Protein AF-0000000071590604 (afdb_homodimer)

InterPro domains:
  IPR002912 ACT domain [PF01842] (296-335)
  IPR002912 ACT domain [PS51671] (295-365)
  IPR003099 Prephenate dehydrogenase [PS51176] (1-290)
  IPR008927 6-phosphogluconate dehydrogenase-like, C-terminal domain superfamily [SSF48179] (175-282)
  IPR036291 NAD(P)-binding domain superfamily [SSF51735] (4-169)
  IPR045865 ACT-like domain [SSF55021] (291-349)
  IPR046825 Prephenate dehydrogenase, dimerization domain [PF20463] (176-273)
  IPR046826 Prephenate dehydrogenase, nucleotide-binding domain [PF02153] (16-168)
  IPR050812 Prephenate/Arogenate Dehydrogenase [PTHR21363] (1-327)

Sequence (730 aa):
MTTVLIKGLGLIGSSLALSIKQAHPTVHIIGIDRDDVSLSYARQQGMIDASGTDLAAVASDADVIILAGPVDVIVADLHRLAMMPLKAGVLVTDVGSTKQVVMHAALAIQQHGVTFIGGHPMAGSHKSGVTAGRANLFENAFYLLVPGRTNQAAVQRLQALLQATHVKWLTVTAIQHDRIVGQLSHLPHIVAAALVDQTQVALADSALGLRLAAGGFKSITRIASSDPTMWAAILMTNAELITNQLQGYIDQLLRIKTAIRVHDQATLYEFFATAKVTRDHLGPEQLGGLPNFYDLFLNVPDRVGALADVTQRLAQAQLSLVNIHILEIREEIDGVLQLTFSDLKTRTQASSLLADAGYQIVRRNMTTVLIKGLGLIGSSLALSIKQAHPTVHIIGIDRDDVSLSYARQQGMIDASGTDLAAVASDADVIILAGPVDVIVADLHRLAMMPLKAGVLVTDVGSTKQVVMHAALAIQQHGVTFIGGHPMAGSHKSGVTAGRANLFENAFYLLVPGRTNQAAVQRLQALLQATHVKWLTVTAIQHDRIVGQLSHLPHIVAAALVDQTQVALADSALGLRLAAGGFKSITRIASSDPTMWAAILMTNAELITNQLQGYIDQLLRIKTAIRVHDQATLYEFFATAKVTRDHLGPEQLGGLPNFYDLFLNVPDRVGALADVTQRLAQAQLSLVNIHILEIREEIDGVLQLTFSDLKTRTQASSLLADAGYQIVRRN

Foldseek 3Di:
DAEEEEEDQKQVRLLQLQQLCVLPVPYAYEYEYPDPVQVVVCCVVVSHVYYDDDCQVPQQPHQEYEYEDEPVVLLVVLLVVLVHHHHPNREYEYAYQAQPSNVVSNVSNVVVVYFYKYKHQPFDDLDMGNVNYHNQRRAATEMEIARDPHDPVSVVVVCSSRVSNNYHYDYDHSVVSCLVCLQPPLLLLVVLLCVVVVQCVVCVVPPCRCVPPDDVNCVSNVSPSHDPVRSVSVCVSPVVSNVVSNVVVVVVVVVVVVCVVVVVVVVVVVVVVVVCVVVVCVDPPCVVVPPFKDKWKWFFFQDDCRVVVLVVQCVVVPQDFPDWDQPDNDHGTTGIIITMHRHPVSRVVSNVSVVVVPIGTDDPD/DAEEEEEDQKQVRLLQLQQLCVLPVPYAYEYEYPDPVQVVVCCVVVSHVYYDDDCQVPQQPHQEYEYEDEPVVLLVVLQVVLVHHHHPNREYEYAYQAQPSNVVSNVSNVVVVYFYKYKHQPFDDLDMGNVNHHNQRRAATEMEIARDPHDPVSVVVVCSSNVSNNYHYDYDHSVVSCLVCLQPPLLLLVVLLVVVVVQCVVCVVPPCRCVPPDDVNCVSNVSPSHDPVRSVSVCVSCVVSNVVSNVVVVVVVVVVVVCVVVVVVVVVVVVVVVVCVVVVCVDPVCVVVPPFKDKWKWFFFQDDCRVVVLVVQCVVVPQDFPDWDQPDNDHGTTGIIITMHRHPVSNVVSNVSVVVVPIGTDDPD

Solvent-accessible surface area (backbone atoms only — not comparable to full-atom values): 36823 Å² total; per-residue (Å²): 128,59,26,36,32,36,37,22,43,30,32,66,29,29,13,48,34,35,14,28,42,72,69,36,70,75,51,42,30,35,35,29,54,94,46,64,66,46,50,52,50,33,44,76,72,60,42,26,75,43,76,43,90,48,64,89,79,46,47,46,71,21,45,31,38,37,37,34,44,57,54,72,54,39,35,53,47,32,54,51,54,49,74,46,78,63,32,90,82,25,38,36,35,36,47,29,89,54,37,52,63,42,55,59,35,42,47,56,28,38,74,73,70,40,46,53,34,44,27,28,61,66,55,84,64,95,60,64,35,40,86,52,34,40,38,37,62,34,52,73,20,46,29,40,32,27,41,81,91,50,56,68,66,60,53,49,50,53,48,59,57,48,48,54,27,49,50,42,79,40,79,44,51,37,68,55,45,38,56,49,47,35,60,45,46,52,47,48,41,52,54,17,16,44,50,48,44,43,44,51,64,74,30,64,85,40,89,60,43,74,71,68,54,44,69,65,38,49,38,32,30,53,61,15,51,45,62,24,69,60,51,28,51,54,45,57,70,43,26,70,63,46,42,53,53,50,48,55,43,50,52,50,49,52,53,50,40,51,34,37,69,69,58,36,51,67,63,41,26,50,50,31,40,53,10,16,55,56,43,59,54,64,34,68,71,40,44,43,66,39,91,57,34,20,67,37,37,26,42,31,57,47,48,86,45,40,66,28,50,53,46,40,53,32,42,76,68,68,48,72,69,72,39,76,36,65,69,39,74,55,55,74,54,52,16,34,33,35,36,29,15,60,34,58,67,52,25,53,50,47,48,52,55,41,42,74,70,66,35,47,68,49,74,82,124,128,58,26,36,32,36,37,21,42,31,32,67,29,30,12,49,34,34,13,28,41,70,70,36,73,76,52,42,29,35,34,28,54,93,45,64,66,46,50,52,49,33,44,74,71,60,40,25,75,43,76,43,90,48,64,88,80,47,47,44,70,22,46,31,39,37,36,35,43,56,54,71,53,39,35,53,48,32,52,51,54,46,74,46,76,63,31,90,83,24,38,37,35,36,47,32,90,54,39,51,63,41,55,60,35,41,46,56,29,38,76,74,71,40,47,54,35,44,27,28,60,65,55,83,64,97,60,65,35,41,87,53,33,38,40,50,64,34,53,72,21,46,30,39,31,28,40,80,90,50,58,68,66,59,52,50,50,51,47,61,58,48,48,54,26,50,50,42,79,41,82,43,51,36,67,54,45,38,54,50,45,35,60,45,45,51,48,48,40,52,54,17,16,45,50,49,44,45,45,51,63,75,30,64,84,39,89,60,43,74,72,68,52,45,70,65,39,50,38,32,29,54,62,14,54,45,63,22,69,60,52,26,51,55,44,57,71,43,24,68,62,46,43,52,53,49,47,54,45,50,51,50,50,52,54,50,40,50,33,37,69,70,57,36,52,68,62,42,26,50,50,31,42,54,10,17,56,56,41,60,56,65,35,68,72,40,41,48,65,39,90,58,36,21,73,38,37,26,43,31,56,46,47,84,44,39,67,26,48,53,47,42,51,32,43,76,68,69,49,72,68,71,39,78,36,66,69,38,76,53,48,71,53,49,16,36,34,36,37,28,15,60,34,58,69,54,26,52,50,48,50,52,55,42,40,74,70,66,36,47,69,49,75,82,124

Structure (mmCIF, N/CA/C/O backbone):
data_AF-0000000071590604-model_v1
#
loop_
_entity.id
_entity.type
_entity.pdbx_description
1 polymer 'Prephenate dehydrogenase'
#
loop_
_atom_site.group_PDB
_atom_site.id
_atom_site.type_symbol
_atom_site.label_atom_id
_atom_site.label_alt_id
_atom_site.label_comp_id
_atom_site.label_asym_id
_atom_site.label_entity_id
_atom_site.label_seq_id
_atom_site.pdbx_PDB_ins_code
_atom_site.Cartn_x
_atom_site.Cartn_y
_atom_site.Cartn_z
_atom_site.occupancy
_atom_site.B_iso_or_equiv
_atom_site.auth_seq_id
_atom_site.auth_comp_id
_atom_site.auth_asym_id
_atom_site.auth_atom_id
_atom_site.pdbx_PDB_model_num
ATOM 1 N N . MET A 1 1 ? 1.397 -47.031 -4.641 1 87.5 1 MET A N 1
ATOM 2 C CA . MET A 1 1 ? 1.795 -45.812 -3.941 1 87.5 1 MET A CA 1
ATOM 3 C C . MET A 1 1 ? 1.884 -44.625 -4.91 1 87.5 1 MET A C 1
ATOM 5 O O . MET A 1 1 ? 2.418 -44.781 -6.012 1 87.5 1 MET A O 1
ATOM 9 N N . THR A 1 2 ? 1.136 -43.531 -4.664 1 96.06 2 THR A N 1
ATOM 10 C CA . THR A 1 2 ? 1.141 -42.344 -5.535 1 96.06 2 THR A CA 1
ATOM 11 C C . THR A 1 2 ? 2.457 -41.594 -5.41 1 96.06 2 THR A C 1
ATOM 13 O O . THR A 1 2 ? 2.93 -41.344 -4.301 1 96.06 2 THR A O 1
ATOM 16 N N . THR A 1 3 ? 3.113 -41.375 -6.551 1 98.06 3 THR A N 1
ATOM 17 C CA . THR A 1 3 ? 4.363 -40.625 -6.578 1 98.06 3 THR A CA 1
ATOM 18 C C . THR A 1 3 ? 4.148 -39.25 -7.188 1 98.06 3 THR A C 1
ATOM 20 O O . THR A 1 3 ? 3.611 -39.125 -8.289 1 98.06 3 THR A O 1
ATOM 23 N N . VAL A 1 4 ? 4.586 -38.219 -6.418 1 98.62 4 VAL A N 1
ATOM 24 C CA . VAL A 1 4 ? 4.5 -36.844 -6.883 1 98.62 4 VAL A CA 1
ATOM 25 C C . VAL A 1 4 ? 5.902 -36.25 -7.07 1 98.62 4 VAL A C 1
ATOM 27 O O . VAL A 1 4 ? 6.75 -36.375 -6.18 1 98.62 4 VAL A O 1
ATOM 30 N N . LEU A 1 5 ? 6.141 -35.75 -8.266 1 98.62 5 LEU A N 1
ATOM 31 C CA . LEU A 1 5 ? 7.387 -35.062 -8.555 1 98.62 5 LEU A CA 1
ATOM 32 C C . LEU A 1 5 ? 7.188 -33.531 -8.5 1 98.62 5 LEU A C 1
ATOM 34 O O . LEU A 1 5 ? 6.281 -33 -9.141 1 98.62 5 LEU A O 1
ATOM 38 N N . ILE A 1 6 ? 7.977 -32.844 -7.676 1 98.62 6 ILE A N 1
ATOM 39 C CA . ILE A 1 6 ? 7.965 -31.391 -7.629 1 98.62 6 ILE A CA 1
ATOM 40 C C . ILE A 1 6 ? 9.32 -30.844 -8.07 1 98.62 6 ILE A C 1
ATOM 42 O O . ILE A 1 6 ? 10.336 -31.078 -7.414 1 98.62 6 ILE A O 1
ATOM 46 N N . LYS A 1 7 ? 9.289 -30.188 -9.203 1 98.38 7 LYS A N 1
ATOM 47 C CA . LYS A 1 7 ? 10.516 -29.516 -9.648 1 98.38 7 LYS A CA 1
ATOM 48 C C . LYS A 1 7 ? 10.5 -28.031 -9.273 1 98.38 7 LYS A C 1
ATOM 50 O O . LYS A 1 7 ? 9.719 -27.266 -9.836 1 98.38 7 LYS A O 1
ATOM 55 N N . GLY A 1 8 ? 11.453 -27.625 -8.469 1 96.94 8 GLY A N 1
ATOM 56 C CA . GLY A 1 8 ? 11.469 -26.312 -7.848 1 96.94 8 GLY A CA 1
ATOM 57 C C . GLY A 1 8 ? 10.977 -26.312 -6.414 1 96.94 8 GLY A C 1
ATOM 58 O O . GLY A 1 8 ? 9.789 -26.5 -6.16 1 96.94 8 GLY A O 1
ATOM 59 N N . LEU A 1 9 ? 11.93 -26.141 -5.5 1 97 9 LEU A N 1
ATOM 60 C CA . LEU A 1 9 ? 11.586 -26.203 -4.082 1 97 9 LEU A CA 1
ATOM 61 C C . LEU A 1 9 ? 11.758 -24.844 -3.42 1 97 9 LEU A C 1
ATOM 63 O O . LEU A 1 9 ? 12.258 -24.75 -2.295 1 97 9 LEU A O 1
ATOM 67 N N . GLY A 1 10 ? 11.398 -23.828 -4.199 1 93.62 10 GLY A N 1
ATOM 68 C CA . GLY A 1 10 ? 11.266 -22.516 -3.58 1 93.62 10 GLY A CA 1
ATOM 69 C C . GLY A 1 10 ? 10.086 -22.406 -2.637 1 93.62 10 GLY A C 1
ATOM 70 O O . GLY A 1 10 ? 9.617 -23.422 -2.113 1 93.62 10 GLY A O 1
ATOM 71 N N . LEU A 1 11 ? 9.625 -21.219 -2.43 1 89.75 11 LEU A N 1
ATOM 72 C CA . LEU A 1 11 ? 8.531 -20.984 -1.492 1 89.75 11 LEU A CA 1
ATOM 73 C C . LEU A 1 11 ? 7.297 -21.781 -1.875 1 89.75 11 LEU A C 1
ATOM 75 O O . LEU A 1 11 ? 6.742 -22.516 -1.048 1 89.75 11 LEU A O 1
ATOM 79 N N . ILE A 1 12 ? 6.891 -21.656 -3.141 1 94.62 12 ILE A N 1
ATOM 80 C CA . ILE A 1 12 ? 5.645 -22.266 -3.586 1 94.62 12 ILE A CA 1
ATOM 81 C C . ILE A 1 12 ? 5.801 -23.797 -3.625 1 94.62 12 ILE A C 1
ATOM 83 O O . ILE A 1 12 ? 4.988 -24.516 -3.051 1 94.62 12 ILE A O 1
ATOM 87 N N . GLY A 1 13 ? 6.863 -24.266 -4.215 1 97.44 13 GLY A N 1
ATOM 88 C CA . GLY A 1 13 ? 7.07 -25.703 -4.34 1 97.44 13 GLY A CA 1
ATOM 89 C C . GLY A 1 13 ? 7.176 -26.406 -3.002 1 97.44 13 GLY A C 1
ATOM 90 O O . GLY A 1 13 ? 6.562 -27.469 -2.797 1 97.44 13 GLY A O 1
ATOM 91 N N . SER A 1 14 ? 7.941 -25.844 -2.107 1 96.38 14 SER A N 1
ATOM 92 C CA . SER A 1 14 ? 8.109 -26.453 -0.79 1 96.38 14 SER A CA 1
ATOM 93 C C . SER A 1 14 ? 6.812 -26.406 0.008 1 96.38 14 SER A C 1
ATOM 95 O O . SER A 1 14 ? 6.492 -27.344 0.738 1 96.38 14 SER A O 1
ATOM 97 N N . SER A 1 15 ? 6.055 -25.328 -0.184 1 95.81 15 SER A N 1
ATOM 98 C CA . SER A 1 15 ? 4.781 -25.219 0.516 1 95.81 15 SER A CA 1
ATOM 99 C C . SER A 1 15 ? 3.768 -26.234 0.004 1 95.81 15 SER A C 1
ATOM 101 O O . SER A 1 15 ? 2.994 -26.797 0.784 1 95.81 15 SER A O 1
ATOM 103 N N . LEU A 1 16 ? 3.799 -26.484 -1.246 1 98.06 16 LEU A N 1
ATOM 104 C CA . LEU A 1 16 ? 2.928 -27.516 -1.806 1 98.06 16 LEU A CA 1
ATOM 105 C C . LEU A 1 16 ? 3.316 -28.891 -1.29 1 98.06 16 LEU A C 1
ATOM 107 O O . LEU A 1 16 ? 2.447 -29.703 -0.96 1 98.06 16 LEU A O 1
ATOM 111 N N . ALA A 1 17 ? 4.59 -29.156 -1.246 1 98.25 17 ALA A N 1
ATOM 112 C CA . ALA A 1 17 ? 5.07 -30.438 -0.718 1 98.25 17 ALA A CA 1
ATOM 113 C C . ALA A 1 17 ? 4.547 -30.672 0.696 1 98.25 17 ALA A C 1
ATOM 115 O O . ALA A 1 17 ? 4.016 -31.734 0.996 1 98.25 17 ALA A O 1
ATOM 116 N N . LEU A 1 18 ? 4.684 -29.656 1.496 1 96.75 18 LEU A N 1
ATOM 117 C CA . LEU A 1 18 ? 4.246 -29.75 2.883 1 96.75 18 LEU A CA 1
ATOM 118 C C . LEU A 1 18 ? 2.738 -29.969 2.963 1 96.75 18 LEU A C 1
ATOM 120 O O . LEU A 1 18 ? 2.266 -30.781 3.758 1 96.75 18 LEU A O 1
ATOM 124 N N . SER A 1 19 ? 2.037 -29.281 2.184 1 96.62 19 SER A N 1
ATOM 125 C CA . SER A 1 19 ? 0.584 -29.406 2.178 1 96.62 19 SER A CA 1
ATOM 126 C C . SER A 1 19 ? 0.154 -30.797 1.735 1 96.62 19 SER A C 1
ATOM 128 O O . SER A 1 19 ? -0.768 -31.391 2.311 1 96.62 19 SER A O 1
ATOM 130 N N . ILE A 1 20 ? 0.732 -31.328 0.741 1 98.25 20 ILE A N 1
ATOM 131 C CA . ILE A 1 20 ? 0.413 -32.656 0.244 1 98.25 20 ILE A CA 1
ATOM 132 C C . ILE A 1 20 ? 0.682 -33.688 1.334 1 98.25 20 ILE A C 1
ATOM 134 O O . ILE A 1 20 ? -0.146 -34.562 1.583 1 98.25 20 ILE A O 1
ATOM 138 N N . LYS A 1 21 ? 1.825 -33.562 1.988 1 97.19 21 LYS A N 1
ATOM 139 C CA . LYS A 1 21 ? 2.189 -34.469 3.049 1 97.19 21 LYS A CA 1
ATOM 140 C C . LYS A 1 21 ? 1.181 -34.438 4.191 1 97.19 21 LYS A C 1
ATOM 142 O O . LYS A 1 21 ? 0.915 -35.469 4.832 1 97.19 21 LYS A O 1
ATOM 147 N N . GLN A 1 22 ? 0.68 -33.312 4.418 1 94.94 22 GLN A N 1
ATOM 148 C CA . GLN A 1 22 ? -0.302 -33.156 5.484 1 94.94 22 GLN A CA 1
ATOM 149 C C . GLN A 1 22 ? -1.572 -33.969 5.188 1 94.94 22 GLN A C 1
ATOM 151 O O . GLN A 1 22 ? -2.111 -34.625 6.07 1 94.94 22 GLN A O 1
ATOM 156 N N . ALA A 1 23 ? -2.047 -33.906 4.039 1 95.25 23 ALA A N 1
ATOM 157 C CA . ALA A 1 23 ? -3.285 -34.562 3.66 1 95.25 23 ALA A CA 1
ATOM 158 C C . ALA A 1 23 ? -3.018 -36.031 3.273 1 95.25 23 ALA A C 1
ATOM 160 O O . ALA A 1 23 ? -3.875 -36.875 3.461 1 95.25 23 ALA A O 1
ATOM 161 N N . HIS A 1 24 ? -1.843 -36.25 2.721 1 96.94 24 HIS A N 1
ATOM 162 C CA . HIS A 1 24 ? -1.5 -37.562 2.182 1 96.94 24 HIS A CA 1
ATOM 163 C C . HIS A 1 24 ? -0.11 -38 2.631 1 96.94 24 HIS A C 1
ATOM 165 O O . HIS A 1 24 ? 0.817 -38.062 1.821 1 96.94 24 HIS A O 1
ATOM 171 N N . PRO A 1 25 ? -0.02 -38.5 3.811 1 94.88 25 PRO A N 1
ATOM 172 C CA . PRO A 1 25 ? 1.297 -38.844 4.363 1 94.88 25 PRO A CA 1
ATOM 173 C C . PRO A 1 25 ? 1.969 -40 3.631 1 94.88 25 PRO A C 1
ATOM 175 O O . PRO A 1 25 ? 3.188 -40.156 3.719 1 94.88 25 PRO A O 1
ATOM 178 N N . THR A 1 26 ? 1.19 -40.75 2.928 1 96.19 26 THR A N 1
ATOM 179 C CA . THR A 1 26 ? 1.746 -41.938 2.295 1 96.19 26 THR A CA 1
ATOM 180 C C . THR A 1 26 ? 2.211 -41.625 0.875 1 96.19 26 THR A C 1
ATOM 182 O O . THR A 1 26 ? 2.871 -42.438 0.239 1 96.19 26 THR A O 1
ATOM 185 N N . VAL A 1 27 ? 1.88 -40.438 0.375 1 97.88 27 VAL A N 1
ATOM 186 C CA . VAL A 1 27 ? 2.336 -40.031 -0.95 1 97.88 27 VAL A CA 1
ATOM 187 C C . VAL A 1 27 ? 3.855 -39.906 -0.95 1 97.88 27 VAL A C 1
ATOM 189 O O . VAL A 1 27 ? 4.434 -39.344 -0.005 1 97.88 27 VAL A O 1
ATOM 192 N N . HIS A 1 28 ? 4.473 -40.5 -1.957 1 98.12 28 HIS A N 1
ATOM 193 C CA . HIS A 1 28 ? 5.914 -40.375 -2.135 1 98.12 28 HIS A CA 1
ATOM 194 C C . HIS A 1 28 ? 6.266 -39.156 -2.959 1 98.12 28 HIS A C 1
ATOM 196 O O . HIS A 1 28 ? 5.891 -39.062 -4.129 1 98.12 28 HIS A O 1
ATOM 202 N N . ILE A 1 29 ? 7.031 -38.219 -2.354 1 98.56 29 ILE A N 1
ATOM 203 C CA . ILE A 1 29 ? 7.355 -36.969 -3.051 1 98.56 29 ILE A CA 1
ATOM 204 C C . ILE A 1 29 ? 8.836 -36.969 -3.438 1 98.56 29 ILE A C 1
ATOM 206 O O . ILE A 1 29 ? 9.703 -37.125 -2.582 1 98.56 29 ILE A O 1
ATOM 210 N N . ILE A 1 30 ? 9.109 -36.812 -4.75 1 98.25 30 ILE A N 1
ATOM 211 C CA . ILE A 1 30 ? 10.461 -36.625 -5.273 1 98.25 30 ILE A CA 1
ATOM 212 C C . ILE A 1 30 ? 10.672 -35.156 -5.605 1 98.25 30 ILE A C 1
ATOM 214 O O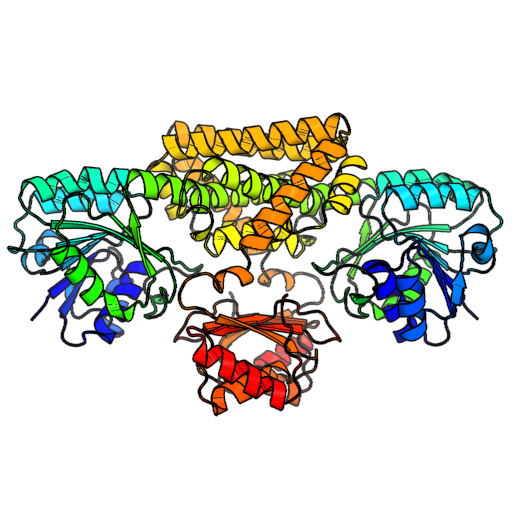 . ILE A 1 30 ? 9.883 -34.562 -6.355 1 98.25 30 ILE A O 1
ATOM 218 N N . GLY A 1 31 ? 11.734 -34.562 -5.004 1 98.12 31 GLY A N 1
ATOM 219 C CA . GLY A 1 31 ? 12.047 -33.156 -5.273 1 98.12 31 GLY A CA 1
ATOM 220 C C . GLY A 1 31 ? 13.219 -33 -6.219 1 98.12 31 GLY A C 1
ATOM 221 O O . GLY A 1 31 ? 14.195 -33.75 -6.152 1 98.12 31 GLY A O 1
ATOM 222 N N . ILE A 1 32 ? 13.102 -32.031 -7.141 1 97.44 32 ILE A N 1
ATOM 223 C CA . ILE A 1 32 ? 14.219 -31.562 -7.961 1 97.44 32 ILE A CA 1
ATOM 224 C C . ILE A 1 32 ? 14.438 -30.062 -7.75 1 97.44 32 ILE A C 1
ATOM 226 O O . ILE A 1 32 ? 13.477 -29.297 -7.73 1 97.44 32 ILE A O 1
ATOM 230 N N . ASP A 1 33 ? 15.633 -29.688 -7.523 1 96.44 33 ASP A N 1
ATOM 231 C CA . ASP A 1 33 ? 16 -28.281 -7.383 1 96.44 33 ASP A CA 1
ATOM 232 C C . ASP A 1 33 ? 17.453 -28.062 -7.828 1 96.44 33 ASP A C 1
ATOM 234 O O . ASP A 1 33 ? 18.281 -28.953 -7.734 1 96.44 33 ASP A O 1
ATOM 238 N N . ARG A 1 34 ? 17.688 -26.844 -8.32 1 91.31 34 ARG A N 1
ATOM 239 C CA . ARG A 1 34 ? 19.047 -26.531 -8.766 1 91.31 34 ARG A CA 1
ATOM 240 C C . ARG A 1 34 ? 19.984 -26.359 -7.574 1 91.31 34 ARG A C 1
ATOM 242 O O . ARG A 1 34 ? 21.188 -26.547 -7.707 1 91.31 34 ARG A O 1
ATOM 249 N N . ASP A 1 35 ? 19.406 -26.016 -6.43 1 92 35 ASP A N 1
ATOM 250 C CA . ASP A 1 35 ? 20.188 -25.75 -5.223 1 92 35 ASP A CA 1
ATOM 251 C C . ASP A 1 35 ? 20.234 -26.984 -4.324 1 92 35 ASP A C 1
ATOM 253 O O . ASP A 1 35 ? 19.219 -27.375 -3.73 1 92 35 ASP A O 1
ATOM 257 N N . ASP A 1 36 ? 21.438 -27.484 -4.105 1 90.19 36 ASP A N 1
ATOM 258 C CA . ASP A 1 36 ? 21.625 -28.688 -3.297 1 90.19 36 ASP A CA 1
ATOM 259 C C . ASP A 1 36 ? 21.25 -28.422 -1.839 1 90.19 36 ASP A C 1
ATOM 261 O O . ASP A 1 36 ? 20.766 -29.328 -1.149 1 90.19 36 ASP A O 1
ATOM 265 N N . VAL A 1 37 ? 21.484 -27.266 -1.434 1 90.56 37 VAL A N 1
ATOM 266 C CA . VAL A 1 37 ? 21.156 -26.922 -0.055 1 90.56 37 VAL A CA 1
ATOM 267 C C . VAL A 1 37 ? 19.641 -26.984 0.156 1 90.56 37 VAL A C 1
ATOM 269 O O . VAL A 1 37 ? 19.188 -27.484 1.188 1 90.56 37 VAL A O 1
ATOM 272 N N . SER A 1 38 ? 18.922 -26.547 -0.81 1 93.5 38 SER A N 1
ATOM 273 C CA . SER A 1 38 ? 17.469 -26.625 -0.751 1 93.5 38 SER A CA 1
ATOM 274 C C . SER A 1 38 ? 16.984 -28.062 -0.699 1 93.5 38 SER A C 1
ATOM 276 O O . SER A 1 38 ? 16.078 -28.391 0.055 1 93.5 38 SER A O 1
ATOM 278 N N . LEU A 1 39 ? 17.625 -28.938 -1.48 1 94.88 39 LEU A N 1
ATOM 279 C CA . LEU A 1 39 ? 17.25 -30.344 -1.521 1 94.88 39 LEU A CA 1
ATOM 280 C C . LEU A 1 39 ? 17.531 -31.016 -0.179 1 94.88 39 LEU A C 1
ATOM 282 O O . LEU A 1 39 ? 16.688 -31.766 0.328 1 94.88 39 LEU A O 1
ATOM 286 N N . SER A 1 40 ? 18.688 -30.734 0.359 1 92.81 40 SER A N 1
ATOM 287 C CA . SER A 1 40 ? 19.062 -31.312 1.648 1 92.81 40 SER A CA 1
ATOM 288 C C . SER A 1 40 ? 18.109 -30.859 2.752 1 92.81 40 SER A C 1
ATOM 290 O O . SER A 1 40 ? 17.672 -31.672 3.566 1 92.81 40 SER A O 1
ATOM 292 N N . TYR A 1 41 ? 17.828 -29.609 2.738 1 94.25 41 TYR A N 1
ATOM 293 C CA . TYR A 1 41 ? 16.906 -29.047 3.727 1 94.25 41 TYR A CA 1
ATOM 294 C C . TYR A 1 41 ? 15.523 -29.688 3.607 1 94.25 41 TYR A C 1
ATOM 296 O O . TYR A 1 41 ? 14.93 -30.094 4.609 1 94.25 41 TYR A O 1
ATOM 304 N N . ALA A 1 42 ? 15.031 -29.781 2.424 1 96.56 42 ALA A N 1
ATOM 305 C CA . ALA A 1 42 ? 13.703 -30.344 2.176 1 96.56 42 ALA A CA 1
ATOM 306 C C . ALA A 1 42 ? 13.625 -31.797 2.641 1 96.56 42 ALA A C 1
ATOM 308 O O . ALA A 1 42 ? 12.609 -32.219 3.203 1 96.56 42 ALA A O 1
ATOM 309 N N . ARG A 1 43 ? 14.625 -32.531 2.412 1 95.69 43 ARG A N 1
ATOM 310 C CA . ARG A 1 43 ? 14.68 -33.938 2.846 1 95.69 43 ARG A CA 1
ATOM 311 C C . ARG A 1 43 ? 14.711 -34.031 4.367 1 95.69 43 ARG A C 1
ATOM 313 O O . ARG A 1 43 ? 13.992 -34.812 4.961 1 95.69 43 ARG A O 1
ATOM 320 N N . GLN A 1 44 ? 15.555 -33.219 4.93 1 93.75 44 GLN A N 1
ATOM 321 C CA . GLN A 1 44 ? 15.719 -33.219 6.383 1 93.75 44 GLN A CA 1
ATOM 322 C C . GLN A 1 44 ? 14.422 -32.844 7.082 1 93.75 44 GLN A C 1
ATOM 324 O O . GLN A 1 44 ? 14.102 -33.375 8.148 1 93.75 44 GLN A O 1
ATOM 329 N N . GLN A 1 45 ? 13.727 -31.953 6.473 1 94 45 GLN A N 1
ATOM 330 C CA . GLN A 1 45 ? 12.5 -31.438 7.078 1 94 45 GLN A CA 1
ATOM 331 C C . GLN A 1 45 ? 11.305 -32.312 6.734 1 94 45 GLN A C 1
ATOM 333 O O . GLN A 1 45 ? 10.18 -32.031 7.137 1 94 45 GLN A O 1
ATOM 338 N N . GLY A 1 46 ? 11.531 -33.344 5.902 1 95 46 GLY A N 1
ATOM 339 C CA . GLY A 1 46 ? 10.469 -34.281 5.559 1 95 46 GLY A CA 1
ATOM 340 C C . GLY A 1 46 ? 9.516 -33.75 4.504 1 95 46 GLY A C 1
ATOM 341 O O . GLY A 1 46 ? 8.406 -34.25 4.34 1 95 46 GLY A O 1
ATOM 342 N N . MET A 1 47 ? 9.891 -32.75 3.801 1 96.75 47 MET A N 1
ATOM 343 C CA . MET A 1 47 ? 9.07 -32.156 2.734 1 96.75 47 MET A CA 1
ATOM 344 C C . MET A 1 47 ? 9.031 -33.094 1.527 1 96.75 47 MET A C 1
ATOM 346 O O . MET A 1 47 ? 8.016 -33.188 0.825 1 96.75 47 MET A O 1
ATOM 350 N N . ILE A 1 48 ? 10.18 -33.719 1.347 1 98.06 48 ILE A N 1
ATOM 351 C CA . ILE A 1 48 ? 10.289 -34.688 0.25 1 98.06 48 ILE A CA 1
ATOM 352 C C . ILE A 1 48 ? 10.859 -36 0.772 1 98.06 48 ILE A C 1
ATOM 354 O O . ILE A 1 48 ? 11.492 -36.031 1.829 1 98.06 48 ILE A O 1
ATOM 358 N N . ASP A 1 49 ? 10.578 -37.031 0.037 1 97.69 49 ASP A N 1
ATOM 359 C CA . ASP A 1 49 ? 11.047 -38.344 0.414 1 97.69 49 ASP A CA 1
ATOM 360 C C . ASP A 1 49 ? 12.344 -38.719 -0.307 1 97.69 49 ASP A C 1
ATOM 362 O O . ASP A 1 49 ? 13.164 -39.469 0.21 1 97.69 49 ASP A O 1
ATOM 366 N N . ALA A 1 50 ? 12.5 -38.188 -1.521 1 96.38 50 ALA A N 1
ATOM 367 C CA . ALA A 1 50 ? 13.688 -38.438 -2.342 1 96.38 50 ALA A CA 1
ATOM 368 C C . ALA A 1 50 ? 14 -37.219 -3.213 1 96.38 50 ALA A C 1
ATOM 370 O O . ALA A 1 50 ? 13.141 -36.344 -3.404 1 96.38 50 ALA A O 1
ATOM 371 N N . SER A 1 51 ? 15.281 -37.125 -3.57 1 95.31 51 SER A N 1
ATOM 372 C CA . SER A 1 51 ? 15.695 -36.062 -4.492 1 95.31 51 SER A CA 1
ATOM 373 C C . SER A 1 51 ? 16.109 -36.625 -5.836 1 95.31 51 SER A C 1
ATOM 375 O O . SER A 1 51 ? 16.672 -37.75 -5.902 1 95.31 51 SER A O 1
ATOM 377 N N . GLY A 1 52 ? 15.75 -35.969 -6.859 1 90.69 52 GLY A N 1
ATOM 378 C CA . GLY A 1 52 ? 16.234 -36.312 -8.188 1 90.69 52 GLY A CA 1
ATOM 379 C C . GLY A 1 52 ? 17.234 -35.312 -8.742 1 90.69 52 GLY A C 1
ATOM 380 O O . GLY A 1 52 ? 17.25 -34.156 -8.328 1 90.69 52 GLY A O 1
ATOM 381 N N . THR A 1 53 ? 18.016 -35.75 -9.656 1 84.62 53 THR A N 1
ATOM 382 C CA . THR A 1 53 ? 19.016 -34.906 -10.273 1 84.62 53 THR A CA 1
ATOM 383 C C . THR A 1 53 ? 18.406 -34.062 -11.406 1 84.62 53 THR A C 1
ATOM 385 O O . THR A 1 53 ? 18.75 -32.906 -11.586 1 84.62 53 THR A O 1
ATOM 388 N N . ASP A 1 54 ? 17.641 -34.781 -12.188 1 90.31 54 ASP A N 1
ATOM 389 C CA . ASP A 1 54 ? 16.953 -34.094 -13.281 1 90.31 54 ASP A CA 1
ATOM 390 C C . ASP A 1 54 ? 15.656 -34.812 -13.641 1 90.31 54 ASP A C 1
ATOM 392 O O . ASP A 1 54 ? 15.344 -35.875 -13.078 1 90.31 54 ASP A O 1
ATOM 396 N N . LEU A 1 55 ? 14.867 -34.219 -14.562 1 93.88 55 LEU A N 1
ATOM 397 C CA . LEU A 1 55 ? 13.57 -34.75 -14.961 1 93.88 55 LEU A CA 1
ATOM 398 C C . LEU A 1 55 ? 13.711 -36.125 -15.609 1 93.88 55 LEU A C 1
ATOM 400 O O . LEU A 1 55 ? 12.906 -37.031 -15.359 1 93.88 55 LEU A O 1
ATOM 404 N N . ALA A 1 56 ? 14.688 -36.281 -16.391 1 90.69 56 ALA A N 1
ATOM 405 C CA . ALA A 1 56 ? 14.883 -37.5 -17.156 1 90.69 56 ALA A CA 1
ATOM 406 C C . ALA A 1 56 ? 15.031 -38.688 -16.219 1 90.69 56 ALA A C 1
ATOM 408 O O . ALA A 1 56 ? 14.594 -39.812 -16.547 1 90.69 56 ALA A O 1
ATOM 409 N N . ALA A 1 57 ? 15.531 -38.469 -15.102 1 90.06 57 ALA A N 1
ATOM 410 C CA . ALA A 1 57 ? 15.852 -39.562 -14.172 1 90.06 57 ALA A CA 1
ATOM 411 C C . ALA A 1 57 ? 14.609 -40 -13.406 1 90.06 57 ALA A C 1
ATOM 413 O O . ALA A 1 57 ? 14.523 -41.156 -12.977 1 90.06 57 ALA A O 1
ATOM 414 N N . VAL A 1 58 ? 13.586 -39.156 -13.297 1 94.12 58 VAL A N 1
ATOM 415 C CA . VAL A 1 58 ? 12.602 -39.5 -12.281 1 94.12 58 VAL A CA 1
ATOM 416 C C . VAL A 1 58 ? 11.195 -39.281 -12.828 1 94.12 58 VAL A C 1
ATOM 418 O O . VAL A 1 58 ? 10.211 -39.75 -12.242 1 94.12 58 VAL A O 1
ATOM 421 N N . ALA A 1 59 ? 11.016 -38.656 -13.93 1 96.12 59 ALA A N 1
ATOM 422 C CA . ALA A 1 59 ? 9.703 -38.25 -14.414 1 96.12 59 ALA A CA 1
ATOM 423 C C . ALA A 1 59 ? 8.844 -39.469 -14.758 1 96.12 59 ALA A C 1
ATOM 425 O O . ALA A 1 59 ? 7.621 -39.438 -14.594 1 96.12 59 ALA A O 1
ATOM 426 N N . SER A 1 60 ? 9.492 -40.5 -15.188 1 95.25 60 SER A N 1
ATOM 427 C CA . SER A 1 60 ? 8.773 -41.688 -15.648 1 95.25 60 SER A CA 1
ATOM 428 C C . SER A 1 60 ? 8.109 -42.438 -14.484 1 95.25 60 SER A C 1
ATOM 430 O O . SER A 1 60 ? 7.227 -43.25 -14.695 1 95.25 60 SER A O 1
ATOM 432 N N . ASP A 1 61 ? 8.477 -42.125 -13.305 1 93.81 61 ASP A N 1
ATOM 433 C CA . ASP A 1 61 ? 7.938 -42.812 -12.125 1 93.81 61 ASP A CA 1
ATOM 434 C C . ASP A 1 61 ? 6.785 -42.031 -11.516 1 93.81 61 ASP A C 1
ATOM 436 O O . ASP A 1 61 ? 6.078 -42.531 -10.641 1 93.81 61 ASP A O 1
ATOM 440 N N . ALA A 1 62 ? 6.578 -40.906 -12.008 1 97.75 62 ALA A N 1
ATOM 441 C CA . ALA A 1 62 ? 5.68 -39.969 -11.32 1 97.75 62 ALA A CA 1
ATOM 442 C C . ALA A 1 62 ? 4.242 -40.156 -11.797 1 97.75 62 ALA A C 1
ATOM 444 O O . ALA A 1 62 ? 3.994 -40.375 -12.984 1 97.75 62 ALA A O 1
ATOM 445 N N . ASP A 1 63 ? 3.285 -40.094 -10.844 1 98.19 63 ASP A N 1
ATOM 446 C CA . ASP A 1 63 ? 1.857 -40.062 -11.148 1 98.19 63 ASP A CA 1
ATOM 447 C C . ASP A 1 63 ? 1.386 -38.625 -11.383 1 98.19 63 ASP A C 1
ATOM 449 O O . ASP A 1 63 ? 0.422 -38.375 -12.117 1 98.19 63 ASP A O 1
ATOM 453 N N . VAL A 1 64 ? 2.004 -37.719 -10.703 1 98.56 64 VAL A N 1
ATOM 454 C CA . VAL A 1 64 ? 1.75 -36.281 -10.844 1 98.56 64 VAL A CA 1
ATOM 455 C C . VAL A 1 64 ? 3.074 -35.531 -10.875 1 98.56 64 VAL A C 1
ATOM 457 O O . VAL A 1 64 ? 3.99 -35.812 -10.109 1 98.56 64 VAL A O 1
ATOM 460 N N . ILE A 1 65 ? 3.203 -34.562 -11.812 1 98.75 65 ILE A N 1
ATOM 461 C CA . ILE A 1 65 ? 4.375 -33.719 -11.922 1 98.75 65 ILE A CA 1
ATOM 462 C C . ILE A 1 65 ? 3.967 -32.25 -11.727 1 98.75 65 ILE A C 1
ATOM 464 O O . ILE A 1 65 ? 3.1 -31.75 -12.445 1 98.75 65 ILE A O 1
ATOM 468 N N . ILE A 1 66 ? 4.574 -31.594 -10.742 1 98.81 66 ILE A N 1
ATOM 469 C CA . ILE A 1 66 ? 4.332 -30.172 -10.469 1 98.81 66 ILE A CA 1
ATOM 470 C C . ILE A 1 66 ? 5.578 -29.359 -10.812 1 98.81 66 ILE A C 1
ATOM 472 O O . ILE A 1 66 ? 6.629 -29.531 -10.188 1 98.81 66 ILE A O 1
ATOM 476 N N . LEU A 1 67 ? 5.43 -28.547 -11.789 1 98.56 67 LEU A N 1
ATOM 477 C CA . LEU A 1 67 ? 6.512 -27.641 -12.172 1 98.56 67 LEU A CA 1
ATOM 478 C C . LEU A 1 67 ? 6.41 -26.312 -11.422 1 98.56 67 LEU A C 1
ATOM 480 O O . LEU A 1 67 ? 5.508 -25.516 -11.688 1 98.56 67 LEU A O 1
ATOM 484 N N . ALA A 1 68 ? 7.391 -26.062 -10.523 1 97.44 68 ALA A N 1
ATOM 485 C CA . ALA A 1 68 ? 7.27 -24.953 -9.586 1 97.44 68 ALA A CA 1
ATOM 486 C C . ALA A 1 68 ? 8.477 -24.016 -9.688 1 97.44 68 ALA A C 1
ATOM 488 O O . ALA A 1 68 ? 8.914 -23.453 -8.68 1 97.44 68 ALA A O 1
ATOM 489 N N . GLY A 1 69 ? 9.062 -23.922 -10.852 1 93.5 69 GLY A N 1
ATOM 490 C CA . GLY A 1 69 ? 10.117 -22.953 -11.133 1 93.5 69 GLY A CA 1
ATOM 491 C C . GLY A 1 69 ? 9.617 -21.703 -11.812 1 93.5 69 GLY A C 1
ATOM 492 O O . GLY A 1 69 ? 8.406 -21.5 -11.938 1 93.5 69 GLY A O 1
ATOM 493 N N . PRO A 1 70 ? 10.555 -20.859 -12.195 1 91.31 70 PRO A N 1
ATOM 494 C CA . PRO A 1 70 ? 10.172 -19.688 -13 1 91.31 70 PRO A CA 1
ATOM 495 C C . PRO A 1 70 ? 9.516 -20.094 -14.32 1 91.31 70 PRO A C 1
ATOM 497 O O . PRO A 1 70 ? 9.734 -21.188 -14.82 1 91.31 70 PRO A O 1
ATOM 500 N N . VAL A 1 71 ? 8.758 -19.203 -14.875 1 95 71 VAL A N 1
ATOM 501 C CA . VAL A 1 71 ? 7.922 -19.516 -16.031 1 95 71 VAL A CA 1
ATOM 502 C C . VAL A 1 71 ? 8.789 -19.969 -17.188 1 95 71 VAL A C 1
ATOM 504 O O . VAL A 1 71 ? 8.438 -20.922 -17.891 1 95 71 VAL A O 1
ATOM 507 N N . ASP A 1 72 ? 9.922 -19.328 -17.391 1 92.25 72 ASP A N 1
ATOM 508 C CA . ASP A 1 72 ? 10.797 -19.734 -18.5 1 92.25 72 ASP A CA 1
ATOM 509 C C . ASP A 1 72 ? 11.32 -21.141 -18.281 1 92.25 72 ASP A C 1
ATOM 511 O O . ASP A 1 72 ? 11.477 -21.906 -19.25 1 92.25 72 ASP A O 1
ATOM 515 N N . VAL A 1 73 ? 11.562 -21.5 -17.109 1 94.25 73 VAL A N 1
ATOM 516 C CA . VAL A 1 73 ? 12.016 -22.844 -16.766 1 94.25 73 VAL A CA 1
ATOM 517 C C . VAL A 1 73 ? 10.875 -23.844 -16.953 1 94.25 73 VAL A C 1
ATOM 519 O O . VAL A 1 73 ? 11.086 -24.953 -17.453 1 94.25 73 VAL A O 1
ATOM 522 N N . ILE A 1 74 ? 9.68 -23.453 -16.562 1 97.25 74 ILE A N 1
ATOM 523 C CA . ILE A 1 74 ? 8.5 -24.297 -16.75 1 97.25 74 ILE A CA 1
ATOM 524 C C . ILE A 1 74 ? 8.312 -24.609 -18.234 1 97.25 74 ILE A C 1
ATOM 526 O O . ILE A 1 74 ? 8.094 -25.75 -18.609 1 97.25 74 ILE A O 1
ATOM 530 N N . VAL A 1 75 ? 8.445 -23.609 -19.031 1 96.81 75 VAL A N 1
ATOM 531 C CA . VAL A 1 75 ? 8.289 -23.781 -20.484 1 96.81 75 VAL A CA 1
ATOM 532 C C . VAL A 1 75 ? 9.328 -24.75 -21 1 96.81 75 VAL A C 1
ATOM 534 O O . VAL A 1 75 ? 9 -25.672 -21.75 1 96.81 75 VAL A O 1
ATOM 537 N N . ALA A 1 76 ? 10.539 -24.562 -20.594 1 96.56 76 ALA A N 1
ATOM 538 C CA . ALA A 1 76 ? 11.609 -25.469 -21 1 96.56 76 ALA A CA 1
ATOM 539 C C . ALA A 1 76 ? 11.344 -26.891 -20.531 1 96.56 76 ALA A C 1
ATOM 541 O O . ALA A 1 76 ? 11.586 -27.859 -21.266 1 96.56 76 ALA A O 1
ATOM 542 N N . ASP A 1 77 ? 10.891 -27.016 -19.344 1 97.88 77 ASP A N 1
ATOM 543 C CA . ASP A 1 77 ? 10.609 -28.312 -18.75 1 97.88 77 ASP A CA 1
ATOM 544 C C . ASP A 1 77 ? 9.492 -29.031 -19.5 1 97.88 77 ASP A C 1
ATOM 546 O O . ASP A 1 77 ? 9.539 -30.25 -19.688 1 97.88 77 ASP A O 1
ATOM 550 N N . LEU A 1 78 ? 8.508 -28.359 -19.906 1 98.06 78 LEU A N 1
ATOM 551 C CA . LEU A 1 78 ? 7.41 -28.938 -20.672 1 98.06 78 LEU A CA 1
ATOM 552 C C . LEU A 1 78 ? 7.902 -29.484 -22 1 98.06 78 LEU A C 1
ATOM 554 O O . LEU A 1 78 ? 7.492 -30.578 -22.406 1 98.06 78 LEU A O 1
ATOM 558 N N . HIS A 1 79 ? 8.773 -28.766 -22.609 1 97.31 79 HIS A N 1
ATOM 559 C CA . HIS A 1 79 ? 9.367 -29.25 -23.859 1 97.31 79 HIS A CA 1
ATOM 560 C C . HIS A 1 79 ? 10.203 -30.516 -23.609 1 97.31 79 HIS A C 1
ATOM 562 O O . HIS A 1 79 ? 10.18 -31.438 -24.422 1 97.31 79 HIS A O 1
ATOM 568 N N . ARG A 1 80 ? 10.891 -30.484 -22.531 1 97.19 80 ARG A N 1
ATOM 569 C CA . ARG A 1 80 ? 11.695 -31.656 -22.172 1 97.19 80 ARG A CA 1
ATOM 570 C C . ARG A 1 80 ? 10.812 -32.875 -21.891 1 97.19 80 ARG A C 1
ATOM 572 O O . ARG A 1 80 ? 11.102 -33.969 -22.344 1 97.19 80 ARG A O 1
ATOM 579 N N . LEU A 1 81 ? 9.766 -32.656 -21.156 1 97.75 81 LEU A N 1
ATOM 580 C CA . LEU A 1 81 ? 8.844 -33.75 -20.797 1 97.75 81 LEU A CA 1
ATOM 581 C C . LEU A 1 81 ? 8.227 -34.375 -22.047 1 97.75 81 LEU A C 1
ATOM 583 O O . LEU A 1 81 ? 7.938 -35.562 -22.078 1 97.75 81 LEU A O 1
ATOM 587 N N . ALA A 1 82 ? 8.062 -33.562 -23.062 1 96.62 82 ALA A N 1
ATOM 588 C CA . ALA A 1 82 ? 7.449 -34.031 -24.297 1 96.62 82 ALA A CA 1
ATOM 589 C C . ALA A 1 82 ? 8.359 -35 -25.016 1 96.62 82 ALA A C 1
ATOM 591 O O . ALA A 1 82 ? 7.902 -35.812 -25.859 1 96.62 82 ALA A O 1
ATOM 592 N N . MET A 1 83 ? 9.625 -34.969 -24.641 1 95.06 83 MET A N 1
ATOM 593 C CA . MET A 1 83 ? 10.609 -35.781 -25.344 1 95.06 83 MET A CA 1
ATOM 594 C C . MET A 1 83 ? 11.008 -37 -24.516 1 95.06 83 MET A C 1
ATOM 596 O O . MET A 1 83 ? 11.953 -37.719 -24.859 1 95.06 83 MET A O 1
ATOM 600 N N . MET A 1 84 ? 10.32 -37.188 -23.484 1 94.19 84 MET A N 1
ATOM 601 C CA . MET A 1 84 ? 10.719 -38.281 -22.609 1 94.19 84 MET A CA 1
ATOM 602 C C . MET A 1 84 ? 9.531 -39.188 -22.297 1 94.19 84 MET A C 1
ATOM 604 O O . MET A 1 84 ? 8.375 -38.781 -22.422 1 94.19 84 MET A O 1
ATOM 608 N N . PRO A 1 85 ? 9.875 -40.5 -21.906 1 94.19 85 PRO A N 1
ATOM 609 C CA . PRO A 1 85 ? 8.773 -41.375 -21.5 1 94.19 85 PRO A CA 1
ATOM 610 C C . PRO A 1 85 ? 8.148 -40.969 -20.172 1 94.19 85 PRO A C 1
ATOM 612 O O . PRO A 1 85 ? 8.859 -40.625 -19.219 1 94.19 85 PRO A O 1
ATOM 615 N N . LEU A 1 86 ? 6.848 -40.938 -20.141 1 96.62 86 LEU A N 1
ATOM 616 C CA . LEU A 1 86 ? 6.09 -40.625 -18.938 1 96.62 86 LEU A CA 1
ATOM 617 C C . LEU A 1 86 ? 5.137 -41.781 -18.594 1 96.62 86 LEU A C 1
ATOM 619 O O . LEU A 1 86 ? 4.801 -42.594 -19.453 1 96.62 86 LEU A O 1
ATOM 623 N N . LYS A 1 87 ? 4.832 -41.844 -17.344 1 95.69 87 LYS A N 1
ATOM 624 C CA . LYS A 1 87 ? 3.873 -42.844 -16.891 1 95.69 87 LYS A CA 1
ATOM 625 C C . LYS A 1 87 ? 2.504 -42.625 -17.516 1 95.69 87 LYS A C 1
ATOM 627 O O . LYS A 1 87 ? 2.049 -41.469 -17.656 1 95.69 87 LYS A O 1
ATOM 632 N N . ALA A 1 88 ? 1.884 -43.75 -17.891 1 94.06 88 ALA A N 1
ATOM 633 C CA . ALA A 1 88 ? 0.522 -43.656 -18.422 1 94.06 88 ALA A CA 1
ATOM 634 C C . ALA A 1 88 ? -0.409 -43.031 -17.391 1 94.06 88 ALA A C 1
ATOM 636 O O . ALA A 1 88 ? -0.43 -43.438 -16.219 1 94.06 88 ALA A O 1
ATOM 637 N N . GLY A 1 89 ? -1.119 -41.938 -17.844 1 94.69 89 GLY A N 1
ATOM 638 C CA . GLY A 1 89 ? -2.088 -41.312 -16.953 1 94.69 89 GLY A CA 1
ATOM 639 C C . GLY A 1 89 ? -1.481 -40.219 -16.094 1 94.69 89 GLY A C 1
ATOM 640 O O . GLY A 1 89 ? -2.162 -39.656 -15.227 1 94.69 89 GLY A O 1
ATOM 641 N N . VAL A 1 90 ? -0.235 -39.906 -16.344 1 97.31 90 VAL A N 1
ATOM 642 C CA . VAL A 1 90 ? 0.438 -38.875 -15.539 1 97.31 90 VAL A CA 1
ATOM 643 C C . VAL A 1 90 ? -0.297 -37.531 -15.68 1 97.31 90 VAL A C 1
ATOM 645 O O . VAL A 1 90 ? -0.777 -37.188 -16.766 1 97.31 90 VAL A O 1
ATOM 648 N N . LEU A 1 91 ? -0.469 -36.875 -14.562 1 98.06 91 LEU A N 1
ATOM 649 C CA . LEU A 1 91 ? -0.976 -35.5 -14.531 1 98.06 91 LEU A CA 1
ATOM 650 C C . LEU A 1 91 ? 0.159 -34.5 -14.328 1 98.06 91 LEU A C 1
ATOM 652 O O . LEU A 1 91 ? 0.921 -34.625 -13.359 1 98.06 91 LEU A O 1
ATOM 656 N N . VAL A 1 92 ? 0.301 -33.562 -15.305 1 98.38 92 VAL A N 1
ATOM 657 C CA . VAL A 1 92 ? 1.304 -32.531 -15.188 1 98.38 92 VAL A CA 1
ATOM 658 C C . VAL A 1 92 ? 0.621 -31.172 -14.914 1 98.38 92 VAL A C 1
ATOM 660 O O . VAL A 1 92 ? -0.412 -30.859 -15.508 1 98.38 92 VAL A O 1
ATOM 663 N N . THR A 1 93 ? 1.132 -30.406 -13.945 1 98.62 93 THR A N 1
ATOM 664 C CA . THR A 1 93 ? 0.641 -29.078 -13.633 1 98.62 93 THR A CA 1
ATOM 665 C C . THR A 1 93 ? 1.8 -28.125 -13.312 1 98.62 93 THR A C 1
ATOM 667 O O . THR A 1 93 ? 2.957 -28.547 -13.281 1 98.62 93 THR A O 1
ATOM 670 N N . ASP A 1 94 ? 1.521 -26.859 -13.258 1 98.56 94 ASP A N 1
ATOM 671 C CA . ASP A 1 94 ? 2.512 -25.859 -12.883 1 98.56 94 ASP A CA 1
ATOM 672 C C . ASP A 1 94 ? 1.928 -24.859 -11.883 1 98.56 94 ASP A C 1
ATOM 674 O O . ASP A 1 94 ? 0.771 -24.984 -11.477 1 98.56 94 ASP A O 1
ATOM 678 N N . VAL A 1 95 ? 2.846 -23.969 -11.445 1 97.56 95 VAL A N 1
ATOM 679 C CA . VAL A 1 95 ? 2.391 -22.906 -10.547 1 97.56 95 VAL A CA 1
ATOM 680 C C . VAL A 1 95 ? 2.852 -21.547 -11.07 1 97.56 95 VAL A C 1
ATOM 682 O O . VAL A 1 95 ? 3.018 -20.609 -10.297 1 97.56 95 VAL A O 1
ATOM 685 N N . GLY A 1 96 ? 3.064 -21.406 -12.359 1 94.81 96 GLY A N 1
ATOM 686 C CA . GLY A 1 96 ? 3.658 -20.219 -12.953 1 94.81 96 GLY A CA 1
ATOM 687 C C . GLY A 1 96 ? 2.74 -19.016 -12.93 1 94.81 96 GLY A C 1
ATOM 688 O O . GLY A 1 96 ? 1.517 -19.156 -12.898 1 94.81 96 GLY A O 1
ATOM 689 N N . SER A 1 97 ? 3.32 -17.875 -13.109 1 93.69 97 SER A N 1
ATOM 690 C CA . SER A 1 97 ? 2.625 -16.609 -12.938 1 93.69 97 SER A CA 1
ATOM 691 C C . SER A 1 97 ? 1.996 -16.141 -14.25 1 93.69 97 SER A C 1
ATOM 693 O O . SER A 1 97 ? 1.204 -15.195 -14.266 1 93.69 97 SER A O 1
ATOM 695 N N . THR A 1 98 ? 2.338 -16.688 -15.336 1 95.62 98 THR A N 1
ATOM 696 C CA . THR A 1 98 ? 1.729 -16.438 -16.641 1 95.62 98 THR A CA 1
ATOM 697 C C . THR A 1 98 ? 1.244 -17.75 -17.266 1 95.62 98 THR A C 1
ATOM 699 O O . THR A 1 98 ? 1.944 -18.75 -17.219 1 95.62 98 THR A O 1
ATOM 702 N N . LYS A 1 99 ? 0.035 -17.688 -17.828 1 97 99 LYS A N 1
ATOM 703 C CA . LYS A 1 99 ? -0.569 -18.969 -18.203 1 97 99 LYS A CA 1
ATOM 704 C C . LYS A 1 99 ? -0.621 -19.141 -19.719 1 97 99 LYS A C 1
ATOM 706 O O . LYS A 1 99 ? -0.557 -20.266 -20.219 1 97 99 LYS A O 1
ATOM 711 N N . GLN A 1 100 ? -0.745 -18.078 -20.531 1 95.81 100 GLN A N 1
ATOM 712 C CA . GLN A 1 100 ? -0.812 -18.25 -21.969 1 95.81 100 GLN A CA 1
ATOM 713 C C . GLN A 1 100 ? 0.447 -18.922 -22.5 1 95.81 100 GLN A C 1
ATOM 715 O O . GLN A 1 100 ? 0.364 -19.891 -23.281 1 95.81 100 GLN A O 1
ATOM 720 N N . VAL A 1 101 ? 1.589 -18.469 -22.078 1 96.25 101 VAL A N 1
ATOM 721 C CA . VAL A 1 101 ? 2.854 -19.031 -22.562 1 96.25 101 VAL A CA 1
ATOM 722 C C . VAL A 1 101 ? 3.004 -20.469 -22.062 1 96.25 101 VAL A C 1
ATOM 724 O O . VAL A 1 101 ? 3.486 -21.328 -22.797 1 96.25 101 VAL A O 1
ATOM 727 N N . VAL A 1 102 ? 2.6 -20.766 -20.891 1 97.56 102 VAL A N 1
ATOM 728 C CA . VAL A 1 102 ? 2.713 -22.094 -20.297 1 97.56 102 VAL A CA 1
ATOM 729 C C . VAL A 1 102 ? 1.772 -23.047 -21.016 1 97.56 102 VAL A C 1
ATOM 731 O O . VAL A 1 102 ? 2.17 -24.156 -21.375 1 97.56 102 VAL A O 1
ATOM 734 N N . MET A 1 103 ? 0.544 -22.625 -21.219 1 97.38 103 MET A N 1
ATOM 735 C CA . MET A 1 103 ? -0.433 -23.469 -21.891 1 97.38 103 MET A CA 1
ATOM 736 C C . MET A 1 103 ? -0.005 -23.766 -23.328 1 97.38 103 MET A C 1
ATOM 738 O O . MET A 1 103 ? -0.25 -24.859 -23.844 1 97.38 103 MET A O 1
ATOM 742 N N . HIS A 1 104 ? 0.588 -22.781 -23.938 1 96.81 104 HIS A N 1
ATOM 743 C CA . HIS A 1 104 ? 1.104 -23.016 -25.281 1 96.81 104 HIS A CA 1
ATOM 744 C C . HIS A 1 104 ? 2.203 -24.062 -25.281 1 96.81 104 HIS A C 1
ATOM 746 O O . HIS A 1 104 ? 2.219 -24.953 -26.141 1 96.81 104 HIS A O 1
ATOM 752 N N . ALA A 1 105 ? 3.1 -23.969 -24.359 1 97.31 105 ALA A N 1
ATOM 753 C CA . ALA A 1 105 ? 4.184 -24.953 -24.25 1 97.31 105 ALA A CA 1
ATOM 754 C C . ALA A 1 105 ? 3.643 -26.328 -23.922 1 97.31 105 ALA A C 1
ATOM 756 O O . ALA A 1 105 ? 4.203 -27.344 -24.359 1 97.31 105 ALA A O 1
ATOM 757 N N . ALA A 1 106 ? 2.553 -26.391 -23.188 1 97.75 106 ALA A N 1
ATOM 758 C CA . ALA A 1 106 ? 1.984 -27.656 -22.719 1 97.75 106 ALA A CA 1
ATOM 759 C C . ALA A 1 106 ? 1.378 -28.438 -23.891 1 97.75 106 ALA A C 1
ATOM 761 O O . ALA A 1 106 ? 1.143 -29.641 -23.766 1 97.75 106 ALA A O 1
ATOM 762 N N . LEU A 1 107 ? 1.114 -27.781 -25 1 96.5 107 LEU A N 1
ATOM 763 C CA . LEU A 1 107 ? 0.566 -28.469 -26.156 1 96.5 107 LEU A CA 1
ATOM 764 C C . LEU A 1 107 ? 1.468 -29.625 -26.594 1 96.5 107 LEU A C 1
ATOM 766 O O . LEU A 1 107 ? 0.984 -30.656 -27.062 1 96.5 107 LEU A O 1
ATOM 770 N N . ALA A 1 108 ? 2.742 -29.422 -26.375 1 95.5 108 ALA A N 1
ATOM 771 C CA . ALA A 1 108 ? 3.719 -30.438 -26.781 1 95.5 108 ALA A CA 1
ATOM 772 C C . ALA A 1 108 ? 3.484 -31.75 -26.062 1 95.5 108 ALA A C 1
ATOM 774 O O . ALA A 1 108 ? 3.555 -32.812 -26.672 1 95.5 108 ALA A O 1
ATOM 775 N N . ILE A 1 109 ? 3.178 -31.719 -24.797 1 95.31 109 ILE A N 1
ATOM 776 C CA . ILE A 1 109 ? 2.977 -32.969 -24.062 1 95.31 109 ILE A CA 1
ATOM 777 C C . ILE A 1 109 ? 1.54 -33.438 -24.25 1 95.31 109 ILE A C 1
ATOM 779 O O . ILE A 1 109 ? 1.278 -34.656 -24.219 1 95.31 109 ILE A O 1
ATOM 783 N N . GLN A 1 110 ? 0.67 -32.562 -24.453 1 94.88 110 GLN A N 1
ATOM 784 C CA . GLN A 1 110 ? -0.727 -32.938 -24.656 1 94.88 110 GLN A CA 1
ATOM 785 C C . GLN A 1 110 ? -0.905 -33.688 -25.969 1 94.88 110 GLN A C 1
ATOM 787 O O . GLN A 1 110 ? -1.763 -34.594 -26.062 1 94.88 110 GLN A O 1
ATOM 792 N N . GLN A 1 111 ? -0.125 -33.344 -26.922 1 92.31 111 GLN A N 1
ATOM 793 C CA . GLN A 1 111 ? -0.16 -34.031 -28.203 1 92.31 111 GLN A CA 1
ATOM 794 C C . GLN A 1 111 ? 0.189 -35.5 -28.047 1 92.31 111 GLN A C 1
ATOM 796 O O . GLN A 1 111 ? -0.214 -36.344 -28.859 1 92.31 111 GLN A O 1
ATOM 801 N N . HIS A 1 112 ? 0.895 -35.812 -26.984 1 92.94 112 HIS A N 1
ATOM 802 C CA . HIS A 1 112 ? 1.275 -37.219 -26.703 1 92.94 112 HIS A CA 1
ATOM 803 C C . HIS A 1 112 ? 0.306 -37.844 -25.734 1 92.94 112 HIS A C 1
ATOM 805 O O . HIS A 1 112 ? 0.608 -38.906 -25.156 1 92.94 112 HIS A O 1
ATOM 811 N N . GLY A 1 113 ? -0.785 -37.188 -25.484 1 92.94 113 GLY A N 1
ATOM 812 C CA . GLY A 1 113 ? -1.841 -37.75 -24.672 1 92.94 113 GLY A CA 1
ATOM 813 C C . GLY A 1 113 ? -1.655 -37.469 -23.188 1 92.94 113 GLY A C 1
ATOM 814 O O . GLY A 1 113 ? -2.371 -38.031 -22.344 1 92.94 113 GLY A O 1
ATOM 815 N N . VAL A 1 114 ? -0.73 -36.688 -22.828 1 96.25 114 VAL A N 1
ATOM 816 C CA . VAL A 1 114 ? -0.464 -36.375 -21.438 1 96.25 114 VAL A CA 1
ATOM 817 C C . VAL A 1 114 ? -1.415 -35.281 -20.953 1 96.25 114 VAL A C 1
ATOM 819 O O . VAL A 1 114 ? -1.639 -34.281 -21.672 1 96.25 114 VAL A O 1
ATOM 822 N N . THR A 1 115 ? -2.018 -35.469 -19.781 1 96.94 115 THR A N 1
ATOM 823 C CA . THR A 1 115 ? -2.908 -34.469 -19.188 1 96.94 115 THR A CA 1
ATOM 824 C C . THR A 1 115 ? -2.107 -33.344 -18.562 1 96.94 115 THR A C 1
ATOM 826 O O . THR A 1 115 ? -1.166 -33.562 -17.797 1 96.94 115 THR A O 1
ATOM 829 N N . PHE A 1 116 ? -2.488 -32.094 -18.969 1 98.19 116 PHE A N 1
ATOM 830 C CA . PHE A 1 116 ? -1.876 -30.906 -18.359 1 98.19 116 PHE A CA 1
ATOM 831 C C . PHE A 1 116 ? -2.941 -29.953 -17.844 1 98.19 116 PHE A C 1
ATOM 833 O O . PHE A 1 116 ? -3.936 -29.688 -18.516 1 98.19 116 PHE A O 1
ATOM 840 N N . ILE A 1 117 ? -2.781 -29.469 -16.609 1 98.31 117 ILE A N 1
ATOM 841 C CA . ILE A 1 117 ? -3.621 -28.438 -16.016 1 98.31 117 ILE A CA 1
ATOM 842 C C . ILE A 1 117 ? -2.748 -27.281 -15.531 1 98.31 117 ILE A C 1
ATOM 844 O O . ILE A 1 117 ? -1.896 -27.469 -14.656 1 98.31 117 ILE A O 1
ATOM 848 N N . GLY A 1 118 ? -2.936 -26.094 -16.141 1 98.31 118 GLY A N 1
ATOM 849 C CA . GLY A 1 118 ? -2.252 -24.922 -15.602 1 98.31 118 GLY A CA 1
ATOM 850 C C . GLY A 1 118 ? -2.729 -24.547 -14.211 1 98.31 118 GLY A C 1
ATOM 851 O O . GLY A 1 118 ? -3.92 -24.641 -13.906 1 98.31 118 GLY A O 1
ATOM 852 N N . GLY A 1 119 ? -1.789 -24.125 -13.375 1 98.12 119 GLY A N 1
ATOM 853 C CA . GLY A 1 119 ? -2.119 -23.703 -12.023 1 98.12 119 GLY A CA 1
ATOM 854 C C . GLY A 1 119 ? -1.356 -22.453 -11.594 1 98.12 119 GLY A C 1
ATOM 855 O O . GLY A 1 119 ? -0.223 -22.234 -12.023 1 98.12 119 GLY A O 1
ATOM 856 N N . HIS A 1 120 ? -2.006 -21.672 -10.805 1 96.69 120 HIS A N 1
ATOM 857 C CA . HIS A 1 120 ? -1.374 -20.484 -10.242 1 96.69 120 HIS A CA 1
ATOM 858 C C . HIS A 1 120 ? -1.953 -20.156 -8.875 1 96.69 120 HIS A C 1
ATOM 860 O O . HIS A 1 120 ? -2.975 -19.469 -8.781 1 96.69 120 HIS A O 1
ATOM 866 N N . PRO A 1 121 ? -1.253 -20.609 -7.832 1 94.12 121 PRO A N 1
ATOM 867 C CA . PRO A 1 121 ? -1.669 -20.125 -6.516 1 94.12 121 PRO A CA 1
ATOM 868 C C . PRO A 1 121 ? -1.356 -18.641 -6.316 1 94.12 121 PRO A C 1
ATOM 870 O O . PRO A 1 121 ? -0.202 -18.219 -6.449 1 94.12 121 PRO A O 1
ATOM 873 N N . MET A 1 122 ? -2.406 -17.906 -6.035 1 86.31 122 MET A N 1
ATOM 874 C CA . MET A 1 122 ? -2.26 -16.469 -5.836 1 86.31 122 MET A CA 1
ATOM 875 C C . MET A 1 122 ? -1.84 -16.156 -4.402 1 86.31 122 MET A C 1
ATOM 877 O O . MET A 1 122 ? -2.543 -15.438 -3.688 1 86.31 122 MET A O 1
ATOM 881 N N . ALA A 1 123 ? -0.767 -16.719 -4.047 1 78 123 ALA A N 1
ATOM 882 C CA . ALA A 1 123 ? -0.202 -16.547 -2.711 1 78 123 ALA A CA 1
ATOM 883 C C . ALA A 1 123 ? 1.306 -16.328 -2.775 1 78 123 ALA A C 1
ATOM 885 O O . ALA A 1 123 ? 1.965 -16.766 -3.723 1 78 123 ALA A O 1
ATOM 886 N N . GLY A 1 124 ? 1.797 -15.578 -1.904 1 72.06 124 GLY A N 1
ATOM 887 C CA . GLY A 1 124 ? 3.221 -15.305 -1.812 1 72.06 124 GLY A CA 1
ATOM 888 C C . GLY A 1 124 ? 3.625 -14.68 -0.49 1 72.06 124 GLY A C 1
ATOM 889 O O . GLY A 1 124 ? 2.795 -14.523 0.409 1 72.06 124 GLY A O 1
ATOM 890 N N . SER A 1 125 ? 4.938 -14.609 -0.418 1 65.75 125 SER A N 1
ATOM 891 C CA . SER A 1 125 ? 5.52 -14.023 0.782 1 65.75 125 SER A CA 1
ATOM 892 C C . SER A 1 125 ? 6.773 -13.219 0.449 1 65.75 125 SER A C 1
ATOM 894 O O . SER A 1 125 ? 7.363 -13.391 -0.619 1 65.75 125 SER A O 1
ATOM 896 N N . HIS A 1 126 ? 7.07 -12.32 1.26 1 59.41 126 HIS A N 1
ATOM 897 C CA . HIS A 1 126 ? 8.336 -11.602 1.135 1 59.41 126 HIS A CA 1
ATOM 898 C C . HIS A 1 126 ? 9.523 -12.523 1.389 1 59.41 126 HIS A C 1
ATOM 900 O O . HIS A 1 126 ? 10.648 -12.219 0.986 1 59.41 126 HIS A O 1
ATOM 906 N N . LYS A 1 127 ? 9.273 -13.625 2.025 1 63.09 127 LYS A N 1
ATOM 907 C CA . LYS A 1 127 ? 10.305 -14.641 2.232 1 63.09 127 LYS A CA 1
ATOM 908 C C . LYS A 1 127 ? 10.398 -15.578 1.033 1 63.09 127 LYS A C 1
ATOM 910 O O . LYS A 1 127 ? 9.414 -15.789 0.326 1 63.09 127 LYS A O 1
ATOM 915 N N . SER A 1 128 ? 11.625 -15.969 0.8 1 74.88 128 SER A N 1
ATOM 916 C CA . SER A 1 128 ? 11.844 -16.812 -0.372 1 74.88 128 SER A CA 1
ATOM 917 C C . SER A 1 128 ? 12.609 -18.078 -0.007 1 74.88 128 SER A C 1
ATOM 919 O O . SER A 1 128 ? 13.211 -18.156 1.066 1 74.88 128 SER A O 1
ATOM 921 N N . GLY A 1 129 ? 12.469 -19.062 -0.904 1 85.12 129 GLY A N 1
ATOM 922 C CA . GLY A 1 129 ? 13.281 -20.266 -0.774 1 85.12 129 GLY A CA 1
ATOM 923 C C . GLY A 1 129 ? 12.578 -21.375 -0.008 1 85.12 129 GLY A C 1
ATOM 924 O O . GLY A 1 129 ? 11.453 -21.203 0.455 1 85.12 129 GLY A O 1
ATOM 925 N N . VAL A 1 130 ? 13.344 -22.453 0.108 1 90.5 130 VAL A N 1
ATOM 926 C CA . VAL A 1 130 ? 12.812 -23.688 0.677 1 90.5 130 VAL A CA 1
ATOM 927 C C . VAL A 1 130 ? 12.562 -23.5 2.172 1 90.5 130 VAL A C 1
ATOM 929 O O . VAL A 1 130 ? 11.617 -24.062 2.729 1 90.5 130 VAL A O 1
ATOM 932 N N . THR A 1 131 ? 13.352 -22.609 2.783 1 86.5 131 THR A N 1
ATOM 933 C CA . THR A 1 131 ? 13.273 -22.453 4.23 1 86.5 131 THR A CA 1
ATOM 934 C C . THR A 1 131 ? 12.039 -21.641 4.621 1 86.5 131 THR A C 1
ATOM 936 O O . THR A 1 131 ? 11.625 -21.656 5.777 1 86.5 131 THR A O 1
ATOM 939 N N . ALA A 1 132 ? 11.484 -21.031 3.65 1 83.62 132 ALA A N 1
ATOM 940 C CA . ALA A 1 132 ? 10.297 -20.234 3.906 1 83.62 132 ALA A CA 1
ATOM 941 C C . ALA A 1 132 ? 9.023 -21.031 3.656 1 83.62 132 ALA A C 1
ATOM 943 O O . ALA A 1 132 ? 7.914 -20.547 3.9 1 83.62 132 ALA A O 1
ATOM 944 N N . GLY A 1 133 ? 9.219 -22.234 3.209 1 88.56 133 GLY A N 1
ATOM 945 C CA . GLY A 1 133 ? 8.062 -23.062 2.916 1 88.56 133 GLY A CA 1
ATOM 946 C C . GLY A 1 133 ? 7.219 -23.359 4.141 1 88.56 133 GLY A C 1
ATOM 947 O O . GLY A 1 133 ? 7.754 -23.609 5.223 1 88.56 133 GLY A O 1
ATOM 948 N N . ARG A 1 134 ? 5.832 -23.281 3.92 1 86.69 134 ARG A N 1
ATOM 949 C CA . ARG A 1 134 ? 4.902 -23.609 4.996 1 86.69 134 ARG A CA 1
ATOM 950 C C . ARG A 1 134 ? 3.596 -24.172 4.438 1 86.69 134 ARG A C 1
ATOM 952 O O . ARG A 1 134 ? 3.123 -23.719 3.389 1 86.69 134 ARG A O 1
ATOM 959 N N . ALA A 1 135 ? 3.031 -25.078 5.117 1 84.25 135 ALA A N 1
ATOM 960 C CA . ALA A 1 135 ? 1.873 -25.828 4.637 1 84.25 135 ALA A CA 1
ATOM 961 C C . ALA A 1 135 ? 0.653 -24.938 4.496 1 84.25 135 ALA A C 1
ATOM 963 O O . ALA A 1 135 ? -0.204 -25.156 3.641 1 84.25 135 ALA A O 1
ATOM 964 N N . ASN A 1 136 ? 0.578 -23.859 5.289 1 82.44 136 ASN A N 1
ATOM 965 C CA . ASN A 1 136 ? -0.616 -23.016 5.305 1 82.44 136 ASN A CA 1
ATOM 966 C C . ASN A 1 136 ? -0.423 -21.75 4.473 1 82.44 136 ASN A C 1
ATOM 968 O O . ASN A 1 136 ? -1.178 -20.781 4.617 1 82.44 136 ASN A O 1
ATOM 972 N N . LEU A 1 137 ? 0.546 -21.734 3.578 1 83.06 137 LEU A N 1
ATOM 973 C CA . LEU A 1 137 ? 0.863 -20.562 2.762 1 83.06 137 LEU A CA 1
ATOM 974 C C . LEU A 1 137 ? -0.34 -20.141 1.926 1 83.06 137 LEU A C 1
ATOM 976 O O . LEU A 1 137 ? -0.569 -18.953 1.719 1 83.06 137 LEU A O 1
ATOM 980 N N . PHE A 1 138 ? -1.121 -21.109 1.561 1 86.31 138 PHE A N 1
ATOM 981 C CA . PHE A 1 138 ? -2.104 -20.875 0.511 1 86.31 138 PHE A CA 1
ATOM 982 C C . PHE A 1 138 ? -3.502 -20.734 1.101 1 86.31 138 PHE A C 1
ATOM 984 O O . PHE A 1 138 ? -4.477 -20.547 0.366 1 86.31 138 PHE A O 1
ATOM 991 N N . GLU A 1 139 ? -3.572 -20.828 2.334 1 79.88 139 GLU A N 1
ATOM 992 C CA . GLU A 1 139 ? -4.887 -20.875 2.967 1 79.88 139 GLU A CA 1
ATOM 993 C C . GLU A 1 139 ? -5.719 -19.656 2.588 1 79.88 139 GLU A C 1
ATOM 995 O O . GLU A 1 139 ? -5.262 -18.516 2.723 1 79.88 139 GLU A O 1
ATOM 1000 N N . ASN A 1 140 ? -6.859 -19.891 1.972 1 73.38 140 ASN A N 1
ATOM 1001 C CA . ASN A 1 140 ? -7.883 -18.906 1.619 1 73.38 140 ASN A CA 1
ATOM 1002 C C . ASN A 1 140 ? -7.461 -18.062 0.426 1 73.38 140 ASN A C 1
ATOM 1004 O O . ASN A 1 140 ? -8.148 -17.094 0.064 1 73.38 140 ASN A O 1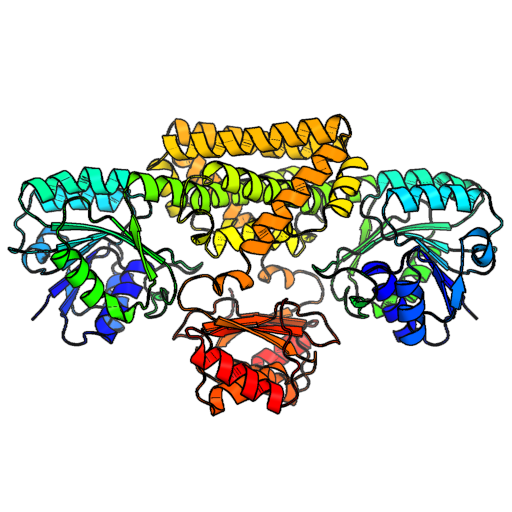
ATOM 1008 N N . ALA A 1 141 ? -6.371 -18.438 -0.09 1 80.56 141 ALA A N 1
ATOM 1009 C CA . ALA A 1 141 ? -5.965 -17.781 -1.328 1 80.56 141 ALA A CA 1
ATOM 1010 C C . ALA A 1 141 ? -6.648 -18.406 -2.537 1 80.56 141 ALA A C 1
ATOM 1012 O O . ALA A 1 141 ? -7.141 -19.531 -2.461 1 80.56 141 ALA A O 1
ATOM 1013 N N . PHE A 1 142 ? -6.75 -17.641 -3.518 1 83.94 142 PHE A N 1
ATOM 1014 C CA . PHE A 1 142 ? -7.258 -18.203 -4.762 1 83.94 142 PHE A CA 1
ATOM 1015 C C . PHE A 1 142 ? -6.199 -19.078 -5.43 1 83.94 142 PHE A C 1
ATOM 1017 O O . PHE A 1 142 ? -5.016 -18.734 -5.43 1 83.94 142 PHE A O 1
ATOM 1024 N N . TYR A 1 143 ? -6.625 -20.188 -5.898 1 93 143 TYR A N 1
ATOM 1025 C CA . TYR A 1 143 ? -5.844 -21.031 -6.797 1 93 143 TYR A CA 1
ATOM 1026 C C . TYR A 1 143 ? -6.496 -21.125 -8.172 1 93 143 TYR A C 1
ATOM 1028 O O . TYR A 1 143 ? -7.543 -21.75 -8.328 1 93 143 TYR A O 1
ATOM 1036 N N . LEU A 1 144 ? -5.887 -20.422 -9.117 1 93.38 144 LEU A N 1
ATOM 1037 C CA . LEU A 1 144 ? -6.445 -20.391 -10.461 1 93.38 144 LEU A CA 1
ATOM 1038 C C . LEU A 1 144 ? -6.023 -21.625 -11.25 1 93.38 144 LEU A C 1
ATOM 1040 O O . LEU A 1 144 ? -4.832 -21.938 -11.344 1 93.38 144 LEU A O 1
ATOM 1044 N N . LEU A 1 145 ? -7.016 -22.312 -11.727 1 95.81 145 LEU A N 1
ATOM 1045 C CA . LEU A 1 145 ? -6.777 -23.5 -12.562 1 95.81 145 LEU A CA 1
ATOM 1046 C C . LEU A 1 145 ? -7.125 -23.203 -14.016 1 95.81 145 LEU A C 1
ATOM 1048 O O . LEU A 1 145 ? -8.148 -22.578 -14.305 1 95.81 145 LEU A O 1
ATOM 1052 N N . VAL A 1 146 ? -6.227 -23.609 -14.922 1 96.38 146 VAL A N 1
ATOM 1053 C CA . VAL A 1 146 ? -6.441 -23.531 -16.359 1 96.38 146 VAL A CA 1
ATOM 1054 C C . VAL A 1 146 ? -6.434 -24.938 -16.969 1 96.38 146 VAL A C 1
ATOM 1056 O O . VAL A 1 146 ? -5.426 -25.359 -17.531 1 96.38 146 VAL A O 1
ATOM 1059 N N . PRO A 1 147 ? -7.555 -25.547 -17 1 94.12 147 PRO A N 1
ATOM 1060 C CA . PRO A 1 147 ? -7.602 -26.938 -17.453 1 94.12 147 PRO A CA 1
ATOM 1061 C C . PRO A 1 147 ? -7.496 -27.078 -18.969 1 94.12 147 PRO A C 1
ATOM 1063 O O . PRO A 1 147 ? -7.055 -28.109 -19.469 1 94.12 147 PRO A O 1
ATOM 1066 N N . GLY A 1 148 ? -7.805 -26 -19.625 1 87.56 148 GLY A N 1
ATOM 1067 C CA . GLY A 1 148 ? -7.848 -26.141 -21.078 1 87.56 148 GLY A CA 1
ATOM 1068 C C . GLY A 1 148 ? -8.82 -27.203 -21.547 1 87.56 148 GLY A C 1
ATOM 1069 O O . GLY A 1 148 ? -10.008 -27.156 -21.219 1 87.56 148 GLY A O 1
ATOM 1070 N N . ARG A 1 149 ? -8.281 -28.297 -22.266 1 81.56 149 ARG A N 1
ATOM 1071 C CA . ARG A 1 149 ? -9.125 -29.344 -22.844 1 81.56 149 ARG A CA 1
ATOM 1072 C C . ARG A 1 149 ? -9.211 -30.547 -21.922 1 81.56 149 ARG A C 1
ATOM 1074 O O . ARG A 1 149 ? -9.805 -31.562 -22.281 1 81.56 149 ARG A O 1
ATOM 1081 N N . THR A 1 150 ? -8.641 -30.375 -20.75 1 84.94 150 THR A N 1
ATOM 1082 C CA . THR A 1 150 ? -8.57 -31.484 -19.812 1 84.94 150 THR A CA 1
ATOM 1083 C C . THR A 1 150 ? -9.945 -31.797 -19.234 1 84.94 150 THR A C 1
ATOM 1085 O O . THR A 1 150 ? -10.797 -30.906 -19.156 1 84.94 150 THR A O 1
ATOM 1088 N N . ASN A 1 151 ? -10.148 -33.031 -18.828 1 83.31 151 ASN A N 1
ATOM 1089 C CA . ASN A 1 151 ? -11.438 -33.469 -18.297 1 83.31 151 ASN A CA 1
ATOM 1090 C C . ASN A 1 151 ? -11.57 -33.125 -16.812 1 83.31 151 ASN A C 1
ATOM 1092 O O . ASN A 1 151 ? -10.57 -32.844 -16.141 1 83.31 151 ASN A O 1
ATOM 1096 N N . GLN A 1 152 ? -12.789 -33.125 -16.391 1 90 152 GLN A N 1
ATOM 1097 C CA . GLN A 1 152 ? -13.133 -32.719 -15.031 1 90 152 GLN A CA 1
ATOM 1098 C C . GLN A 1 152 ? -12.539 -33.688 -14.016 1 90 152 GLN A C 1
ATOM 1100 O O . GLN A 1 152 ? -12.164 -33.281 -12.914 1 90 152 GLN A O 1
ATOM 1105 N N . ALA A 1 153 ? -12.406 -34.875 -14.422 1 92.38 153 ALA A N 1
ATOM 1106 C CA . ALA A 1 153 ? -11.852 -35.875 -13.516 1 92.38 153 ALA A CA 1
ATOM 1107 C C . ALA A 1 153 ? -10.414 -35.562 -13.141 1 92.38 153 ALA A C 1
ATOM 1109 O O . ALA A 1 153 ? -10.008 -35.75 -11.992 1 92.38 153 ALA A O 1
ATOM 1110 N N . ALA A 1 154 ? -9.656 -35.156 -14.102 1 94.75 154 ALA A N 1
ATOM 1111 C CA . ALA A 1 154 ? -8.266 -34.75 -13.844 1 94.75 154 ALA A CA 1
ATOM 1112 C C . ALA A 1 154 ? -8.203 -33.562 -12.914 1 94.75 154 ALA A C 1
ATOM 1114 O O . ALA A 1 154 ? -7.34 -33.5 -12.039 1 94.75 154 ALA A O 1
ATOM 1115 N N . VAL A 1 155 ? -9.102 -32.625 -13.133 1 95.94 155 VAL A N 1
ATOM 1116 C CA . VAL A 1 155 ? -9.172 -31.438 -12.281 1 95.94 155 VAL A CA 1
ATOM 1117 C C . VAL A 1 155 ? -9.477 -31.859 -10.844 1 95.94 155 VAL A C 1
ATOM 1119 O O . VAL A 1 155 ? -8.828 -31.391 -9.898 1 95.94 155 VAL A O 1
ATOM 1122 N N . GLN A 1 156 ? -10.367 -32.688 -10.648 1 94.69 156 GLN A N 1
ATOM 1123 C CA . GLN A 1 156 ? -10.734 -33.188 -9.328 1 94.69 156 GLN A CA 1
ATOM 1124 C C . GLN A 1 156 ? -9.578 -33.938 -8.672 1 94.69 156 GLN A C 1
ATOM 1126 O O . GLN A 1 156 ? -9.367 -33.812 -7.461 1 94.69 156 GLN A O 1
ATOM 1131 N N . ARG A 1 157 ? -8.906 -34.719 -9.492 1 96.75 157 ARG A N 1
ATOM 1132 C CA . ARG A 1 157 ? -7.738 -35.438 -9 1 96.75 157 ARG A CA 1
ATOM 1133 C C . ARG A 1 157 ? -6.691 -34.469 -8.445 1 96.75 157 ARG A C 1
ATOM 1135 O O . ARG A 1 157 ? -6.156 -34.688 -7.355 1 96.75 157 ARG A O 1
ATOM 1142 N N . LEU A 1 158 ? -6.445 -33.438 -9.18 1 98 158 LEU A N 1
ATOM 1143 C CA . LEU A 1 158 ? -5.484 -32.438 -8.734 1 98 158 LEU A CA 1
ATOM 1144 C C . LEU A 1 158 ? -5.965 -31.734 -7.465 1 98 158 LEU A C 1
ATOM 1146 O O . LEU A 1 158 ? -5.199 -31.562 -6.516 1 98 158 LEU A O 1
ATOM 1150 N N . GLN A 1 159 ? -7.203 -31.344 -7.438 1 96.81 159 GLN A N 1
ATOM 1151 C CA . GLN A 1 159 ? -7.777 -30.672 -6.281 1 96.81 159 GLN A CA 1
ATOM 1152 C C . GLN A 1 159 ? -7.738 -31.562 -5.047 1 96.81 159 GLN A C 1
ATOM 1154 O O . GLN A 1 159 ? -7.477 -31.094 -3.938 1 96.81 159 GLN A O 1
ATOM 1159 N N . ALA A 1 160 ? -8.008 -32.812 -5.223 1 96.88 160 ALA A N 1
ATOM 1160 C CA . ALA A 1 160 ? -7.945 -33.75 -4.117 1 96.88 160 ALA A CA 1
ATOM 1161 C C . ALA A 1 160 ? -6.523 -33.875 -3.57 1 96.88 160 ALA A C 1
ATOM 1163 O O . ALA A 1 160 ? -6.324 -33.938 -2.355 1 96.88 160 ALA A O 1
ATOM 1164 N N . LEU A 1 161 ? -5.582 -33.969 -4.492 1 98.12 161 LEU A N 1
ATOM 1165 C CA . LEU A 1 161 ? -4.18 -34.062 -4.09 1 98.12 161 LEU A CA 1
ATOM 1166 C C . LEU A 1 161 ? -3.777 -32.844 -3.264 1 98.12 161 LEU A C 1
ATOM 1168 O O . LEU A 1 161 ? -3.025 -32.969 -2.295 1 98.12 161 LEU A O 1
ATOM 1172 N N . LEU A 1 162 ? -4.336 -31.609 -3.67 1 98.19 162 LEU A N 1
ATOM 1173 C CA . LEU A 1 162 ? -3.92 -30.359 -3.068 1 98.19 162 LEU A CA 1
ATOM 1174 C C . LEU A 1 162 ? -4.953 -29.859 -2.062 1 98.19 162 LEU A C 1
ATOM 1176 O O . LEU A 1 162 ? -4.977 -28.672 -1.717 1 98.19 162 LEU A O 1
ATOM 1180 N N . GLN A 1 163 ? -5.738 -30.703 -1.551 1 96.12 163 GLN A N 1
ATOM 1181 C CA . GLN A 1 163 ? -6.902 -30.328 -0.753 1 96.12 163 GLN A CA 1
ATOM 1182 C C . GLN A 1 163 ? -6.48 -29.625 0.541 1 96.12 163 GLN A C 1
ATOM 1184 O O . GLN A 1 163 ? -7.188 -28.75 1.043 1 96.12 163 GLN A O 1
ATOM 1189 N N . ALA A 1 164 ? -5.332 -29.953 1.026 1 94.44 164 ALA A N 1
ATOM 1190 C CA . ALA A 1 164 ? -4.902 -29.422 2.314 1 94.44 164 ALA A CA 1
ATOM 1191 C C . ALA A 1 164 ? -4.395 -27.984 2.17 1 94.44 164 ALA A C 1
ATOM 1193 O O . ALA A 1 164 ? -4.121 -27.312 3.168 1 94.44 164 ALA A O 1
ATOM 1194 N N . THR A 1 165 ? -4.352 -27.484 0.976 1 92.25 165 THR A N 1
ATOM 1195 C CA . THR A 1 165 ? -3.988 -26.094 0.777 1 92.25 165 THR A CA 1
ATOM 1196 C C . THR A 1 165 ? -5.117 -25.172 1.232 1 92.25 165 THR A C 1
ATOM 1198 O O . THR A 1 165 ? -4.891 -23.984 1.502 1 92.25 165 THR A O 1
ATOM 1201 N N . HIS A 1 166 ? -6.324 -25.672 1.211 1 89 166 HIS A N 1
ATOM 1202 C CA . HIS A 1 166 ? -7.523 -24.938 1.608 1 89 166 HIS A CA 1
ATOM 1203 C C . HIS A 1 166 ? -7.691 -23.672 0.79 1 89 166 HIS A C 1
ATOM 1205 O O . HIS A 1 166 ? -8.062 -22.625 1.33 1 89 166 HIS A O 1
ATOM 1211 N N . VAL A 1 167 ? -7.371 -23.812 -0.44 1 87.38 167 VAL A N 1
ATOM 1212 C CA . VAL A 1 167 ? -7.457 -22.672 -1.354 1 87.38 167 VAL A CA 1
ATOM 1213 C C . VAL A 1 167 ? -8.883 -22.547 -1.883 1 87.38 167 VAL A C 1
ATOM 1215 O O . VAL A 1 167 ? -9.703 -23.453 -1.708 1 87.38 167 VAL A O 1
ATOM 1218 N N . LYS A 1 168 ? -9.18 -21.375 -2.402 1 82.56 168 LYS A N 1
ATOM 1219 C CA . LYS A 1 168 ? -10.367 -21.172 -3.227 1 82.56 168 LYS A CA 1
ATOM 1220 C C . LYS A 1 168 ? -10.062 -21.422 -4.699 1 82.56 168 LYS A C 1
ATOM 1222 O O . LYS A 1 168 ? -9.352 -20.656 -5.34 1 82.56 168 LYS A O 1
ATOM 1227 N N . TRP A 1 169 ? -10.734 -22.484 -5.184 1 88.69 169 TRP A N 1
ATOM 1228 C CA . TRP A 1 169 ? -10.469 -22.891 -6.559 1 88.69 169 TRP A CA 1
ATOM 1229 C C . TRP A 1 169 ? -11.258 -22.031 -7.543 1 88.69 169 TRP A C 1
ATOM 1231 O O . TRP A 1 169 ? -12.445 -21.781 -7.344 1 88.69 169 TRP A O 1
ATOM 1241 N N . LEU A 1 170 ? -10.609 -21.531 -8.484 1 87.25 170 LEU A N 1
ATOM 1242 C CA . LEU A 1 170 ? -11.273 -20.828 -9.586 1 87.25 170 LEU A CA 1
ATOM 1243 C C . LEU A 1 170 ? -10.734 -21.297 -10.93 1 87.25 170 LEU A C 1
ATOM 1245 O O . LEU A 1 170 ? -9.523 -21.375 -11.125 1 87.25 170 LEU A O 1
ATOM 1249 N N . THR A 1 171 ? -11.641 -21.656 -11.766 1 90.06 171 THR A N 1
ATOM 1250 C CA . THR A 1 171 ? -11.25 -22.047 -13.117 1 90.06 171 THR A CA 1
ATOM 1251 C C . THR A 1 171 ? -11.352 -20.875 -14.078 1 90.06 171 THR A C 1
ATOM 1253 O O . THR A 1 171 ? -12.375 -20.188 -14.125 1 90.06 171 THR A O 1
ATOM 1256 N N . VAL A 1 172 ? -10.297 -20.641 -14.797 1 89.5 172 VAL A N 1
ATOM 1257 C CA . VAL A 1 172 ? -10.25 -19.562 -15.758 1 89.5 172 VAL A CA 1
ATOM 1258 C C . VAL A 1 172 ? -9.562 -20.031 -17.047 1 89.5 172 VAL A C 1
ATOM 1260 O O . VAL A 1 172 ? -8.938 -21.094 -17.062 1 89.5 172 VAL A O 1
ATOM 1263 N N . THR A 1 173 ? -9.742 -19.266 -18.125 1 91.69 173 THR A N 1
ATOM 1264 C CA . THR A 1 173 ? -8.922 -19.484 -19.312 1 91.69 173 THR A CA 1
ATOM 1265 C C . THR A 1 173 ? -7.547 -18.859 -19.156 1 91.69 173 THR A C 1
ATOM 1267 O O . THR A 1 173 ? -7.344 -18.031 -18.266 1 91.69 173 THR A O 1
ATOM 1270 N N . ALA A 1 174 ? -6.656 -19.297 -20.016 1 95 174 ALA A N 1
ATOM 1271 C CA . ALA A 1 174 ? -5.316 -18.719 -19.969 1 95 174 ALA A CA 1
ATOM 1272 C C . ALA A 1 174 ? -5.348 -17.219 -20.234 1 95 174 ALA A C 1
ATOM 1274 O O . ALA A 1 174 ? -4.648 -16.453 -19.578 1 95 174 ALA A O 1
ATOM 1275 N N . ILE A 1 175 ? -6.152 -16.797 -21.188 1 91.81 175 ILE A N 1
ATOM 1276 C CA . ILE A 1 175 ? -6.281 -15.391 -21.578 1 91.81 175 ILE A CA 1
ATOM 1277 C C . ILE A 1 175 ? -6.879 -14.594 -20.422 1 91.81 175 ILE A C 1
ATOM 1279 O O . ILE A 1 175 ? -6.379 -13.523 -20.062 1 91.81 175 ILE A O 1
ATOM 1283 N N . GLN A 1 176 ? -7.918 -15.117 -19.797 1 90 176 GLN A N 1
ATOM 1284 C CA . GLN A 1 176 ? -8.531 -14.469 -18.641 1 90 176 GLN A CA 1
ATOM 1285 C C . GLN A 1 176 ? -7.543 -14.352 -17.484 1 90 176 GLN A C 1
ATOM 1287 O O . GLN A 1 176 ? -7.453 -13.297 -16.844 1 90 176 GLN A O 1
ATOM 1292 N N . HIS A 1 177 ? -6.852 -15.43 -17.234 1 93.94 177 HIS A N 1
ATOM 1293 C CA . HIS A 1 177 ? -5.852 -15.445 -16.172 1 93.94 177 HIS A CA 1
ATOM 1294 C C . HIS A 1 177 ? -4.844 -14.312 -16.344 1 93.94 177 HIS A C 1
ATOM 1296 O O . HIS A 1 177 ? -4.672 -13.484 -15.453 1 93.94 177 HIS A O 1
ATOM 1302 N N . ASP A 1 178 ? -4.234 -14.273 -17.484 1 94.88 178 ASP A N 1
ATOM 1303 C CA . ASP A 1 178 ? -3.148 -13.328 -17.719 1 94.88 178 ASP A CA 1
ATOM 1304 C C . ASP A 1 178 ? -3.658 -11.891 -17.672 1 94.88 178 ASP A C 1
ATOM 1306 O O . ASP A 1 178 ? -2.961 -10.992 -17.203 1 94.88 178 ASP A O 1
ATOM 1310 N N . ARG A 1 179 ? -4.859 -11.695 -18.203 1 92.38 179 ARG A N 1
ATOM 1311 C CA . ARG A 1 179 ? -5.457 -10.359 -18.156 1 92.38 179 ARG A CA 1
ATOM 1312 C C . ARG A 1 179 ? -5.676 -9.906 -16.719 1 92.38 179 ARG A C 1
ATOM 1314 O O . ARG A 1 179 ? -5.312 -8.781 -16.359 1 92.38 179 ARG A O 1
ATOM 1321 N N . ILE A 1 180 ? -6.184 -10.758 -15.914 1 91.88 180 ILE A N 1
ATOM 1322 C CA . ILE A 1 180 ? -6.539 -10.43 -14.539 1 91.88 180 ILE A CA 1
ATOM 1323 C C . ILE A 1 180 ? -5.27 -10.242 -13.711 1 91.88 180 ILE A C 1
ATOM 1325 O O . ILE A 1 180 ? -5.113 -9.227 -13.031 1 91.88 180 ILE A O 1
ATOM 1329 N N . VAL A 1 181 ? -4.363 -11.164 -13.789 1 93.62 181 VAL A N 1
ATOM 1330 C CA . VAL A 1 181 ? -3.156 -11.125 -12.969 1 93.62 181 VAL A CA 1
ATOM 1331 C C . VAL A 1 181 ? -2.252 -9.984 -13.445 1 93.62 181 VAL A C 1
ATOM 1333 O O . VAL A 1 181 ? -1.566 -9.352 -12.633 1 93.62 181 VAL A O 1
ATOM 1336 N N . GLY A 1 182 ? -2.271 -9.734 -14.773 1 95.5 182 GLY A N 1
ATOM 1337 C CA . GLY A 1 182 ? -1.545 -8.578 -15.273 1 95.5 182 GLY A CA 1
ATOM 1338 C C . GLY A 1 182 ? -2.004 -7.273 -14.648 1 95.5 182 GLY A C 1
ATOM 1339 O O . GLY A 1 182 ? -1.18 -6.441 -14.266 1 95.5 182 GLY A O 1
ATOM 1340 N N . GLN A 1 183 ? -3.297 -7.164 -14.516 1 95 183 GLN A N 1
ATOM 1341 C CA . GLN A 1 183 ? -3.902 -5.934 -14.023 1 95 183 GLN A CA 1
ATOM 1342 C C . GLN A 1 183 ? -3.771 -5.828 -12.508 1 95 183 GLN A C 1
ATOM 1344 O O . GLN A 1 183 ? -3.531 -4.746 -11.969 1 95 183 GLN A O 1
ATOM 1349 N N . LEU A 1 184 ? -3.887 -6.922 -11.836 1 92.94 184 LEU A N 1
ATOM 1350 C CA . LEU A 1 184 ? -4.031 -6.887 -10.383 1 92.94 184 LEU A CA 1
ATOM 1351 C C . LEU A 1 184 ? -2.691 -7.141 -9.703 1 92.94 184 LEU A C 1
ATOM 1353 O O . LEU A 1 184 ? -2.535 -6.859 -8.508 1 92.94 184 LEU A O 1
ATOM 1357 N N . SER A 1 185 ? -1.743 -7.664 -10.398 1 93.38 185 SER A N 1
ATOM 1358 C CA . SER A 1 185 ? -0.478 -8.023 -9.773 1 93.38 185 SER A CA 1
ATOM 1359 C C . SER A 1 185 ? 0.705 -7.414 -10.516 1 93.38 185 SER A C 1
ATOM 1361 O O . SER A 1 185 ? 1.485 -6.652 -9.938 1 93.38 185 SER A O 1
ATOM 1363 N N . HIS A 1 186 ? 0.806 -7.645 -11.82 1 95.94 186 HIS A N 1
ATOM 1364 C CA . HIS A 1 186 ? 1.998 -7.227 -12.547 1 95.94 186 HIS A CA 1
ATOM 1365 C C . HIS A 1 186 ? 2.084 -5.707 -12.641 1 95.94 186 HIS A C 1
ATOM 1367 O O . HIS A 1 186 ? 3.105 -5.113 -12.281 1 95.94 186 HIS A O 1
ATOM 1373 N N . LEU A 1 187 ? 0.989 -5.098 -13.07 1 97.12 187 LEU A N 1
ATOM 1374 C CA . LEU A 1 187 ? 0.951 -3.645 -13.195 1 97.12 187 LEU A CA 1
ATOM 1375 C C . LEU A 1 187 ? 1.209 -2.971 -11.852 1 97.12 187 LEU A C 1
ATOM 1377 O O . LEU A 1 187 ? 2.053 -2.078 -11.758 1 97.12 187 LEU A O 1
ATOM 1381 N N . PRO A 1 188 ? 0.605 -3.424 -10.781 1 96.75 188 PRO A N 1
ATOM 1382 C CA . PRO A 1 188 ? 0.854 -2.812 -9.469 1 96.75 188 PRO A CA 1
ATOM 1383 C C . PRO A 1 188 ? 2.324 -2.871 -9.062 1 96.75 188 PRO A C 1
ATOM 1385 O O . PRO A 1 188 ? 2.836 -1.933 -8.445 1 96.75 188 PRO A O 1
ATOM 1388 N N . HIS A 1 189 ? 3.01 -3.943 -9.344 1 96.06 189 HIS A N 1
ATOM 1389 C CA . HIS A 1 189 ? 4.422 -4.047 -8.984 1 96.06 189 HIS A CA 1
ATOM 1390 C C . HIS A 1 189 ? 5.258 -3.035 -9.758 1 96.06 189 HIS A C 1
ATOM 1392 O O . HIS A 1 189 ? 6.203 -2.459 -9.211 1 96.06 189 HIS A O 1
ATOM 1398 N N . ILE A 1 190 ? 4.926 -2.814 -11.023 1 98.19 190 ILE A N 1
ATOM 1399 C CA . ILE A 1 190 ? 5.594 -1.793 -11.82 1 98.19 190 ILE A CA 1
ATOM 1400 C C . ILE A 1 190 ? 5.332 -0.415 -11.219 1 98.19 190 ILE A C 1
ATOM 1402 O O . ILE A 1 190 ? 6.258 0.376 -11.031 1 98.19 190 ILE A O 1
ATOM 1406 N N . VAL A 1 191 ? 4.098 -0.163 -10.875 1 98.5 191 VAL A N 1
ATOM 1407 C CA . VAL A 1 191 ? 3.654 1.122 -10.344 1 98.5 191 VAL A CA 1
ATOM 1408 C C . VAL A 1 191 ? 4.387 1.422 -9.039 1 98.5 191 VAL A C 1
ATOM 1410 O O . VAL A 1 191 ? 4.914 2.521 -8.859 1 98.5 191 VAL A O 1
ATOM 1413 N N . ALA A 1 192 ? 4.465 0.45 -8.188 1 97.38 192 ALA A N 1
ATOM 1414 C CA . ALA A 1 192 ? 5.113 0.623 -6.887 1 97.38 192 ALA A CA 1
ATOM 1415 C C . ALA A 1 192 ? 6.609 0.872 -7.051 1 97.38 192 ALA A C 1
ATOM 1417 O O . ALA A 1 192 ? 7.156 1.81 -6.465 1 97.38 192 ALA A O 1
ATOM 1418 N N . ALA A 1 193 ? 7.246 0.012 -7.797 1 97.25 193 ALA A N 1
ATOM 1419 C CA . ALA A 1 193 ? 8.688 0.137 -7.992 1 97.25 193 ALA A CA 1
ATOM 1420 C C . ALA A 1 193 ? 9.039 1.474 -8.641 1 97.25 193 ALA A C 1
ATOM 1422 O O . ALA A 1 193 ? 10.008 2.127 -8.242 1 97.25 193 ALA A O 1
ATOM 1423 N N . ALA A 1 194 ? 8.273 1.899 -9.648 1 98.44 194 ALA A N 1
ATOM 1424 C CA . ALA A 1 194 ? 8.508 3.172 -10.328 1 98.44 194 ALA A CA 1
ATOM 1425 C C . ALA A 1 194 ? 8.383 4.34 -9.352 1 98.44 194 ALA A C 1
ATOM 1427 O O . ALA A 1 194 ? 9.148 5.305 -9.43 1 98.44 194 ALA A O 1
ATOM 1428 N N . LEU A 1 195 ? 7.402 4.285 -8.469 1 97.94 195 LEU A N 1
ATOM 1429 C CA . LEU A 1 195 ? 7.203 5.352 -7.492 1 97.94 195 LEU A CA 1
ATOM 1430 C C . LEU A 1 195 ? 8.406 5.465 -6.559 1 97.94 195 LEU A C 1
ATOM 1432 O O . LEU A 1 195 ? 8.883 6.57 -6.293 1 97.94 195 LEU A O 1
ATOM 1436 N N . VAL A 1 196 ? 8.906 4.312 -6.074 1 95.19 196 VAL A N 1
ATOM 1437 C CA . VAL A 1 196 ? 10.07 4.301 -5.195 1 95.19 196 VAL A CA 1
ATOM 1438 C C . VAL A 1 196 ? 11.266 4.91 -5.922 1 95.19 196 VAL A C 1
ATOM 1440 O O . VAL A 1 196 ? 11.922 5.812 -5.398 1 95.19 196 VAL A O 1
ATOM 1443 N N . ASP A 1 197 ? 11.492 4.422 -7.098 1 94.19 197 ASP A N 1
ATOM 1444 C CA . ASP A 1 197 ? 12.664 4.844 -7.852 1 94.19 197 ASP A CA 1
ATOM 1445 C C . ASP A 1 197 ? 12.602 6.336 -8.18 1 94.19 197 ASP A C 1
ATOM 1447 O O . ASP A 1 197 ? 13.586 7.059 -8.008 1 94.19 197 ASP A O 1
ATOM 1451 N N . GLN A 1 198 ? 11.492 6.754 -8.688 1 95.19 198 GLN A N 1
ATOM 1452 C CA . GLN A 1 198 ? 11.344 8.156 -9.047 1 95.19 198 GLN A CA 1
ATOM 1453 C C . GLN A 1 198 ? 11.453 9.062 -7.824 1 95.19 198 GLN A C 1
ATOM 1455 O O . GLN A 1 198 ? 12.016 10.156 -7.902 1 95.19 198 GLN A O 1
ATOM 1460 N N . THR A 1 199 ? 10.898 8.656 -6.711 1 94.81 199 THR A N 1
ATOM 1461 C CA . THR A 1 199 ? 10.969 9.43 -5.477 1 94.81 199 THR A CA 1
ATOM 1462 C C . THR A 1 199 ? 12.414 9.555 -5.004 1 94.81 199 THR A C 1
ATOM 1464 O O . THR A 1 199 ? 12.836 10.617 -4.543 1 94.81 199 THR A O 1
ATOM 1467 N N . GLN A 1 200 ? 13.102 8.438 -5.07 1 88.75 200 GLN A N 1
ATOM 1468 C CA . GLN A 1 200 ? 14.508 8.469 -4.691 1 88.75 200 GLN A CA 1
ATOM 1469 C C . GLN A 1 200 ? 15.281 9.508 -5.508 1 88.75 200 GLN A C 1
ATOM 1471 O O . GLN A 1 200 ? 16.094 10.258 -4.957 1 88.75 200 GLN A O 1
ATOM 1476 N N . VAL A 1 201 ? 15.039 9.57 -6.781 1 89.06 201 VAL A N 1
ATOM 1477 C CA . VAL A 1 201 ? 15.711 10.523 -7.66 1 89.06 201 VAL A CA 1
ATOM 1478 C C . VAL A 1 201 ? 15.242 11.938 -7.34 1 89.06 201 VAL A C 1
ATOM 1480 O O . VAL A 1 201 ? 16.062 12.859 -7.242 1 89.06 201 VAL A O 1
ATOM 1483 N N . ALA A 1 202 ? 13.961 12.125 -7.156 1 90.69 202 ALA A N 1
ATOM 1484 C CA . ALA A 1 202 ? 13.367 13.438 -6.938 1 90.69 202 ALA A CA 1
ATOM 1485 C C . ALA A 1 202 ? 13.844 14.047 -5.621 1 90.69 202 ALA A C 1
ATOM 1487 O O . ALA A 1 202 ? 13.961 15.266 -5.5 1 90.69 202 ALA A O 1
ATOM 1488 N N . LEU A 1 203 ? 14.125 13.195 -4.668 1 87.94 203 LEU A N 1
ATOM 1489 C CA . LEU A 1 203 ? 14.492 13.703 -3.348 1 87.94 203 LEU A CA 1
ATOM 1490 C C . LEU A 1 203 ? 15.961 13.422 -3.051 1 87.94 203 LEU A C 1
ATOM 1492 O O . LEU A 1 203 ? 16.375 13.453 -1.893 1 87.94 203 LEU A O 1
ATOM 1496 N N . ALA A 1 204 ? 16.734 13.125 -4.016 1 79.44 204 ALA A N 1
ATOM 1497 C CA . ALA A 1 204 ? 18.141 12.781 -3.863 1 79.44 204 ALA A CA 1
ATOM 1498 C C . ALA A 1 204 ? 18.906 13.898 -3.156 1 79.44 204 ALA A C 1
ATOM 1500 O O . ALA A 1 204 ? 19.859 13.633 -2.412 1 79.44 204 ALA A O 1
ATOM 1501 N N . ASP A 1 205 ? 18.438 15.094 -3.293 1 75.75 205 ASP A N 1
ATOM 1502 C CA . ASP A 1 205 ? 19.141 16.234 -2.729 1 75.75 205 ASP A CA 1
ATOM 1503 C C . ASP A 1 205 ? 18.547 16.656 -1.388 1 75.75 205 ASP A C 1
ATOM 1505 O O . ASP A 1 205 ? 18.922 17.672 -0.811 1 75.75 205 ASP A O 1
ATOM 1509 N N . SER A 1 206 ? 17.594 15.953 -0.973 1 75.75 206 SER A N 1
ATOM 1510 C CA . SER A 1 206 ? 16.953 16.297 0.294 1 75.75 206 SER A CA 1
ATOM 1511 C C . SER A 1 206 ? 17.531 15.469 1.44 1 75.75 206 SER A C 1
ATOM 1513 O O . SER A 1 206 ? 17.547 14.234 1.378 1 75.75 206 SER A O 1
ATOM 1515 N N . ALA A 1 207 ? 18.016 16.125 2.355 1 60.56 207 ALA A N 1
ATOM 1516 C CA . ALA A 1 207 ? 18.562 15.445 3.533 1 60.56 207 ALA A CA 1
ATOM 1517 C C . ALA A 1 207 ? 17.5 14.641 4.254 1 60.56 207 ALA A C 1
ATOM 1519 O O . ALA A 1 207 ? 17.781 13.578 4.816 1 60.56 207 ALA A O 1
ATOM 1520 N N . LEU A 1 208 ? 16.359 15.164 4.312 1 69.12 208 LEU A N 1
ATOM 1521 C CA . LEU A 1 208 ? 15.242 14.492 4.98 1 69.12 208 LEU A CA 1
ATOM 1522 C C . LEU A 1 208 ? 14.703 13.352 4.125 1 69.12 208 LEU A C 1
ATOM 1524 O O . LEU A 1 208 ? 14.492 12.242 4.625 1 69.12 208 LEU A O 1
ATOM 1528 N N . GLY A 1 209 ? 14.688 13.68 2.766 1 67.44 209 GLY A N 1
ATOM 1529 C CA . GLY A 1 209 ? 14.391 12.711 1.72 1 67.44 209 GLY A CA 1
ATOM 1530 C C . GLY A 1 209 ? 13.305 11.727 2.107 1 67.44 209 GLY A C 1
ATOM 1531 O O . GLY A 1 209 ? 12.219 12.133 2.527 1 67.44 209 GLY A O 1
ATOM 1532 N N . LEU A 1 210 ? 13.641 10.445 1.978 1 76.06 210 LEU A N 1
ATOM 1533 C CA . LEU A 1 210 ? 12.75 9.297 2.125 1 76.06 210 LEU A CA 1
ATOM 1534 C C . LEU A 1 210 ? 12.508 8.977 3.596 1 76.06 210 LEU A C 1
ATOM 1536 O O . LEU A 1 210 ? 11.594 8.227 3.932 1 76.06 210 LEU A O 1
ATOM 1540 N N . ARG A 1 211 ? 13.164 9.75 4.434 1 70.12 211 ARG A N 1
ATOM 1541 C CA . ARG A 1 211 ? 13.016 9.508 5.863 1 70.12 211 ARG A CA 1
ATOM 1542 C C . ARG A 1 211 ? 11.656 9.977 6.363 1 70.12 211 ARG A C 1
ATOM 1544 O O . ARG A 1 211 ? 11.172 9.516 7.398 1 70.12 211 ARG A O 1
ATOM 1551 N N . LEU A 1 212 ? 11.086 10.852 5.66 1 78.5 212 LEU A N 1
ATOM 1552 C CA . LEU A 1 212 ? 9.805 11.414 6.062 1 78.5 212 LEU A CA 1
ATOM 1553 C C . LEU A 1 212 ? 8.648 10.57 5.531 1 78.5 212 LEU A C 1
ATOM 1555 O O . LEU A 1 212 ? 7.484 10.883 5.793 1 78.5 212 LEU A O 1
ATOM 1559 N N . ALA A 1 213 ? 9.117 9.531 4.82 1 78.62 213 ALA A N 1
ATOM 1560 C CA . ALA A 1 213 ? 8.062 8.672 4.293 1 78.62 213 ALA A CA 1
ATOM 1561 C C . ALA A 1 213 ? 7.176 8.141 5.414 1 78.62 213 ALA A C 1
ATOM 1563 O O . ALA A 1 213 ? 7.672 7.586 6.398 1 78.62 213 ALA A O 1
ATOM 1564 N N . ALA A 1 214 ? 5.891 8.391 5.262 1 74.06 214 ALA A N 1
ATOM 1565 C CA . ALA A 1 214 ? 4.914 7.98 6.266 1 74.06 214 ALA A CA 1
ATOM 1566 C C . ALA A 1 214 ? 4.164 6.73 5.816 1 74.06 214 ALA A C 1
ATOM 1568 O O . ALA A 1 214 ? 4.609 6.023 4.91 1 74.06 214 ALA A O 1
ATOM 1569 N N . GLY A 1 215 ? 3.105 6.438 6.492 1 73 215 GLY A N 1
ATOM 1570 C CA . GLY A 1 215 ? 2.355 5.203 6.305 1 73 215 GLY A CA 1
ATOM 1571 C C . GLY A 1 215 ? 1.772 5.066 4.91 1 73 215 GLY A C 1
ATOM 1572 O O . GLY A 1 215 ? 1.786 3.98 4.332 1 73 215 GLY A O 1
ATOM 1573 N N . GLY A 1 216 ? 1.356 6.191 4.363 1 80 216 GLY A N 1
ATOM 1574 C CA . GLY A 1 216 ? 0.779 6.125 3.031 1 80 216 GLY A CA 1
ATOM 1575 C C . GLY A 1 216 ? 1.778 5.703 1.969 1 80 216 GLY A C 1
ATOM 1576 O O . GLY A 1 216 ? 1.503 4.809 1.169 1 80 216 GLY A O 1
ATOM 1577 N N . PHE A 1 217 ? 2.982 6.277 2.029 1 89.12 217 PHE A N 1
ATOM 1578 C CA . PHE A 1 217 ? 4.031 5.945 1.072 1 89.12 217 PHE A CA 1
ATOM 1579 C C . PHE A 1 217 ? 4.527 4.52 1.286 1 89.12 217 PHE A C 1
ATOM 1581 O O . PHE A 1 217 ? 4.75 3.785 0.323 1 89.12 217 PHE A O 1
ATOM 1588 N N . LYS A 1 218 ? 4.648 4.152 2.514 1 81.88 218 LYS A N 1
ATOM 1589 C CA . LYS A 1 218 ? 5.129 2.812 2.836 1 81.88 218 LYS A CA 1
ATOM 1590 C C . LYS A 1 218 ? 4.141 1.748 2.369 1 81.88 218 LYS A C 1
ATOM 1592 O O . LYS A 1 218 ? 4.547 0.706 1.849 1 81.88 218 LYS A O 1
ATOM 1597 N N . SER A 1 219 ? 2.922 2.041 2.508 1 82 219 SER A N 1
ATOM 1598 C CA . SER A 1 219 ? 1.908 1.072 2.104 1 82 219 SER A CA 1
ATOM 1599 C C . SER A 1 219 ? 1.881 0.9 0.589 1 82 219 SER A C 1
ATOM 1601 O O . SER A 1 219 ? 1.868 -0.226 0.088 1 82 219 SER A O 1
ATOM 1603 N N . ILE A 1 220 ? 1.888 1.979 -0.089 1 91 220 ILE A N 1
ATOM 1604 C CA . ILE A 1 220 ? 1.735 1.916 -1.539 1 91 220 ILE A CA 1
ATOM 1605 C C . ILE A 1 220 ? 2.988 1.307 -2.164 1 91 220 ILE A C 1
ATOM 1607 O O . ILE A 1 220 ? 2.926 0.711 -3.242 1 91 220 ILE A O 1
ATOM 1611 N N . THR A 1 221 ? 4.094 1.359 -1.438 1 92.62 221 THR A N 1
ATOM 1612 C CA . THR A 1 221 ? 5.336 0.897 -2.045 1 92.62 221 THR A CA 1
ATOM 1613 C C . THR A 1 221 ? 5.77 -0.436 -1.44 1 92.62 221 THR A C 1
ATOM 1615 O O . THR A 1 221 ? 6.867 -0.92 -1.718 1 92.62 221 THR A O 1
ATOM 1618 N N . ARG A 1 222 ? 4.996 -0.998 -0.634 1 84.94 222 ARG A N 1
ATOM 1619 C CA . ARG A 1 222 ? 5.348 -2.221 0.082 1 84.94 222 ARG A CA 1
ATOM 1620 C C . ARG A 1 222 ? 5.832 -3.299 -0.881 1 84.94 222 ARG A C 1
ATOM 1622 O O . ARG A 1 222 ? 6.859 -3.936 -0.64 1 84.94 222 ARG A O 1
ATOM 1629 N N . ILE A 1 223 ? 5.176 -3.473 -1.987 1 87.31 223 ILE A N 1
ATOM 1630 C CA . ILE A 1 223 ? 5.438 -4.598 -2.879 1 87.31 223 ILE A CA 1
ATOM 1631 C C . ILE A 1 223 ? 6.633 -4.281 -3.771 1 87.31 223 ILE A C 1
ATOM 1633 O O . ILE A 1 223 ? 7.078 -5.129 -4.547 1 87.31 223 ILE A O 1
ATOM 1637 N N . ALA A 1 224 ? 7.215 -3.098 -3.619 1 92.19 224 ALA A N 1
ATOM 1638 C CA . ALA A 1 224 ? 8.43 -2.756 -4.355 1 92.19 224 ALA A CA 1
ATOM 1639 C C . ALA A 1 224 ? 9.633 -3.51 -3.801 1 92.19 224 ALA A C 1
ATOM 1641 O O . ALA A 1 224 ? 10.695 -3.553 -4.434 1 92.19 224 ALA A O 1
ATOM 1642 N N . SER A 1 225 ? 9.547 -4.094 -2.637 1 86 225 SER A N 1
ATOM 1643 C CA . SER A 1 225 ? 10.602 -4.91 -2.041 1 86 225 SER A CA 1
ATOM 1644 C C . SER A 1 225 ? 10.602 -6.32 -2.619 1 86 225 SER A C 1
ATOM 1646 O O . SER A 1 225 ? 11.297 -7.203 -2.117 1 86 225 SER A O 1
ATOM 1648 N N . SER A 1 226 ? 10.039 -6.582 -3.691 1 82.69 226 SER A N 1
ATOM 1649 C CA . SER A 1 226 ? 9.883 -7.902 -4.293 1 82.69 226 SER A CA 1
ATOM 1650 C C . SER A 1 226 ? 11.156 -8.328 -5.027 1 82.69 226 SER A C 1
ATOM 1652 O O . SER A 1 226 ? 12 -7.496 -5.352 1 82.69 226 SER A O 1
ATOM 1654 N N . ASP A 1 227 ? 11.297 -9.633 -5.281 1 82.94 227 ASP A N 1
ATOM 1655 C CA . ASP A 1 227 ? 12.492 -10.211 -5.891 1 82.94 227 ASP A CA 1
ATOM 1656 C C . ASP A 1 227 ? 12.656 -9.727 -7.332 1 82.94 227 ASP A C 1
ATOM 1658 O O . ASP A 1 227 ? 11.828 -10.023 -8.195 1 82.94 227 ASP A O 1
ATOM 1662 N N . PRO A 1 228 ? 13.836 -9.055 -7.633 1 89.56 228 PRO A N 1
ATOM 1663 C CA . PRO A 1 228 ? 14.016 -8.461 -8.953 1 89.56 228 PRO A CA 1
ATOM 1664 C C . PRO A 1 228 ? 14.125 -9.508 -10.062 1 89.56 228 PRO A C 1
ATOM 1666 O O . PRO A 1 228 ? 13.648 -9.281 -11.18 1 89.56 228 PRO A O 1
ATOM 1669 N N . THR A 1 229 ? 14.75 -10.602 -9.805 1 84.94 229 THR A N 1
ATOM 1670 C CA . THR A 1 229 ? 14.898 -11.656 -10.805 1 84.94 229 THR A CA 1
ATOM 1671 C C . THR A 1 229 ? 13.539 -12.203 -11.219 1 84.94 229 THR A C 1
ATOM 1673 O O . THR A 1 229 ? 13.258 -12.336 -12.414 1 84.94 229 THR A O 1
ATOM 1676 N N . MET A 1 230 ? 12.75 -12.445 -10.266 1 85.44 230 MET A N 1
ATOM 1677 C CA . MET A 1 230 ? 11.422 -13 -10.516 1 85.44 230 MET A CA 1
ATOM 1678 C C . MET A 1 230 ? 10.57 -12.039 -11.328 1 85.44 230 MET A C 1
ATOM 1680 O O . MET A 1 230 ? 9.969 -12.422 -12.328 1 85.44 230 MET A O 1
ATOM 1684 N N . TRP A 1 231 ? 10.586 -10.828 -10.969 1 92.38 231 TRP A N 1
ATOM 1685 C CA . TRP A 1 231 ? 9.656 -9.875 -11.578 1 92.38 231 TRP A CA 1
ATOM 1686 C C . TRP A 1 231 ? 10.141 -9.469 -12.969 1 92.38 231 TRP A C 1
ATOM 1688 O O . TRP A 1 231 ? 9.328 -9.234 -13.867 1 92.38 231 TRP A O 1
ATOM 1698 N N . ALA A 1 232 ? 11.453 -9.367 -13.133 1 92.75 232 ALA A N 1
ATOM 1699 C CA . ALA A 1 232 ? 11.961 -9.141 -14.484 1 92.75 232 ALA A CA 1
ATOM 1700 C C . ALA A 1 232 ? 11.539 -10.273 -15.422 1 92.75 232 ALA A C 1
ATOM 1702 O O . ALA A 1 232 ? 11.125 -10.016 -16.562 1 92.75 232 ALA A O 1
ATOM 1703 N N . ALA A 1 233 ? 11.578 -11.445 -14.938 1 89.25 233 ALA A N 1
ATOM 1704 C CA . ALA A 1 233 ? 11.211 -12.609 -15.734 1 89.25 233 ALA A CA 1
ATOM 1705 C C . ALA A 1 233 ? 9.719 -12.602 -16.062 1 89.25 233 ALA A C 1
ATOM 1707 O O . ALA A 1 233 ? 9.32 -12.922 -17.188 1 89.25 233 ALA A O 1
ATOM 1708 N N . ILE A 1 234 ? 8.914 -12.289 -15.102 1 91.75 234 ILE A N 1
ATOM 1709 C CA . ILE A 1 234 ? 7.469 -12.25 -15.281 1 91.75 234 ILE A CA 1
ATOM 1710 C C . ILE A 1 234 ? 7.102 -11.258 -16.375 1 91.75 234 ILE A C 1
ATOM 1712 O O . ILE A 1 234 ? 6.297 -11.57 -17.266 1 91.75 234 ILE A O 1
ATOM 1716 N N . LEU A 1 235 ? 7.707 -10.086 -16.375 1 94.56 235 LEU A N 1
ATOM 1717 C CA . LEU A 1 235 ? 7.367 -9.039 -17.344 1 94.56 235 LEU A CA 1
ATOM 1718 C C . LEU A 1 235 ? 7.785 -9.445 -18.75 1 94.56 235 LEU A C 1
ATOM 1720 O O . LEU A 1 235 ? 7.211 -8.969 -19.734 1 94.56 235 LEU A O 1
ATOM 1724 N N . MET A 1 236 ? 8.727 -10.367 -18.844 1 91.25 236 MET A N 1
ATOM 1725 C CA . MET A 1 236 ? 9.203 -10.844 -20.141 1 91.25 236 MET A CA 1
ATOM 1726 C C . MET A 1 236 ? 8.203 -11.812 -20.766 1 91.25 236 MET A C 1
ATOM 1728 O O . MET A 1 236 ? 8.125 -11.93 -22 1 91.25 236 MET A O 1
ATOM 1732 N N . THR A 1 237 ? 7.387 -12.422 -20 1 90.19 237 THR A N 1
ATOM 1733 C CA . THR A 1 237 ? 6.551 -13.516 -20.484 1 90.19 237 THR A CA 1
ATOM 1734 C C . THR A 1 237 ? 5.184 -13 -20.922 1 90.19 237 THR A C 1
ATOM 1736 O O . THR A 1 237 ? 4.398 -13.734 -21.531 1 90.19 237 THR A O 1
ATOM 1739 N N . ASN A 1 238 ? 4.836 -11.781 -20.703 1 90.81 238 ASN A N 1
ATOM 1740 C CA . ASN A 1 238 ? 3.553 -11.203 -21.109 1 90.81 238 ASN A CA 1
ATOM 1741 C C . ASN A 1 238 ? 3.699 -9.742 -21.5 1 90.81 238 ASN A C 1
ATOM 1743 O O . ASN A 1 238 ? 2.863 -8.906 -21.141 1 90.81 238 ASN A O 1
ATOM 1747 N N . ALA A 1 239 ? 4.699 -9.477 -22.234 1 94.06 239 ALA A N 1
ATOM 1748 C CA . ALA A 1 239 ? 5.129 -8.117 -22.547 1 94.06 239 ALA A CA 1
ATOM 1749 C C . ALA A 1 239 ? 4.012 -7.328 -23.234 1 94.06 239 ALA A C 1
ATOM 1751 O O . ALA A 1 239 ? 3.738 -6.184 -22.859 1 94.06 239 ALA A O 1
ATOM 1752 N N . GLU A 1 240 ? 3.377 -7.891 -24.203 1 94.94 240 GLU A N 1
ATOM 1753 C CA . GLU A 1 240 ? 2.348 -7.18 -24.953 1 94.94 240 GLU A CA 1
ATOM 1754 C C . GLU A 1 240 ? 1.173 -6.797 -24.062 1 94.94 240 GLU A C 1
ATOM 1756 O O . GLU A 1 240 ? 0.712 -5.656 -24.078 1 94.94 240 GLU A O 1
ATOM 1761 N N . LEU A 1 241 ? 0.709 -7.734 -23.344 1 95.5 241 LEU A N 1
ATOM 1762 C CA . LEU A 1 241 ? -0.419 -7.496 -22.453 1 95.5 241 LEU A CA 1
ATOM 1763 C C . LEU A 1 241 ? -0.08 -6.43 -21.406 1 95.5 241 LEU A C 1
ATOM 1765 O O . LEU A 1 241 ? -0.855 -5.492 -21.203 1 95.5 241 LEU A O 1
ATOM 1769 N N . ILE A 1 242 ? 1.049 -6.523 -20.812 1 96.56 242 ILE A N 1
ATOM 1770 C CA . ILE A 1 242 ? 1.46 -5.629 -19.734 1 96.56 242 ILE A CA 1
ATOM 1771 C C . ILE A 1 242 ? 1.646 -4.215 -20.281 1 96.56 242 ILE A C 1
ATOM 1773 O O . ILE A 1 242 ? 1.269 -3.234 -19.641 1 96.56 242 ILE A O 1
ATOM 1777 N N . THR A 1 243 ? 2.258 -4.078 -21.469 1 97.75 243 THR A N 1
ATOM 1778 C CA . THR A 1 243 ? 2.482 -2.758 -22.047 1 97.75 243 THR A CA 1
ATOM 1779 C C . THR A 1 243 ? 1.155 -2.08 -22.375 1 97.75 243 THR A C 1
ATOM 1781 O O . THR A 1 243 ? 1.026 -0.861 -22.25 1 97.75 243 THR A O 1
ATOM 1784 N N . ASN A 1 244 ? 0.185 -2.861 -22.812 1 97.31 244 ASN A N 1
ATOM 1785 C CA . ASN A 1 244 ? -1.14 -2.309 -23.078 1 97.31 244 ASN A CA 1
ATOM 1786 C C . ASN A 1 244 ? -1.809 -1.828 -21.781 1 97.31 244 ASN A C 1
ATOM 1788 O O . ASN A 1 244 ? -2.375 -0.735 -21.75 1 97.31 244 ASN A O 1
ATOM 1792 N N . GLN A 1 245 ? -1.753 -2.623 -20.781 1 97.25 245 GLN A N 1
ATOM 1793 C CA . GLN A 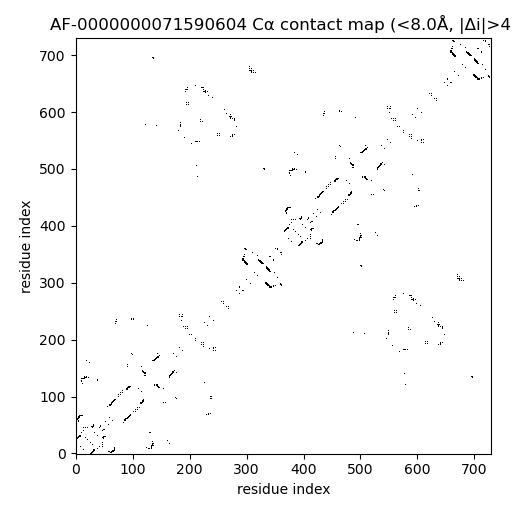1 245 ? -2.336 -2.25 -19.5 1 97.25 245 GLN A CA 1
ATOM 1794 C C . GLN A 1 245 ? -1.619 -1.044 -18.906 1 97.25 245 GLN A C 1
ATOM 1796 O O . GLN A 1 245 ? -2.26 -0.146 -18.344 1 97.25 245 GLN A O 1
ATOM 1801 N N . LEU A 1 246 ? -0.305 -1.03 -19 1 98.31 246 LEU A N 1
ATOM 1802 C CA . LEU A 1 246 ? 0.502 0.087 -18.516 1 98.31 246 LEU A CA 1
ATOM 1803 C C . LEU A 1 246 ? 0.153 1.369 -19.266 1 98.31 246 LEU A C 1
ATOM 1805 O O . LEU A 1 246 ? 0.097 2.447 -18.672 1 98.31 246 LEU A O 1
ATOM 1809 N N . GLN A 1 247 ? -0.086 1.236 -20.578 1 98.19 247 GLN A N 1
ATOM 1810 C CA . GLN A 1 247 ? -0.479 2.404 -21.359 1 98.19 247 GLN A CA 1
ATOM 1811 C C . GLN A 1 247 ? -1.814 2.965 -20.891 1 98.19 247 GLN A C 1
ATOM 1813 O O . GLN A 1 247 ? -1.994 4.18 -20.812 1 98.19 247 GLN A O 1
ATOM 1818 N N . GLY A 1 248 ? -2.764 2.074 -20.656 1 97.81 248 GLY A N 1
ATOM 1819 C CA . GLY A 1 248 ? -4.031 2.523 -20.094 1 97.81 248 GLY A CA 1
ATOM 1820 C C . GLY A 1 248 ? -3.871 3.299 -18.797 1 97.81 248 GLY A C 1
ATOM 1821 O O . GLY A 1 248 ? -4.527 4.324 -18.609 1 97.81 248 GLY A O 1
ATOM 1822 N N . TYR A 1 249 ? -3.041 2.828 -17.953 1 98.62 249 TYR A N 1
ATOM 1823 C CA . TYR A 1 249 ? -2.756 3.484 -16.688 1 98.62 249 TYR A CA 1
ATOM 1824 C C . TYR A 1 249 ? -2.104 4.844 -16.906 1 98.62 249 TYR A C 1
ATOM 1826 O O . TYR A 1 249 ? -2.492 5.836 -16.281 1 98.62 249 TYR A O 1
ATOM 1834 N N . ILE A 1 250 ? -1.098 4.941 -17.797 1 98.56 250 ILE A N 1
ATOM 1835 C CA . ILE A 1 250 ? -0.4 6.184 -18.109 1 98.56 250 ILE A CA 1
ATOM 1836 C C . ILE A 1 250 ? -1.39 7.199 -18.672 1 98.56 250 ILE A C 1
ATOM 1838 O O . ILE A 1 250 ? -1.341 8.383 -18.312 1 98.56 250 ILE A O 1
ATOM 1842 N N . ASP A 1 251 ? -2.271 6.727 -19.5 1 98.25 251 ASP A N 1
ATOM 1843 C CA . ASP A 1 251 ? -3.283 7.613 -20.078 1 98.25 251 ASP A CA 1
ATOM 1844 C C . ASP A 1 251 ? -4.148 8.234 -18.984 1 98.25 251 ASP A C 1
ATOM 1846 O O . ASP A 1 251 ? -4.516 9.406 -19.062 1 98.25 251 ASP A O 1
ATOM 1850 N N . GLN A 1 252 ? -4.512 7.41 -18.016 1 97.56 252 GLN A N 1
ATOM 1851 C CA . GLN A 1 252 ? -5.285 7.926 -16.891 1 97.56 252 GLN A CA 1
ATOM 1852 C C . GLN A 1 252 ? -4.504 8.992 -16.125 1 97.56 252 GLN A C 1
ATOM 1854 O O . GLN A 1 252 ? -5.062 10.023 -15.742 1 97.56 252 GLN A O 1
ATOM 1859 N N . LEU A 1 253 ? -3.23 8.781 -15.867 1 98.56 253 LEU A N 1
ATOM 1860 C CA . LEU A 1 253 ? -2.387 9.75 -15.18 1 98.56 253 LEU A CA 1
ATOM 1861 C C . LEU A 1 253 ? -2.307 11.055 -15.961 1 98.56 253 LEU A C 1
ATOM 1863 O O . LEU A 1 253 ? -2.334 12.141 -15.375 1 98.56 253 LEU A O 1
ATOM 1867 N N . LEU A 1 254 ? -2.172 10.938 -17.266 1 98.31 254 LEU A N 1
ATOM 1868 C CA . LEU A 1 254 ? -2.088 12.117 -18.125 1 98.31 254 LEU A CA 1
ATOM 1869 C C . LEU A 1 254 ? -3.383 12.922 -18.062 1 98.31 254 LEU A C 1
ATOM 1871 O O . LEU A 1 254 ? -3.354 14.156 -18.062 1 98.31 254 LEU A O 1
ATOM 1875 N N . ARG A 1 255 ? -4.484 12.227 -18.047 1 97.75 255 ARG A N 1
ATOM 1876 C CA . ARG A 1 255 ? -5.777 12.898 -17.922 1 97.75 255 ARG A CA 1
ATOM 1877 C C . ARG A 1 255 ? -5.863 13.688 -16.625 1 97.75 255 ARG A C 1
ATOM 1879 O O . ARG A 1 255 ? -6.312 14.836 -16.625 1 97.75 255 ARG A O 1
ATOM 1886 N N . ILE A 1 256 ? -5.449 13.102 -15.539 1 97.88 256 ILE A N 1
ATOM 1887 C CA . ILE A 1 256 ? -5.539 13.75 -14.242 1 97.88 256 ILE A CA 1
ATOM 1888 C C . ILE A 1 256 ? -4.523 14.891 -14.164 1 97.88 256 ILE A C 1
ATOM 1890 O O . ILE A 1 256 ? -4.793 15.93 -13.562 1 97.88 256 ILE A O 1
ATOM 1894 N N . LYS A 1 257 ? -3.312 14.656 -14.727 1 98.12 257 LYS A N 1
ATOM 1895 C CA . LYS A 1 257 ? -2.32 15.727 -14.805 1 98.12 257 LYS A CA 1
ATOM 1896 C C . LYS A 1 257 ? -2.904 16.969 -15.469 1 98.12 257 LYS A C 1
ATOM 1898 O O . LYS A 1 257 ? -2.711 18.094 -14.984 1 98.12 257 LYS A O 1
ATOM 1903 N N . THR A 1 258 ? -3.625 16.797 -16.547 1 98.25 258 THR A N 1
ATOM 1904 C CA . THR A 1 258 ? -4.27 17.891 -17.25 1 98.25 258 THR A CA 1
ATOM 1905 C C . THR A 1 258 ? -5.316 18.562 -16.359 1 98.25 258 THR A C 1
ATOM 1907 O O . THR A 1 258 ? -5.395 19.797 -16.312 1 98.25 258 THR A O 1
ATOM 1910 N N . ALA A 1 259 ? -6.109 17.781 -15.672 1 98.12 259 ALA A N 1
ATOM 1911 C CA . ALA A 1 259 ? -7.133 18.312 -14.781 1 98.12 259 ALA A CA 1
ATOM 1912 C C . ALA A 1 259 ? -6.508 19.172 -13.68 1 98.12 259 ALA A C 1
ATOM 1914 O O . ALA A 1 259 ? -7.051 20.203 -13.305 1 98.12 259 ALA A O 1
ATOM 1915 N N . ILE A 1 260 ? -5.34 18.672 -13.109 1 97.69 260 ILE A N 1
ATOM 1916 C CA . ILE A 1 260 ? -4.637 19.438 -12.078 1 97.69 260 ILE A CA 1
ATOM 1917 C C . ILE A 1 260 ? -4.145 20.766 -12.664 1 97.69 260 ILE A C 1
ATOM 1919 O O . ILE A 1 260 ? -4.34 21.812 -12.062 1 97.69 260 ILE A O 1
ATOM 1923 N N . ARG A 1 261 ? -3.58 20.719 -13.852 1 96.62 261 ARG A N 1
ATOM 1924 C CA . ARG A 1 261 ? -2.982 21.875 -14.5 1 96.62 261 ARG A CA 1
ATOM 1925 C C . ARG A 1 261 ? -4.02 22.969 -14.742 1 96.62 261 ARG A C 1
ATOM 1927 O O . ARG A 1 261 ? -3.729 24.156 -14.578 1 96.62 261 ARG A O 1
ATOM 1934 N N . VAL A 1 262 ? -5.23 22.609 -15.062 1 96.56 262 VAL A N 1
ATOM 1935 C CA . VAL A 1 262 ? -6.238 23.594 -15.422 1 96.56 262 VAL A CA 1
ATOM 1936 C C . VAL A 1 262 ? -7.16 23.844 -14.234 1 96.56 262 VAL A C 1
ATOM 1938 O O . VAL A 1 262 ? -8.227 24.453 -14.375 1 96.56 262 VAL A O 1
ATOM 1941 N N . HIS A 1 263 ? -6.859 23.234 -13.062 1 95.69 263 HIS A N 1
ATOM 1942 C CA . HIS A 1 263 ? -7.586 23.438 -11.812 1 95.69 263 HIS A CA 1
ATOM 1943 C C . HIS A 1 263 ? -9.047 23.016 -11.953 1 95.69 263 HIS A C 1
ATOM 1945 O O . HIS A 1 263 ? -9.945 23.75 -11.547 1 95.69 263 HIS A O 1
ATOM 1951 N N . ASP A 1 264 ? -9.242 21.953 -12.648 1 96.5 264 ASP A N 1
ATOM 1952 C CA . ASP A 1 264 ? -10.57 21.375 -12.797 1 96.5 264 ASP A CA 1
ATOM 1953 C C . ASP A 1 264 ? -10.977 20.594 -11.539 1 96.5 264 ASP A C 1
ATOM 1955 O O . ASP A 1 264 ? -10.922 19.359 -11.523 1 96.5 264 ASP A O 1
ATOM 1959 N N . GLN A 1 265 ? -11.469 21.297 -10.578 1 93.88 265 GLN A N 1
ATOM 1960 C CA . GLN A 1 265 ? -11.766 20.719 -9.273 1 93.88 265 GLN A CA 1
ATOM 1961 C C . GLN A 1 265 ? -12.82 19.625 -9.375 1 93.88 265 GLN A C 1
ATOM 1963 O O . GLN A 1 265 ? -12.773 18.641 -8.648 1 93.88 265 GLN A O 1
ATOM 1968 N N . ALA A 1 266 ? -13.781 19.797 -10.227 1 93.25 266 ALA A N 1
ATOM 1969 C CA . ALA A 1 266 ? -14.859 18.828 -10.383 1 93.25 266 ALA A CA 1
ATOM 1970 C C . ALA A 1 266 ? -14.328 17.469 -10.859 1 93.25 266 ALA A C 1
ATOM 1972 O O . ALA A 1 266 ? -14.695 16.422 -10.328 1 93.25 266 ALA A O 1
ATOM 1973 N N . THR A 1 267 ? -13.508 17.516 -11.859 1 95.88 267 THR A N 1
ATOM 1974 C CA . THR A 1 267 ? -12.898 16.312 -12.391 1 95.88 267 THR A CA 1
ATOM 1975 C C . THR A 1 267 ? -12.039 15.625 -11.328 1 95.88 267 THR A C 1
ATOM 1977 O O . THR A 1 267 ? -12.07 14.398 -11.195 1 95.88 267 THR A O 1
ATOM 1980 N N . LEU A 1 268 ? -11.312 16.422 -10.562 1 97.12 268 LEU A N 1
ATOM 1981 C CA . LEU A 1 268 ? -10.445 15.867 -9.531 1 97.12 268 LEU A CA 1
ATOM 1982 C C . LEU A 1 268 ? -11.273 15.227 -8.414 1 97.12 268 LEU A C 1
ATOM 1984 O O . LEU A 1 268 ? -10.906 14.172 -7.895 1 97.12 268 LEU A O 1
ATOM 1988 N N . TYR A 1 269 ? -12.328 15.914 -8.047 1 94.62 269 TYR A N 1
ATOM 1989 C CA . TYR A 1 269 ? -13.234 15.336 -7.055 1 94.62 269 TYR A CA 1
ATOM 1990 C C . TYR A 1 269 ? -13.773 13.992 -7.52 1 94.62 269 TYR A C 1
ATOM 1992 O O . TYR A 1 269 ? -13.742 13.016 -6.77 1 94.62 269 TYR A O 1
ATOM 2000 N N . GLU A 1 270 ? -14.258 13.906 -8.711 1 93.38 270 GLU A N 1
ATOM 2001 C CA . GLU A 1 270 ? -14.828 12.672 -9.25 1 93.38 270 GLU A CA 1
ATOM 2002 C C . GLU A 1 270 ? -13.789 11.57 -9.32 1 93.38 270 GLU A C 1
ATOM 2004 O O . GLU A 1 270 ? -14.094 10.398 -9.086 1 93.38 270 GLU A O 1
ATOM 2009 N N . PHE A 1 271 ? -12.656 11.93 -9.695 1 96.81 271 PHE A N 1
ATOM 2010 C CA . PHE A 1 271 ? -11.523 11.016 -9.781 1 96.81 271 PHE A CA 1
ATOM 2011 C C . PHE A 1 271 ? -11.289 10.312 -8.453 1 96.81 271 PHE A C 1
ATOM 2013 O O . PHE A 1 271 ? -11.25 9.078 -8.391 1 96.81 271 PHE A O 1
ATOM 2020 N N . PHE A 1 272 ? -11.195 11.055 -7.383 1 95.31 272 PHE A N 1
ATOM 2021 C CA . PHE A 1 272 ? -10.953 10.484 -6.062 1 95.31 272 PHE A CA 1
ATOM 2022 C C . PHE A 1 272 ? -12.211 9.797 -5.535 1 95.31 272 PHE A C 1
ATOM 2024 O O . PHE A 1 272 ? -12.125 8.773 -4.848 1 95.31 272 PHE A O 1
ATOM 2031 N N . ALA A 1 273 ? -13.344 10.344 -5.852 1 90.69 273 ALA A N 1
ATOM 2032 C CA . ALA A 1 273 ? -14.602 9.781 -5.363 1 90.69 273 ALA A CA 1
ATOM 2033 C C . ALA A 1 273 ? -14.836 8.383 -5.926 1 90.69 273 ALA A C 1
ATOM 2035 O O . ALA A 1 273 ? -15.219 7.469 -5.195 1 90.69 273 ALA A O 1
ATOM 2036 N N . THR A 1 274 ? -14.625 8.25 -7.168 1 91 274 THR A N 1
ATOM 2037 C CA . THR A 1 274 ? -14.812 6.957 -7.812 1 91 274 THR A CA 1
ATOM 2038 C C . THR A 1 274 ? -13.828 5.93 -7.258 1 91 274 THR A C 1
ATOM 2040 O O . THR A 1 274 ? -14.203 4.781 -7 1 91 274 THR A O 1
ATOM 2043 N N . ALA A 1 275 ? -12.625 6.324 -7.105 1 94.19 275 ALA A N 1
ATOM 2044 C CA . ALA A 1 275 ? -11.609 5.43 -6.555 1 94.19 275 ALA A CA 1
ATOM 2045 C C . ALA A 1 275 ? -11.977 4.984 -5.145 1 94.19 275 ALA A C 1
ATOM 2047 O O . ALA A 1 275 ? -11.836 3.805 -4.805 1 94.19 275 ALA A O 1
ATOM 2048 N N . LYS A 1 276 ? -12.453 5.953 -4.367 1 88.81 276 LYS A N 1
ATOM 2049 C CA . LYS A 1 276 ? -12.828 5.645 -2.99 1 88.81 276 LYS A CA 1
ATOM 2050 C C . LYS A 1 276 ? -13.938 4.602 -2.943 1 88.81 276 LYS A C 1
ATOM 2052 O O . LYS A 1 276 ? -13.859 3.633 -2.188 1 88.81 276 LYS A O 1
ATOM 2057 N N . VAL A 1 277 ? -14.883 4.773 -3.725 1 81.94 277 VAL A N 1
ATOM 2058 C CA . VAL A 1 277 ? -16.031 3.863 -3.748 1 81.94 277 VAL A CA 1
ATOM 2059 C C . VAL A 1 277 ? -15.555 2.461 -4.133 1 81.94 277 VAL A C 1
ATOM 2061 O O . VAL A 1 277 ? -15.898 1.48 -3.467 1 81.94 277 VAL A O 1
ATOM 2064 N N . THR A 1 278 ? -14.805 2.385 -5.141 1 84.19 278 THR A N 1
ATOM 2065 C CA . THR A 1 278 ? -14.312 1.097 -5.617 1 84.19 278 THR A CA 1
ATOM 2066 C C . THR A 1 278 ? -13.414 0.442 -4.57 1 84.19 278 THR A C 1
ATOM 2068 O O . THR A 1 278 ? -13.562 -0.743 -4.27 1 84.19 278 THR A O 1
ATOM 2071 N N . ARG A 1 279 ? -12.508 1.219 -4.043 1 87.5 279 ARG A N 1
ATOM 2072 C CA . ARG A 1 279 ? -11.555 0.683 -3.072 1 87.5 279 ARG A CA 1
ATOM 2073 C C . ARG A 1 279 ? -12.266 0.231 -1.802 1 87.5 279 ARG A C 1
ATOM 2075 O O . ARG A 1 279 ? -11.898 -0.782 -1.204 1 87.5 279 ARG A O 1
ATOM 2082 N N . ASP A 1 280 ? -13.188 1.053 -1.358 1 75.62 280 ASP A N 1
ATOM 2083 C CA . ASP A 1 280 ? -13.938 0.725 -0.151 1 75.62 280 ASP A CA 1
ATOM 2084 C C . ASP A 1 280 ? -14.672 -0.603 -0.307 1 75.62 280 ASP A C 1
ATOM 2086 O O . ASP A 1 280 ? -14.961 -1.282 0.682 1 75.62 280 ASP A O 1
ATOM 2090 N N . HIS A 1 281 ? -14.859 -0.951 -1.529 1 71.44 281 HIS A N 1
ATOM 2091 C CA . HIS A 1 281 ? -15.57 -2.195 -1.797 1 71.44 281 HIS A CA 1
ATOM 2092 C C . HIS A 1 281 ? -14.625 -3.389 -1.782 1 71.44 281 HIS A C 1
ATOM 2094 O O . HIS A 1 281 ? -15.062 -4.539 -1.788 1 71.44 281 HIS A O 1
ATOM 2100 N N . LEU A 1 282 ? -13.312 -3.105 -1.93 1 69.06 282 LEU A N 1
ATOM 2101 C CA . LEU A 1 282 ? -12.32 -4.18 -1.876 1 69.06 282 LEU A CA 1
ATOM 2102 C C . LEU A 1 282 ? -12.078 -4.625 -0.438 1 69.06 282 LEU A C 1
ATOM 2104 O O . LEU A 1 282 ? -11.461 -5.664 -0.201 1 69.06 282 LEU A O 1
ATOM 2108 N N . GLY A 1 283 ? -12.312 -3.777 0.545 1 51.81 283 GLY A N 1
ATOM 2109 C CA . GLY A 1 283 ? -12.055 -4.059 1.948 1 51.81 283 GLY A CA 1
ATOM 2110 C C . GLY A 1 283 ? -12.797 -5.277 2.461 1 51.81 283 GLY A C 1
ATOM 2111 O O . GLY A 1 283 ? -13.625 -5.852 1.748 1 51.81 283 GLY A O 1
ATOM 2112 N N . PRO A 1 284 ? -12.258 -5.711 3.527 1 43.78 284 PRO A N 1
ATOM 2113 C CA . PRO A 1 284 ? -12.789 -6.934 4.137 1 43.78 284 PRO A CA 1
ATOM 2114 C C . PRO A 1 284 ? -14.312 -7.012 4.062 1 43.78 284 PRO A C 1
ATOM 2116 O O . PRO A 1 284 ? -14.883 -8.094 4.191 1 43.78 284 PRO A O 1
ATOM 2119 N N . GLU A 1 285 ? -14.914 -5.887 4.02 1 37.16 285 GLU A N 1
ATOM 2120 C CA . GLU A 1 285 ? -16.359 -6.023 4.168 1 37.16 285 GLU A CA 1
ATOM 2121 C C . GLU A 1 285 ? -16.938 -6.898 3.064 1 37.16 285 GLU A C 1
ATOM 2123 O O . GLU A 1 285 ? -17.953 -7.566 3.27 1 37.16 285 GLU A O 1
ATOM 2128 N N . GLN A 1 286 ? -16.453 -6.68 1.917 1 34.84 286 GLN A N 1
ATOM 2129 C CA . GLN A 1 286 ? -17.141 -7.512 0.935 1 34.84 286 GLN A CA 1
ATOM 2130 C C . GLN A 1 286 ? -16.531 -8.914 0.875 1 34.84 286 GLN A C 1
ATOM 2132 O O . GLN A 1 286 ? -16.922 -9.719 0.026 1 34.84 286 GLN A O 1
ATOM 2137 N N . LEU A 1 287 ? -15.461 -9.039 1.389 1 36.56 287 LEU A N 1
ATOM 2138 C CA . LEU A 1 287 ? -15.195 -10.469 1.494 1 36.56 287 LEU A CA 1
ATOM 2139 C C . LEU A 1 287 ? -16.422 -11.211 2.006 1 36.56 287 LEU A C 1
ATOM 2141 O O . LEU A 1 287 ? -16.531 -12.43 1.822 1 36.56 287 LEU A O 1
ATOM 2145 N N . GLY A 1 288 ? -17.078 -10.586 2.898 1 34.03 288 GLY A N 1
ATOM 2146 C CA . GLY A 1 288 ? -18.328 -11.242 3.27 1 34.03 288 GLY A CA 1
ATOM 2147 C C . GLY A 1 288 ? -19.172 -11.625 2.074 1 34.03 288 GLY A C 1
ATOM 2148 O O . GLY A 1 288 ? -20.172 -12.336 2.219 1 34.03 288 GLY A O 1
ATOM 2149 N N . GLY A 1 289 ? -18.969 -10.805 1.114 1 32.44 289 GLY A N 1
ATOM 2150 C CA . GLY A 1 289 ? -19.75 -11.258 -0.02 1 32.44 289 GLY A CA 1
ATOM 2151 C C . GLY A 1 289 ? -19.094 -12.391 -0.791 1 32.44 289 GLY A C 1
ATOM 2152 O O . GLY A 1 289 ? -19.594 -12.797 -1.846 1 32.44 289 GLY A O 1
ATOM 2153 N N . LEU A 1 290 ? -17.781 -12.5 -0.668 1 35.56 290 LEU A N 1
ATOM 2154 C CA . LEU A 1 290 ? -17.422 -13.742 -1.34 1 35.56 290 LEU A CA 1
ATOM 2155 C C . LEU A 1 290 ? -18.172 -14.922 -0.74 1 35.56 290 LEU A C 1
ATOM 2157 O O . LEU A 1 290 ? -18.516 -14.914 0.444 1 35.56 290 LEU A O 1
ATOM 2161 N N . PRO A 1 291 ? -18.266 -15.773 -1.458 1 39.22 291 PRO A N 1
ATOM 2162 C CA . PRO A 1 291 ? -18.891 -17 -0.952 1 39.22 291 PRO A CA 1
ATOM 2163 C C . PRO A 1 291 ? -18.031 -17.719 0.082 1 39.22 291 PRO A C 1
ATOM 2165 O O . PRO A 1 291 ? -16.812 -17.812 -0.094 1 39.22 291 PRO A O 1
ATOM 2168 N N . ASN A 1 292 ? -18.172 -17.672 1.49 1 44.28 292 ASN A N 1
ATOM 2169 C CA . ASN A 1 292 ? -17.828 -18.562 2.59 1 44.28 292 ASN A CA 1
ATOM 2170 C C . ASN A 1 292 ? -16.938 -17.859 3.621 1 44.28 292 ASN A C 1
ATOM 2172 O O . ASN A 1 292 ? -16.266 -18.516 4.41 1 44.28 292 ASN A O 1
ATOM 2176 N N . PHE A 1 293 ? -16.422 -16.453 3.518 1 48.38 293 PHE A N 1
ATOM 2177 C CA . PHE A 1 293 ? -15.82 -15.82 4.688 1 48.38 293 PHE A CA 1
ATOM 2178 C C . PHE A 1 293 ? -16.75 -14.773 5.285 1 48.38 293 PHE A C 1
ATOM 2180 O O . PHE A 1 293 ? -17.484 -14.094 4.559 1 48.38 293 PHE A O 1
ATOM 2187 N N . TYR A 1 294 ? -16.641 -14.641 6.656 1 59.25 294 TYR A N 1
ATOM 2188 C CA . TYR A 1 294 ? -17.594 -13.828 7.422 1 59.25 294 TYR A CA 1
ATOM 2189 C C . TYR A 1 294 ? -16.859 -12.922 8.398 1 59.25 294 TYR A C 1
ATOM 2191 O O . TYR A 1 294 ? -16.125 -13.398 9.281 1 59.25 294 TYR A O 1
ATOM 2199 N N . ASP A 1 295 ? -16.922 -11.609 8.172 1 60.19 295 ASP A N 1
ATOM 2200 C CA . ASP A 1 295 ? -16.203 -10.664 9.023 1 60.19 295 ASP A CA 1
ATOM 2201 C C . ASP A 1 295 ? -17.062 -10.234 10.219 1 60.19 295 ASP A C 1
ATOM 2203 O O . ASP A 1 295 ? -18.281 -10.109 10.094 1 60.19 295 ASP A O 1
ATOM 2207 N N . LEU A 1 296 ? -16.281 -10.086 11.422 1 75.12 296 LEU A N 1
ATOM 2208 C CA . LEU A 1 296 ? -16.812 -9.508 12.641 1 75.12 296 LEU A CA 1
ATOM 2209 C C . LEU A 1 296 ? -16.016 -8.289 13.07 1 75.12 296 LEU A C 1
ATOM 2211 O O . LEU A 1 296 ? -14.781 -8.344 13.141 1 75.12 296 LEU A O 1
ATOM 2215 N N . PHE A 1 297 ? -16.641 -7.238 13.148 1 66.25 297 PHE A N 1
ATOM 2216 C CA . PHE A 1 297 ? -15.969 -6.016 13.578 1 66.25 297 PHE A CA 1
ATOM 2217 C C . PHE A 1 297 ? -16.344 -5.668 15.008 1 66.25 297 PHE A C 1
ATOM 2219 O O . PHE A 1 297 ? -17.516 -5.703 15.375 1 66.25 297 PHE A O 1
ATOM 2226 N N . LEU A 1 298 ? -15.234 -5.465 15.805 1 75.56 298 LEU A N 1
ATOM 2227 C CA . LEU A 1 298 ? -15.57 -5.094 17.172 1 75.56 298 LEU A CA 1
ATOM 2228 C C . LEU A 1 298 ? -14.656 -3.977 17.672 1 75.56 298 LEU A C 1
ATOM 2230 O O . LEU A 1 298 ? -13.5 -3.887 17.266 1 75.56 298 LEU A O 1
ATOM 2234 N N . ASN A 1 299 ? -15.18 -3.127 18.453 1 66.12 299 ASN A N 1
ATOM 2235 C CA . ASN A 1 299 ? -14.422 -2.107 19.156 1 66.12 299 ASN A CA 1
ATOM 2236 C C . ASN A 1 299 ? -13.547 -2.721 20.25 1 66.12 299 ASN A C 1
ATOM 2238 O O . ASN A 1 299 ? -14.023 -3.531 21.047 1 66.12 299 ASN A O 1
ATOM 2242 N N . VAL A 1 300 ? -12.25 -2.408 20.125 1 67.81 300 VAL A N 1
ATOM 2243 C CA . VAL A 1 300 ? -11.352 -2.891 21.172 1 67.81 300 VAL A CA 1
ATOM 2244 C C . VAL A 1 300 ? -10.703 -1.705 21.891 1 67.81 300 VAL A C 1
ATOM 2246 O O . VAL A 1 300 ? -10.188 -0.791 21.25 1 67.81 300 VAL A O 1
ATOM 2249 N N . PRO A 1 301 ? -11 -1.588 23.188 1 60.28 301 PRO A N 1
ATOM 2250 C CA . PRO A 1 301 ? -10.336 -0.514 23.938 1 60.28 301 PRO A CA 1
ATOM 2251 C C . PRO A 1 301 ? -8.82 -0.537 23.766 1 60.28 301 PRO A C 1
ATOM 2253 O O . PRO A 1 301 ? -8.227 -1.609 23.625 1 60.28 301 PRO A O 1
ATOM 2256 N N . ASP A 1 302 ? -8.273 0.59 23.656 1 53.28 302 ASP A N 1
ATOM 2257 C CA . ASP A 1 302 ? -6.824 0.724 23.547 1 53.28 302 ASP A CA 1
ATOM 2258 C C . ASP A 1 302 ? -6.152 0.504 24.906 1 53.28 302 ASP A C 1
ATOM 2260 O O . ASP A 1 302 ? -5.602 1.439 25.484 1 53.28 302 ASP A O 1
ATOM 2264 N N . ARG A 1 303 ? -6.266 -0.44 25.594 1 58.88 303 ARG A N 1
ATOM 2265 C CA . ARG A 1 303 ? -5.637 -0.83 26.844 1 58.88 303 ARG A CA 1
ATOM 2266 C C . ARG A 1 303 ? -4.859 -2.133 26.688 1 58.88 303 ARG A C 1
ATOM 2268 O O . ARG A 1 303 ? -5.238 -2.994 25.891 1 58.88 303 ARG A O 1
ATOM 2275 N N . VAL A 1 304 ? -3.773 -2.094 27.453 1 60.78 304 VAL A N 1
ATOM 2276 C CA . VAL A 1 304 ? -2.943 -3.291 27.5 1 60.78 304 VAL A CA 1
ATOM 2277 C C . VAL A 1 304 ? -3.803 -4.504 27.859 1 60.78 304 VAL A C 1
ATOM 2279 O O . VAL A 1 304 ? -4.586 -4.461 28.797 1 60.78 304 VAL A O 1
ATOM 2282 N N . GLY A 1 305 ? -3.861 -5.551 26.953 1 68.31 305 GLY A N 1
ATOM 2283 C CA . GLY A 1 305 ? -4.539 -6.801 27.25 1 68.31 305 GLY A CA 1
ATOM 2284 C C . GLY A 1 305 ? -5.836 -6.977 26.484 1 68.31 305 GLY A C 1
ATOM 2285 O O . GLY A 1 305 ? -6.418 -8.062 26.484 1 68.31 305 GLY A O 1
ATOM 2286 N N . ALA A 1 306 ? -6.332 -5.945 25.875 1 70.44 306 ALA A N 1
ATOM 2287 C CA . ALA A 1 306 ? -7.617 -6.043 25.188 1 70.44 306 ALA A CA 1
ATOM 2288 C C . ALA A 1 306 ? -7.551 -7.035 24.031 1 70.44 306 ALA A C 1
ATOM 2290 O O . ALA A 1 306 ? -8.438 -7.883 23.891 1 70.44 306 ALA A O 1
ATOM 2291 N N . LEU A 1 307 ? -6.613 -6.926 23.266 1 72.19 307 LEU A N 1
ATOM 2292 C CA . LEU A 1 307 ? -6.438 -7.871 22.156 1 72.19 307 LEU A CA 1
ATOM 2293 C C . LEU A 1 307 ? -6.23 -9.289 22.688 1 72.19 307 LEU A C 1
ATOM 2295 O O . LEU A 1 307 ? -6.762 -10.25 22.125 1 72.19 307 LEU A O 1
ATOM 2299 N N . ALA A 1 308 ? -5.434 -9.289 23.75 1 74.38 308 ALA A N 1
ATOM 2300 C CA . ALA A 1 308 ? -5.23 -10.586 24.391 1 74.38 308 ALA A CA 1
ATOM 2301 C C . ALA A 1 308 ? -6.559 -11.164 24.891 1 74.38 308 ALA A C 1
ATOM 2303 O O . ALA A 1 308 ? -6.801 -12.367 24.75 1 74.38 308 ALA A O 1
ATOM 2304 N N . ASP A 1 309 ? -7.324 -10.359 25.406 1 80.5 309 ASP A N 1
ATOM 2305 C CA . ASP A 1 309 ? -8.625 -10.812 25.906 1 80.5 309 ASP A CA 1
ATOM 2306 C C . ASP A 1 309 ? -9.484 -11.352 24.766 1 80.5 309 ASP A C 1
ATOM 2308 O O . ASP A 1 309 ? -10.055 -12.438 24.859 1 80.5 309 ASP A O 1
ATOM 2312 N N . VAL A 1 310 ? -9.508 -10.664 23.656 1 80.12 310 VAL A N 1
ATOM 2313 C CA . VAL A 1 310 ? -10.312 -11.047 22.5 1 80.12 310 VAL A CA 1
ATOM 2314 C C . VAL A 1 310 ? -9.82 -12.383 21.953 1 80.12 310 VAL A C 1
ATOM 2316 O O . VAL A 1 310 ? -10.609 -13.312 21.766 1 80.12 310 VAL A O 1
ATOM 2319 N N . THR A 1 311 ? -8.602 -12.445 21.781 1 79 311 THR A N 1
ATOM 2320 C CA . THR A 1 311 ? -8.062 -13.656 21.172 1 79 311 THR A CA 1
ATOM 2321 C C . THR A 1 311 ? -8.148 -14.836 22.141 1 79 311 THR A C 1
ATOM 2323 O O . THR A 1 311 ? -8.359 -15.977 21.719 1 79 311 THR A O 1
ATOM 2326 N N . GLN A 1 312 ? -7.98 -14.547 23.406 1 79.81 312 GLN A N 1
ATOM 2327 C CA . GLN A 1 312 ? -8.133 -15.594 24.406 1 79.81 312 GLN A CA 1
ATOM 2328 C C . GLN A 1 312 ? -9.562 -16.141 24.422 1 79.81 312 GLN A C 1
ATOM 2330 O O . GLN A 1 312 ? -9.773 -17.344 24.516 1 79.81 312 GLN A O 1
ATOM 2335 N N . ARG A 1 313 ? -10.414 -15.32 24.328 1 84.88 313 ARG A N 1
ATOM 2336 C CA . ARG A 1 313 ? -11.82 -15.719 24.328 1 84.88 313 ARG A CA 1
ATOM 2337 C C . ARG A 1 313 ? -12.156 -16.547 23.094 1 84.88 313 ARG A C 1
ATOM 2339 O O . ARG A 1 313 ? -12.859 -17.562 23.203 1 84.88 313 ARG A O 1
ATOM 2346 N N . LEU A 1 314 ? -11.648 -16.156 22.031 1 82.25 314 LEU A N 1
ATOM 2347 C CA . LEU A 1 314 ? -11.883 -16.906 20.812 1 82.25 314 LEU A CA 1
ATOM 2348 C C . LEU A 1 314 ? -11.227 -18.281 20.875 1 82.25 314 LEU A C 1
ATOM 2350 O O . LEU A 1 314 ? -11.82 -19.281 20.469 1 82.25 314 LEU A O 1
ATOM 2354 N N . ALA A 1 315 ? -10.055 -18.312 21.469 1 78.56 315 ALA A N 1
ATOM 2355 C CA . ALA A 1 315 ? -9.336 -19.578 21.625 1 78.56 315 ALA A CA 1
ATOM 2356 C C . ALA A 1 315 ? -10.07 -20.516 22.578 1 78.56 315 ALA A C 1
ATOM 2358 O O . ALA A 1 315 ? -10.188 -21.719 22.328 1 78.56 315 ALA A O 1
ATOM 2359 N N . GLN A 1 316 ? -10.484 -19.984 23.625 1 83.81 316 GLN A N 1
ATOM 2360 C CA . GLN A 1 316 ? -11.211 -20.781 24.609 1 83.81 316 GLN A CA 1
ATOM 2361 C C . GLN A 1 316 ? -12.484 -21.359 24.016 1 83.81 316 GLN A C 1
ATOM 2363 O O . GLN A 1 316 ? -12.875 -22.484 24.344 1 83.81 316 GLN A O 1
ATOM 2368 N N . ALA A 1 317 ? -13.039 -20.703 23.125 1 84 317 ALA A N 1
ATOM 2369 C CA . ALA A 1 317 ? -14.273 -21.141 22.469 1 84 317 ALA A CA 1
ATOM 2370 C C . ALA A 1 317 ? -13.969 -21.938 21.219 1 84 317 ALA A C 1
ATOM 2372 O O . ALA A 1 317 ? -14.883 -22.344 20.484 1 84 317 ALA A O 1
ATOM 2373 N N . GLN A 1 318 ? -12.695 -22.109 20.891 1 78.38 318 GLN A N 1
ATOM 2374 C CA . GLN A 1 318 ? -12.227 -22.875 19.734 1 78.38 318 GLN A CA 1
ATOM 2375 C C . GLN A 1 318 ? -12.742 -22.281 18.438 1 78.38 318 GLN A C 1
ATOM 2377 O O . GLN A 1 318 ? -13.203 -23.016 17.562 1 78.38 318 GLN A O 1
ATOM 2382 N N . LEU A 1 319 ? -12.891 -20.984 18.359 1 79.69 319 LEU A N 1
ATOM 2383 C CA . LEU A 1 319 ? -13.258 -20.266 17.141 1 79.69 319 LEU A CA 1
ATOM 2384 C C . LEU A 1 319 ? -12.016 -19.812 16.375 1 79.69 319 LEU A C 1
ATOM 2386 O O . LEU A 1 319 ? -11.25 -18.984 16.875 1 79.69 319 LEU A O 1
ATOM 2390 N N . SER A 1 320 ? -11.992 -20.391 15.203 1 67.56 320 SER A N 1
ATOM 2391 C CA . SER A 1 320 ? -10.797 -20.141 14.406 1 67.56 320 SER A CA 1
ATOM 2392 C C . SER A 1 320 ? -10.906 -18.828 13.648 1 67.56 320 SER A C 1
ATOM 2394 O O . SER A 1 320 ? -11.906 -18.562 12.984 1 67.56 320 SER A O 1
ATOM 2396 N N . LEU A 1 321 ? -9.898 -17.984 13.781 1 66.12 321 LEU A N 1
ATOM 2397 C CA . LEU A 1 321 ? -9.781 -16.719 13.062 1 66.12 321 LEU A CA 1
ATOM 2398 C C . LEU A 1 321 ? -8.977 -16.891 11.781 1 66.12 321 LEU A C 1
ATOM 2400 O O . LEU A 1 321 ? -7.934 -17.547 11.781 1 66.12 321 LEU A O 1
ATOM 2404 N N . VAL A 1 322 ? -9.719 -16.516 10.742 1 53.84 322 VAL A N 1
ATOM 2405 C CA . VAL A 1 322 ? -8.984 -16.484 9.484 1 53.84 322 VAL A CA 1
ATOM 2406 C C . VAL A 1 322 ? -7.992 -15.312 9.5 1 53.84 322 VAL A C 1
ATOM 2408 O O . VAL A 1 322 ? -6.871 -15.438 9.008 1 53.84 322 VAL A O 1
ATOM 2411 N N . ASN A 1 323 ? -8.531 -14.258 10.023 1 53.19 323 ASN A N 1
ATOM 2412 C CA . ASN A 1 323 ? -7.73 -13.039 10.016 1 53.19 323 ASN A CA 1
ATOM 2413 C C . ASN A 1 323 ? -8.18 -12.07 11.102 1 53.19 323 ASN A C 1
ATOM 2415 O O . ASN A 1 323 ? -9.336 -12.102 11.531 1 53.19 323 ASN A O 1
ATOM 2419 N N . ILE A 1 324 ? -7.176 -11.406 11.695 1 58.62 324 ILE A N 1
ATOM 2420 C CA . ILE A 1 324 ? -7.473 -10.344 12.648 1 58.62 324 ILE A CA 1
ATOM 2421 C C . ILE A 1 324 ? -6.727 -9.07 12.242 1 58.62 324 ILE A C 1
ATOM 2423 O O . ILE A 1 324 ? -5.547 -9.117 11.898 1 58.62 324 ILE A O 1
ATOM 2427 N N . HIS A 1 325 ? -7.492 -8.195 12.016 1 53.16 325 HIS A N 1
ATOM 2428 C CA . HIS A 1 325 ? -6.93 -6.902 11.648 1 53.16 325 HIS A CA 1
ATOM 2429 C C . HIS A 1 325 ? -7.359 -5.812 12.625 1 53.16 325 HIS A C 1
ATOM 2431 O O . HIS A 1 325 ? -8.539 -5.715 12.969 1 53.16 325 HIS A O 1
ATOM 2437 N N . ILE A 1 326 ? -6.32 -5.324 13.219 1 50.94 326 ILE A N 1
ATOM 2438 C CA . ILE A 1 326 ? -6.691 -4.109 13.938 1 50.94 326 ILE A CA 1
ATOM 2439 C C . ILE A 1 326 ? -6.785 -2.939 12.961 1 50.94 326 ILE A C 1
ATOM 2441 O O . ILE A 1 326 ? -5.789 -2.551 12.352 1 50.94 326 ILE A O 1
ATOM 2445 N N . LEU A 1 327 ? -7.84 -2.941 12.516 1 41.69 327 LEU A N 1
ATOM 2446 C CA . LEU A 1 327 ? -8.031 -1.896 11.516 1 41.69 327 LEU A CA 1
ATOM 2447 C C . LEU A 1 327 ? -7.582 -0.542 12.055 1 41.69 327 LEU A C 1
ATOM 2449 O O . LEU A 1 327 ? -7.066 0.289 11.305 1 41.69 327 LEU A O 1
ATOM 2453 N N . GLU A 1 328 ? -8.07 -0.043 13.078 1 41 328 GLU A N 1
ATOM 2454 C CA . GLU A 1 328 ? -7.773 1.301 13.562 1 41 328 GLU A CA 1
ATOM 2455 C C . GLU A 1 328 ? -6.898 1.251 14.812 1 41 328 GLU A C 1
ATOM 2457 O O . GLU A 1 328 ? -7.309 0.707 15.844 1 41 328 GLU A O 1
ATOM 2462 N N . ILE A 1 329 ? -5.613 0.836 14.719 1 36.03 329 ILE A N 1
ATOM 2463 C CA . ILE A 1 329 ? -4.957 0.97 16.016 1 36.03 329 ILE A CA 1
ATOM 2464 C C . ILE A 1 329 ? -4.973 2.432 16.453 1 36.03 329 ILE A C 1
ATOM 2466 O O . ILE A 1 329 ? -4.176 3.24 15.977 1 36.03 329 ILE A O 1
ATOM 2470 N N . ARG A 1 330 ? -5.754 3.223 16.422 1 31.55 330 ARG A N 1
ATOM 2471 C CA . ARG A 1 330 ? -5.371 4.465 17.094 1 31.55 330 ARG A CA 1
ATOM 2472 C C . ARG A 1 330 ? -5.094 4.23 18.578 1 31.55 330 ARG A C 1
ATOM 2474 O O . ARG A 1 330 ? -5.555 3.238 19.141 1 31.55 330 ARG A O 1
ATOM 2481 N N . GLU A 1 331 ? -4.441 5.168 19.312 1 32 331 GLU A N 1
ATOM 2482 C CA . GLU A 1 331 ? -4.129 5.203 20.75 1 32 331 GLU A CA 1
ATOM 2483 C C . GLU A 1 331 ? -5.32 4.746 21.578 1 32 331 GLU A C 1
ATOM 2485 O O . GLU A 1 331 ? -5.215 3.785 22.344 1 32 331 GLU A O 1
ATOM 2490 N N . GLU A 1 332 ? -6.016 5.766 22.312 1 34.47 332 GLU A N 1
ATOM 2491 C CA . GLU A 1 332 ? -6.738 5.617 23.562 1 34.47 332 GLU A CA 1
ATOM 2492 C C . GLU A 1 332 ? -8.07 4.898 23.359 1 34.47 332 GLU A C 1
ATOM 2494 O O . GLU A 1 332 ? -8.766 4.586 24.328 1 34.47 332 GLU A O 1
ATOM 2499 N N . ILE A 1 333 ? -8.797 5.199 22.25 1 38.62 333 ILE A N 1
ATOM 2500 C CA . ILE A 1 333 ? -10.141 4.629 22.234 1 38.62 333 ILE A CA 1
ATOM 2501 C C . ILE A 1 333 ? -10.094 3.221 21.641 1 38.62 333 ILE A C 1
ATOM 2503 O O . ILE A 1 333 ? -9.109 2.838 21.016 1 38.62 333 ILE A O 1
ATOM 2507 N N . ASP A 1 334 ? -11.297 2.598 21.406 1 47.06 334 ASP A N 1
ATOM 2508 C CA . ASP A 1 334 ? -11.508 1.203 21.047 1 47.06 334 ASP A CA 1
ATOM 2509 C C . ASP A 1 334 ? -11.055 0.942 19.609 1 47.06 334 ASP A C 1
ATOM 2511 O O . ASP A 1 334 ? -11.266 1.775 18.719 1 47.06 334 ASP A O 1
ATOM 2515 N N . GLY A 1 335 ? -10 0.393 19.391 1 53.47 335 GLY A N 1
ATOM 2516 C CA . GLY A 1 335 ? -9.656 -0.144 18.078 1 53.47 335 GLY A CA 1
ATOM 2517 C C . GLY A 1 335 ? -10.719 -1.066 17.516 1 53.47 335 GLY A C 1
ATOM 2518 O O . GLY A 1 335 ? -11.539 -1.606 18.266 1 53.47 335 GLY A O 1
ATOM 2519 N N . VAL A 1 336 ? -10.961 -0.785 16.281 1 57.75 336 VAL A N 1
ATOM 2520 C CA . VAL A 1 336 ? -11.836 -1.783 15.68 1 57.75 336 VAL A CA 1
ATOM 2521 C C . VAL A 1 336 ? -11.016 -2.988 15.227 1 57.75 336 VAL A C 1
ATOM 2523 O O . VAL A 1 336 ? -10.039 -2.838 14.492 1 57.75 336 VAL A O 1
ATOM 2526 N N . LEU A 1 337 ? -11.32 -3.99 15.859 1 69.5 337 LEU A N 1
ATOM 2527 C CA . LEU A 1 337 ? -10.734 -5.277 15.484 1 69.5 337 LEU A CA 1
ATOM 2528 C C . LEU A 1 337 ? -11.57 -5.953 14.406 1 69.5 337 LEU A C 1
ATOM 2530 O O . LEU A 1 337 ? -12.797 -6.074 14.547 1 69.5 337 LEU A O 1
ATOM 2534 N N . GLN A 1 338 ? -10.961 -6.074 13.336 1 62.16 338 GLN A N 1
ATOM 2535 C CA . GLN A 1 338 ? -11.594 -6.926 12.328 1 62.16 338 GLN A CA 1
ATOM 2536 C C . GLN A 1 338 ? -11.148 -8.375 12.484 1 62.16 338 GLN A C 1
ATOM 2538 O O . GLN A 1 338 ? -9.961 -8.68 12.398 1 62.16 338 GLN A O 1
ATOM 2543 N N . LEU A 1 339 ? -12.242 -9.148 12.82 1 70.5 339 LEU A N 1
ATOM 2544 C CA . LEU A 1 339 ? -12.047 -10.586 12.867 1 70.5 339 LEU A CA 1
ATOM 2545 C C . LEU A 1 339 ? -12.656 -11.266 11.648 1 70.5 339 LEU A C 1
ATOM 2547 O O . LEU A 1 339 ? -13.828 -11.039 11.328 1 70.5 339 LEU A O 1
ATOM 2551 N N . THR A 1 340 ? -11.906 -11.945 10.93 1 60.91 340 THR A N 1
ATOM 2552 C CA . THR A 1 340 ? -12.398 -12.641 9.75 1 60.91 340 THR A CA 1
ATOM 2553 C C . THR A 1 340 ? -12.484 -14.148 10 1 60.91 340 THR A C 1
ATOM 2555 O O . THR A 1 340 ? -11.539 -14.75 10.531 1 60.91 340 THR A O 1
ATOM 2558 N N . PHE A 1 341 ? -13.68 -14.648 9.727 1 64.31 341 PHE A N 1
ATOM 2559 C CA . PHE A 1 341 ? -13.953 -16.062 9.922 1 64.31 341 PHE A CA 1
ATOM 2560 C C . PHE A 1 341 ? -14.258 -16.75 8.586 1 64.31 341 PHE A C 1
ATOM 2562 O O . PHE A 1 341 ? -14.703 -16.094 7.641 1 64.31 341 PHE A O 1
ATOM 2569 N N . SER A 1 342 ? -14.008 -18.047 8.57 1 57.69 342 SER A N 1
ATOM 2570 C CA . SER A 1 342 ? -14.148 -18.828 7.348 1 57.69 342 SER A CA 1
ATOM 2571 C C . SER A 1 342 ? -15.609 -19.188 7.078 1 57.69 342 SER A C 1
ATOM 2573 O O . SER A 1 342 ? -15.961 -19.578 5.965 1 57.69 342 SER A O 1
ATOM 2575 N N . ASP A 1 343 ? -16.406 -19.219 8.086 1 63.19 343 ASP A N 1
ATOM 2576 C CA . ASP A 1 343 ? -17.812 -19.547 7.898 1 63.19 343 ASP A CA 1
ATOM 2577 C C . ASP A 1 343 ? -18.703 -18.688 8.789 1 63.19 343 ASP A C 1
ATOM 2579 O O . ASP A 1 343 ? -18.25 -18.156 9.797 1 63.19 343 ASP A O 1
ATOM 2583 N N . LEU A 1 344 ? -19.875 -18.516 8.32 1 69.25 344 LEU A N 1
ATOM 2584 C CA . LEU A 1 344 ? -20.859 -17.641 8.969 1 69.25 344 LEU A CA 1
ATOM 2585 C C . LEU A 1 344 ? -21.172 -18.125 10.375 1 69.25 344 LEU A C 1
ATOM 2587 O O . LEU A 1 344 ? -21.359 -17.312 11.289 1 69.25 344 LEU A O 1
ATOM 2591 N N . LYS A 1 345 ? -21.172 -19.406 10.508 1 78.12 345 LYS A N 1
ATOM 2592 C CA . LYS A 1 345 ? -21.469 -19.984 11.82 1 78.12 345 LYS A CA 1
ATOM 2593 C C . LYS A 1 345 ? -20.438 -19.547 12.859 1 78.12 345 LYS A C 1
ATOM 2595 O O . LYS A 1 345 ? -20.812 -19.094 13.945 1 78.12 345 LYS A O 1
ATOM 2600 N N . THR A 1 346 ? -19.234 -19.609 12.469 1 77.38 346 THR A N 1
ATOM 2601 C CA . THR A 1 346 ? -18.141 -19.25 13.367 1 77.38 346 THR A CA 1
ATOM 2602 C C . THR A 1 346 ? -18.172 -17.75 13.656 1 77.38 346 THR A C 1
ATOM 2604 O O . THR A 1 346 ? -17.984 -17.328 14.805 1 77.38 346 THR A O 1
ATOM 2607 N N . ARG A 1 347 ? -18.422 -17.031 12.68 1 80.94 347 ARG A N 1
ATOM 2608 C CA . ARG A 1 347 ? -18.484 -15.578 12.852 1 80.94 347 ARG A CA 1
ATOM 2609 C C . ARG A 1 347 ? -19.609 -15.195 13.805 1 80.94 347 ARG A C 1
ATOM 2611 O O . ARG A 1 347 ? -19.438 -14.336 14.672 1 80.94 347 ARG A O 1
ATOM 2618 N N . THR A 1 348 ? -20.703 -15.781 13.57 1 80.81 348 THR A N 1
ATOM 2619 C CA . THR A 1 348 ? -21.859 -15.5 14.398 1 80.81 348 THR A CA 1
ATOM 2620 C C . THR A 1 348 ? -21.609 -15.898 15.852 1 80.81 348 THR A C 1
ATOM 2622 O O . THR A 1 348 ? -21.953 -15.156 16.766 1 80.81 348 THR A O 1
ATOM 2625 N N . GLN A 1 349 ? -20.938 -16.969 16.016 1 87.25 349 GLN A N 1
ATOM 2626 C CA . GLN A 1 349 ? -20.578 -17.406 17.359 1 87.25 349 GLN A CA 1
ATOM 2627 C C . GLN A 1 349 ? -19.609 -16.438 18.016 1 87.25 349 GLN A C 1
ATOM 2629 O O . GLN A 1 349 ? -19.75 -16.125 19.203 1 87.25 349 GLN A O 1
ATOM 2634 N N . ALA A 1 350 ? -18.688 -16.016 17.219 1 87.31 350 ALA A N 1
ATOM 2635 C CA . ALA A 1 350 ? -17.703 -15.062 17.734 1 87.31 350 ALA A CA 1
ATOM 2636 C C . ALA A 1 350 ? -18.359 -13.75 18.125 1 87.31 350 ALA A C 1
ATOM 2638 O O . ALA A 1 350 ? -18.031 -13.172 19.172 1 87.31 350 ALA A O 1
ATOM 2639 N N . SER A 1 351 ? -19.203 -13.328 17.328 1 85.62 351 SER A N 1
ATOM 2640 C CA . SER A 1 351 ? -19.922 -12.094 17.609 1 85.62 351 SER A CA 1
ATOM 2641 C C . SER A 1 351 ? -20.656 -12.172 18.938 1 85.62 351 SER A C 1
ATOM 2643 O O . SER A 1 351 ? -20.562 -11.266 19.766 1 85.62 351 SER A O 1
ATOM 2645 N N . SER A 1 352 ? -21.344 -13.258 19.078 1 86.88 352 SER A N 1
ATOM 2646 C CA . SER A 1 352 ? -22.094 -13.453 20.328 1 86.88 352 SER A CA 1
ATOM 2647 C C . SER A 1 352 ? -21.156 -13.547 21.516 1 86.88 352 SER A C 1
ATOM 2649 O O . SER A 1 352 ? -21.422 -12.945 22.562 1 86.88 352 SER A O 1
ATOM 2651 N N . LEU A 1 353 ? -20.125 -14.258 21.359 1 89.69 353 LEU A N 1
ATOM 2652 C CA . LEU A 1 353 ? -19.141 -14.461 22.422 1 89.69 353 LEU A CA 1
ATOM 2653 C C . LEU A 1 353 ? -18.547 -13.133 22.875 1 89.69 353 LEU A C 1
ATOM 2655 O O . LEU A 1 353 ? -18.469 -12.867 24.078 1 89.69 353 LEU A O 1
ATOM 2659 N N . LEU A 1 354 ? -18.172 -12.305 21.938 1 88.31 354 LEU A N 1
ATOM 2660 C CA . LEU A 1 354 ? -17.469 -11.062 22.25 1 88.31 354 LEU A CA 1
ATOM 2661 C C . LEU A 1 354 ? -18.438 -9.984 22.719 1 88.31 354 LEU A C 1
ATOM 2663 O O . LEU A 1 354 ? -18.109 -9.188 23.594 1 88.31 354 LEU A O 1
ATOM 2667 N N . ALA A 1 355 ? -19.625 -10.047 22.219 1 84.75 355 ALA A N 1
ATOM 2668 C CA . ALA A 1 355 ? -20.672 -9.148 22.719 1 84.75 355 ALA A CA 1
ATOM 2669 C C . ALA A 1 355 ? -21 -9.461 24.172 1 84.75 355 ALA A C 1
ATOM 2671 O O . ALA A 1 355 ? -21.141 -8.547 24.984 1 84.75 355 ALA A O 1
ATOM 2672 N N . ASP A 1 356 ? -21.125 -10.688 24.406 1 87 356 ASP A N 1
ATOM 2673 C CA . ASP A 1 356 ? -21.406 -11.125 25.766 1 87 356 ASP A CA 1
ATOM 2674 C C . ASP A 1 356 ? -20.297 -10.695 26.734 1 87 356 ASP A C 1
ATOM 2676 O O . ASP A 1 356 ? -20.547 -10.484 27.922 1 87 356 ASP A O 1
ATOM 2680 N N . ALA A 1 357 ? -19.156 -10.555 26.203 1 85.12 357 ALA A N 1
ATOM 2681 C CA . ALA A 1 357 ? -18 -10.18 27.016 1 85.12 357 ALA A CA 1
ATOM 2682 C C . ALA A 1 357 ? -17.906 -8.664 27.141 1 85.12 357 ALA A C 1
ATOM 2684 O O . ALA A 1 357 ? -16.969 -8.148 27.766 1 85.12 357 ALA A O 1
ATOM 2685 N N . GLY A 1 358 ? -18.781 -7.984 26.422 1 80.81 358 GLY A N 1
ATOM 2686 C CA . GLY A 1 358 ? -18.844 -6.543 26.609 1 80.81 358 GLY A CA 1
ATOM 2687 C C . GLY A 1 358 ? -18.234 -5.773 25.453 1 80.81 358 GLY A C 1
ATOM 2688 O O . GLY A 1 358 ? -18.141 -4.543 25.484 1 80.81 358 GLY A O 1
ATOM 2689 N N . TYR A 1 359 ? -17.656 -6.539 24.5 1 81.25 359 TYR A N 1
ATOM 2690 C CA . TYR A 1 359 ? -17.125 -5.812 23.359 1 81.25 359 TYR A CA 1
ATOM 2691 C C . TYR A 1 359 ? -18.266 -5.285 22.469 1 81.25 359 TYR A C 1
ATOM 2693 O O . TYR A 1 359 ? -19.266 -5.961 22.281 1 81.25 359 TYR A O 1
ATOM 2701 N N . GLN A 1 360 ? -18.109 -4.184 22 1 74.81 360 GLN A N 1
ATOM 2702 C CA . GLN A 1 360 ? -19.078 -3.596 21.078 1 74.81 360 GLN A CA 1
ATOM 2703 C C . GLN A 1 360 ? -18.828 -4.031 19.641 1 74.81 360 GLN A C 1
ATOM 2705 O O . GLN A 1 360 ? -17.75 -3.787 19.094 1 74.81 360 GLN A O 1
ATOM 2710 N N . ILE A 1 361 ? -19.844 -4.852 19.156 1 75.69 361 ILE A N 1
ATOM 2711 C CA . ILE A 1 361 ? -19.766 -5.266 17.766 1 75.69 361 ILE A CA 1
ATOM 2712 C C . ILE A 1 361 ? -20.156 -4.098 16.859 1 75.69 361 ILE A C 1
ATOM 2714 O O . ILE A 1 361 ? -21.172 -3.447 17.078 1 75.69 361 ILE A O 1
ATOM 2718 N N . VAL A 1 362 ? -19.266 -3.807 16.062 1 61.22 362 VAL A N 1
ATOM 2719 C CA . VAL A 1 362 ? -19.5 -2.705 15.141 1 61.22 362 VAL A CA 1
ATOM 2720 C C . VAL A 1 362 ? -20.094 -3.236 13.844 1 61.22 362 VAL A C 1
ATOM 2722 O O . VAL A 1 362 ? -19.609 -4.227 13.289 1 61.22 362 VAL A O 1
ATOM 2725 N N . ARG A 1 363 ? -21.484 -3.146 13.602 1 47.94 363 ARG A N 1
ATOM 2726 C CA . ARG A 1 363 ? -22.156 -3.525 12.367 1 47.94 363 ARG A CA 1
ATOM 2727 C C . ARG A 1 363 ? -21.844 -2.545 11.242 1 47.94 363 ARG A C 1
ATOM 2729 O O . ARG A 1 363 ? -21.922 -1.33 11.43 1 47.94 363 ARG A O 1
ATOM 2736 N N . ARG A 1 364 ? -20.969 -2.924 10.438 1 38.66 364 ARG A N 1
ATOM 2737 C CA . ARG A 1 364 ? -20.891 -2.014 9.297 1 38.66 364 ARG A CA 1
ATOM 2738 C C . ARG A 1 364 ? -22.125 -2.107 8.422 1 38.66 364 ARG A C 1
ATOM 2740 O O . ARG A 1 364 ? -22.5 -3.195 7.977 1 38.66 364 ARG A O 1
ATOM 2747 N N . ASN A 1 365 ? -23.141 -1.189 8.789 1 30.22 365 ASN A N 1
ATOM 2748 C CA . ASN A 1 365 ? -24.281 -1.023 7.891 1 30.22 365 ASN A CA 1
ATOM 2749 C C . ASN A 1 365 ? -23.828 -0.93 6.434 1 30.22 365 ASN A C 1
ATOM 2751 O O . ASN A 1 365 ? -22.781 -0.347 6.133 1 30.22 365 ASN A O 1
ATOM 2755 N N . MET B 1 1 ? -4.652 33.562 32.25 1 87.56 1 MET B N 1
ATOM 2756 C CA . MET B 1 1 ? -5.055 32.25 31.672 1 87.56 1 MET B CA 1
ATOM 2757 C C . MET B 1 1 ? -4.828 32.25 30.156 1 87.56 1 MET B C 1
ATOM 2759 O O . MET B 1 1 ? -5.145 33.219 29.469 1 87.56 1 MET B O 1
ATOM 2763 N N . THR B 1 2 ? -4.039 31.266 29.609 1 96 2 THR B N 1
ATOM 2764 C CA . THR B 1 2 ? -3.752 31.172 28.188 1 96 2 THR B CA 1
ATOM 2765 C C . THR B 1 2 ? -4.984 30.703 27.422 1 96 2 THR B C 1
ATOM 2767 O O . THR B 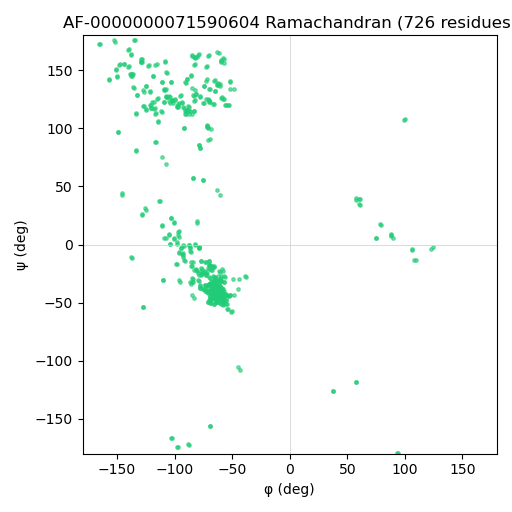1 2 ? -5.645 29.734 27.812 1 96 2 THR B O 1
ATOM 2770 N N . THR B 1 3 ? -5.371 31.484 26.422 1 98.06 3 THR B N 1
ATOM 2771 C CA . THR B 1 3 ? -6.512 31.141 25.578 1 98.06 3 THR B CA 1
ATOM 2772 C C . THR B 1 3 ? -6.039 30.688 24.203 1 98.06 3 THR B C 1
ATOM 2774 O O . THR B 1 3 ? -5.281 31.391 23.531 1 98.06 3 THR B O 1
ATOM 2777 N N . VAL B 1 4 ? -6.52 29.484 23.812 1 98.62 4 VAL B N 1
ATOM 2778 C CA . VAL B 1 4 ? -6.207 28.938 22.484 1 98.62 4 VAL B CA 1
ATOM 2779 C C . VAL B 1 4 ? -7.477 28.844 21.656 1 98.62 4 VAL B C 1
ATOM 2781 O O . VAL B 1 4 ? -8.492 28.312 22.109 1 98.62 4 VAL B O 1
ATOM 2784 N N . LEU B 1 5 ? -7.414 29.453 20.484 1 98.56 5 LEU B N 1
ATOM 2785 C CA . LEU B 1 5 ? -8.5 29.328 19.516 1 98.56 5 LEU B CA 1
ATOM 2786 C C . LEU B 1 5 ? -8.172 28.297 18.453 1 98.56 5 LEU B C 1
ATOM 2788 O O . LEU B 1 5 ? -7.102 28.344 17.828 1 98.56 5 LEU B O 1
ATOM 2792 N N . ILE B 1 6 ? -9.047 27.297 18.266 1 98.62 6 ILE B N 1
ATOM 2793 C CA . ILE B 1 6 ? -8.898 26.312 17.203 1 98.62 6 ILE B CA 1
ATOM 2794 C C . ILE B 1 6 ? -10.078 26.422 16.234 1 98.62 6 ILE B C 1
ATOM 2796 O O . ILE B 1 6 ? -11.219 26.172 16.609 1 98.62 6 ILE B O 1
ATOM 2800 N N . LYS B 1 7 ? -9.742 26.859 15.039 1 98.38 7 LYS B N 1
ATOM 2801 C CA . LYS B 1 7 ? -10.781 26.875 14.008 1 98.38 7 LYS B CA 1
ATOM 2802 C C . LYS B 1 7 ? -10.695 25.641 13.117 1 98.38 7 LYS B C 1
ATOM 2804 O O . LYS B 1 7 ? -9.75 25.484 12.344 1 98.38 7 LYS B O 1
ATOM 2809 N N . GLY B 1 8 ? -11.75 24.844 13.117 1 96.94 8 GLY B N 1
ATOM 2810 C CA . GLY B 1 8 ? -11.766 23.531 12.5 1 96.94 8 GLY B CA 1
ATOM 2811 C C . GLY B 1 8 ? -11.586 22.406 13.5 1 96.94 8 GLY B C 1
ATOM 2812 O O . GLY B 1 8 ? -10.492 22.219 14.047 1 96.94 8 GLY B O 1
ATOM 2813 N N . LEU B 1 9 ? -12.672 21.688 13.727 1 97.06 9 LEU B N 1
ATOM 2814 C CA . LEU B 1 9 ? -12.633 20.625 14.727 1 97.06 9 LEU B CA 1
ATOM 2815 C C . LEU B 1 9 ? -12.805 19.25 14.07 1 97.06 9 LEU B C 1
ATOM 2817 O O . LEU B 1 9 ? -13.5 18.391 14.609 1 97.06 9 LEU B O 1
ATOM 2821 N N . GLY B 1 10 ? -12.195 19.156 12.891 1 93.69 10 GLY B N 1
ATOM 2822 C CA . GLY B 1 10 ? -12.07 17.828 12.312 1 93.69 10 GLY B CA 1
ATOM 2823 C C . GLY B 1 10 ? -11.102 16.938 13.062 1 93.69 10 GLY B C 1
ATOM 2824 O O . GLY B 1 10 ? -10.852 17.141 14.258 1 93.69 10 GLY B O 1
ATOM 2825 N N . LEU B 1 11 ? -10.578 15.977 12.391 1 89.94 11 LEU B N 1
ATOM 2826 C CA . LEU B 1 11 ? -9.68 15 13.008 1 89.94 11 LEU B CA 1
ATOM 2827 C C . LEU B 1 11 ? -8.477 15.695 13.633 1 89.94 11 LEU B C 1
ATOM 2829 O O . LEU B 1 11 ? -8.18 15.484 14.812 1 89.94 11 LEU B O 1
ATOM 2833 N N . ILE B 1 12 ? -7.812 16.531 12.836 1 94.69 12 ILE B N 1
ATOM 2834 C CA . ILE B 1 12 ? -6.566 17.156 13.289 1 94.69 12 ILE B CA 1
ATOM 2835 C C . ILE B 1 12 ? -6.859 18.172 14.383 1 94.69 12 ILE B C 1
ATOM 2837 O O . ILE B 1 12 ? -6.254 18.141 15.453 1 94.69 12 ILE B O 1
ATOM 2841 N N . GLY B 1 13 ? -7.824 19.031 14.164 1 97.5 13 GLY B N 1
ATOM 2842 C CA . GLY B 1 13 ? -8.141 20.078 15.133 1 97.5 13 GLY B CA 1
ATOM 2843 C C . GLY B 1 13 ? -8.586 19.516 16.469 1 97.5 13 GLY B C 1
ATOM 2844 O O . GLY B 1 13 ? -8.133 19.984 17.531 1 97.5 13 GLY B O 1
ATOM 2845 N N . SER B 1 14 ? -9.445 18.547 16.438 1 96.5 14 SER B N 1
ATOM 2846 C CA . SER B 1 14 ? -9.938 17.953 17.688 1 96.5 14 SER B CA 1
ATOM 2847 C C . SER B 1 14 ? -8.836 17.203 18.406 1 96.5 14 SER B C 1
ATOM 2849 O O . SER B 1 14 ? -8.766 17.219 19.641 1 96.5 14 SER B O 1
ATOM 2851 N N . SER B 1 15 ? -7.965 16.594 17.641 1 95.94 15 SER B N 1
ATOM 2852 C CA . SER B 1 15 ? -6.852 15.859 18.234 1 95.94 15 SER B CA 1
ATOM 2853 C C . SER B 1 15 ? -5.863 16.812 18.906 1 95.94 15 SER B C 1
ATOM 2855 O O . SER B 1 15 ? -5.32 16.5 19.969 1 95.94 15 SER B O 1
ATOM 2857 N N . LEU B 1 16 ? -5.664 17.922 18.312 1 98.06 16 LEU B N 1
ATOM 2858 C CA . LEU B 1 16 ? -4.801 18.922 18.922 1 98.06 16 LEU B CA 1
ATOM 2859 C C . LEU B 1 16 ? -5.418 19.453 20.203 1 98.06 16 LEU B C 1
ATOM 2861 O O . LEU B 1 16 ? -4.719 19.656 21.203 1 98.06 16 LEU B O 1
ATOM 2865 N N . ALA B 1 17 ? -6.691 19.719 20.172 1 98.31 17 ALA B N 1
ATOM 2866 C CA . ALA B 1 17 ? -7.391 20.188 21.375 1 98.31 17 ALA B CA 1
ATOM 2867 C C . ALA B 1 17 ? -7.195 19.219 22.531 1 98.31 17 ALA B C 1
ATOM 2869 O O . ALA B 1 17 ? -6.848 19.625 23.641 1 98.31 17 ALA B O 1
ATOM 2870 N N . LEU B 1 18 ? -7.391 17.969 22.219 1 96.88 18 LEU B N 1
ATOM 2871 C CA . LEU B 1 18 ? -7.254 16.938 23.25 1 96.88 18 LEU B CA 1
ATOM 2872 C C . LEU B 1 18 ? -5.824 16.875 23.766 1 96.88 18 LEU B C 1
ATOM 2874 O O . LEU B 1 18 ? -5.605 16.75 24.984 1 96.88 18 LEU B O 1
ATOM 2878 N N . SER B 1 19 ? -4.914 16.953 22.906 1 96.69 19 SER B N 1
ATOM 2879 C CA . SER B 1 19 ? -3.51 16.906 23.297 1 96.69 19 SER B CA 1
ATOM 2880 C C . SER B 1 19 ? -3.139 18.094 24.172 1 96.69 19 SER B C 1
ATOM 2882 O O . SER B 1 19 ? -2.416 17.953 25.172 1 96.69 19 SER B O 1
ATOM 2884 N N . ILE B 1 20 ? -3.555 19.25 23.844 1 98.25 20 ILE B N 1
ATOM 2885 C CA . ILE B 1 20 ? -3.275 20.453 24.609 1 98.25 20 ILE B CA 1
ATOM 2886 C C . ILE B 1 20 ? -3.861 20.328 26.016 1 98.25 20 ILE B C 1
ATOM 2888 O O . ILE B 1 20 ? -3.193 20.625 27 1 98.25 20 ILE B O 1
ATOM 2892 N N . LYS B 1 21 ? -5.082 19.844 26.078 1 97.25 21 LYS B N 1
ATOM 2893 C CA . LYS B 1 21 ? -5.746 19.672 27.359 1 97.25 21 LYS B CA 1
ATOM 2894 C C . LYS B 1 21 ? -4.992 18.688 28.25 1 97.25 21 LYS B C 1
ATOM 2896 O O . LYS B 1 21 ? -4.965 18.828 29.469 1 97.25 21 LYS B O 1
ATOM 2901 N N . GLN B 1 22 ? -4.445 17.75 27.641 1 95.12 22 GLN B N 1
ATOM 2902 C CA . GLN B 1 22 ? -3.689 16.75 28.391 1 95.12 22 GLN B CA 1
ATOM 2903 C C . GLN B 1 22 ? -2.473 17.375 29.062 1 95.12 22 GLN B C 1
ATOM 2905 O O . GLN B 1 22 ? -2.195 17.078 30.234 1 95.12 22 GLN B O 1
ATOM 2910 N N . ALA B 1 23 ? -1.768 18.156 28.406 1 95.31 23 ALA B N 1
ATOM 2911 C CA . ALA B 1 23 ? -0.553 18.766 28.938 1 95.31 23 ALA B CA 1
ATOM 2912 C C . ALA B 1 23 ? -0.879 20.016 29.75 1 95.31 23 ALA B C 1
ATOM 2914 O O . ALA B 1 23 ? -0.171 20.359 30.703 1 95.31 23 ALA B O 1
ATOM 2915 N N . HIS B 1 24 ? -1.941 20.688 29.328 1 96.94 24 HIS B N 1
ATOM 2916 C CA . HIS B 1 24 ? -2.295 21.969 29.906 1 96.94 24 HIS B CA 1
ATOM 2917 C C . HIS B 1 24 ? -3.785 22.047 30.234 1 96.94 24 HIS B C 1
ATOM 2919 O O . HIS B 1 24 ? -4.527 22.797 29.594 1 96.94 24 HIS B O 1
ATOM 2925 N N . PRO B 1 25 ? -4.16 21.5 31.328 1 94.88 25 PRO B N 1
ATOM 2926 C CA . PRO B 1 25 ? -5.586 21.422 31.656 1 94.88 25 PRO B CA 1
ATOM 2927 C C . PRO B 1 25 ? -6.207 22.781 31.938 1 94.88 25 PRO B C 1
ATOM 2929 O O . PRO B 1 25 ? -7.43 22.938 31.859 1 94.88 25 PRO B O 1
ATOM 2932 N N . THR B 1 26 ? -5.375 23.719 32.219 1 96.12 26 THR B N 1
ATOM 2933 C CA . THR B 1 26 ? -5.906 25.031 32.625 1 96.12 26 THR B CA 1
ATOM 2934 C C . THR B 1 26 ? -6.039 25.938 31.406 1 96.12 26 THR B C 1
ATOM 2936 O O . THR B 1 26 ? -6.641 27.016 31.5 1 96.12 26 THR B O 1
ATOM 2939 N N . VAL B 1 27 ? -5.492 25.531 30.281 1 97.88 27 VAL B N 1
ATOM 2940 C CA . VAL B 1 27 ? -5.621 26.328 29.047 1 97.88 27 VAL B CA 1
ATOM 2941 C C . VAL B 1 27 ? -7.086 26.375 28.625 1 97.88 27 VAL B C 1
ATOM 2943 O O . VAL B 1 27 ? -7.785 25.359 28.672 1 97.88 27 VAL B O 1
ATOM 2946 N N . HIS B 1 28 ? -7.547 27.578 28.328 1 98.12 28 HIS B N 1
ATOM 2947 C CA . HIS B 1 28 ? -8.906 27.766 27.828 1 98.12 28 HIS B CA 1
ATOM 2948 C C . HIS B 1 28 ? -8.961 27.625 26.312 1 98.12 28 HIS B C 1
ATOM 2950 O O . HIS B 1 28 ? -8.336 28.406 25.594 1 98.12 28 HIS B O 1
ATOM 2956 N N . ILE B 1 29 ? -9.742 26.625 25.828 1 98.56 29 ILE B N 1
ATOM 2957 C CA . ILE B 1 29 ? -9.797 26.391 24.391 1 98.56 29 ILE B CA 1
ATOM 2958 C C . ILE B 1 29 ? -11.156 26.812 23.844 1 98.56 29 ILE B C 1
ATOM 2960 O O . ILE B 1 29 ? -12.195 26.359 24.312 1 98.56 29 ILE B O 1
ATOM 2964 N N . ILE B 1 30 ? -11.148 27.75 22.859 1 98.25 30 ILE B N 1
ATOM 2965 C CA . ILE B 1 30 ? -12.336 28.141 22.109 1 98.25 30 ILE B CA 1
ATOM 2966 C C . ILE B 1 30 ? -12.32 27.469 20.734 1 98.25 30 ILE B C 1
ATOM 2968 O O . ILE B 1 30 ? -11.352 27.594 19.984 1 98.25 30 ILE B O 1
ATOM 2972 N N . GLY B 1 31 ? -13.43 26.734 20.453 1 98.12 31 GLY B N 1
ATOM 2973 C CA . GLY B 1 31 ? -13.539 26.062 19.156 1 98.12 31 GLY B CA 1
ATOM 2974 C C . GLY B 1 31 ? -14.469 26.781 18.203 1 98.12 31 GLY B C 1
ATOM 2975 O O . GLY B 1 31 ? -15.508 27.312 18.609 1 98.12 31 GLY B O 1
ATOM 2976 N N . ILE B 1 32 ? -14.07 26.844 16.922 1 97.44 32 ILE B N 1
ATOM 2977 C CA . ILE B 1 32 ? -14.945 27.266 15.836 1 97.44 32 ILE B CA 1
ATOM 2978 C C . ILE B 1 32 ? -15.055 26.156 14.789 1 97.44 32 ILE B C 1
ATOM 2980 O O . ILE B 1 32 ? -14.055 25.547 14.422 1 97.44 32 ILE B O 1
ATOM 2984 N N . ASP B 1 33 ? -16.234 25.859 14.406 1 96.44 33 ASP B N 1
ATOM 2985 C CA . ASP B 1 33 ? -16.484 24.875 13.352 1 96.44 33 ASP B CA 1
ATOM 2986 C C . ASP B 1 33 ? -17.781 25.203 12.602 1 96.44 33 ASP B C 1
ATOM 2988 O O . ASP B 1 33 ? -18.703 25.797 13.172 1 96.44 33 ASP B O 1
ATOM 2992 N N . ARG B 1 34 ? -17.797 24.812 11.328 1 91.38 34 ARG B N 1
ATOM 2993 C CA . ARG B 1 34 ? -19 25.062 10.539 1 91.38 34 ARG B CA 1
ATOM 2994 C C . ARG B 1 34 ? -20.141 24.156 10.953 1 91.38 34 ARG B C 1
ATOM 2996 O O . ARG B 1 34 ? -21.312 24.484 10.766 1 91.38 34 ARG B O 1
ATOM 3003 N N . ASP B 1 35 ? -19.766 23.016 11.531 1 91.88 35 ASP B N 1
ATOM 3004 C CA . ASP B 1 35 ? -20.75 22 11.922 1 91.88 35 ASP B CA 1
ATOM 3005 C C . ASP B 1 35 ? -21.094 22.125 13.406 1 91.88 35 ASP B C 1
ATOM 3007 O O . ASP B 1 35 ? -20.266 21.828 14.266 1 91.88 35 ASP B O 1
ATOM 3011 N N . ASP B 1 36 ? -22.359 22.375 13.672 1 89.81 36 ASP B N 1
ATOM 3012 C CA . ASP B 1 36 ? -22.812 22.562 15.039 1 89.81 36 ASP B CA 1
ATOM 3013 C C . ASP B 1 36 ? -22.734 21.25 15.828 1 89.81 36 ASP B C 1
ATOM 3015 O O . ASP B 1 36 ? -22.484 21.266 17.031 1 89.81 36 ASP B O 1
ATOM 3019 N N . VAL B 1 37 ? -22.922 20.219 15.148 1 90.44 37 VAL B N 1
ATOM 3020 C CA . VAL B 1 37 ? -22.844 18.922 15.805 1 90.44 37 VAL B CA 1
ATOM 3021 C C . VAL B 1 37 ? -21.422 18.656 16.297 1 90.44 37 VAL B C 1
ATOM 3023 O O . VAL B 1 37 ? -21.219 18.156 17.406 1 90.44 37 VAL B O 1
ATOM 3026 N N . SER B 1 38 ? -20.484 19.047 15.523 1 93.38 38 SER B N 1
ATOM 3027 C CA . SER B 1 38 ? -19.094 18.906 15.906 1 93.38 38 SER B CA 1
ATOM 3028 C C . SER B 1 38 ? -18.766 19.766 17.141 1 93.38 38 SER B C 1
ATOM 3030 O O . SER B 1 38 ? -18.062 19.312 18.031 1 93.38 38 SER B O 1
ATOM 3032 N N . LEU B 1 39 ? -19.328 20.984 17.188 1 94.69 39 LEU B N 1
ATOM 3033 C CA . LEU B 1 39 ? -19.094 21.891 18.297 1 94.69 39 LEU B CA 1
ATOM 3034 C C . LEU B 1 39 ? -19.688 21.328 19.594 1 94.69 39 LEU B C 1
ATOM 3036 O O . LEU B 1 39 ? -19.047 21.344 20.641 1 94.69 39 LEU B O 1
ATOM 3040 N N . SER B 1 40 ? -20.891 20.844 19.469 1 92.5 40 SER B N 1
ATOM 3041 C CA . SER B 1 40 ? -21.578 20.281 20.625 1 92.5 40 SER B CA 1
ATOM 3042 C C . SER B 1 40 ? -20.828 19.062 21.156 1 92.5 40 SER B C 1
ATOM 3044 O O . SER B 1 40 ? -20.641 18.922 22.375 1 92.5 40 SER B O 1
ATOM 3046 N N . TYR B 1 41 ? -20.438 18.25 20.266 1 94.12 41 TYR B N 1
ATOM 3047 C CA . TYR B 1 41 ? -19.688 17.047 20.641 1 94.12 41 TYR B CA 1
ATOM 3048 C C . TYR B 1 41 ? -18.391 17.422 21.328 1 94.12 41 TYR B C 1
ATOM 3050 O O . TYR B 1 41 ? -18.047 16.859 22.375 1 94.12 41 TYR B O 1
ATOM 3058 N N . ALA B 1 42 ? -17.672 18.328 20.781 1 96.56 42 ALA B N 1
ATOM 3059 C CA . ALA B 1 42 ? -16.375 18.75 21.312 1 96.56 42 ALA B CA 1
ATOM 3060 C C . ALA B 1 42 ? -16.531 19.328 22.719 1 96.56 42 ALA B C 1
ATOM 3062 O O . ALA B 1 42 ? -15.703 19.078 23.594 1 96.56 42 ALA B O 1
ATOM 3063 N N . ARG B 1 43 ? -17.547 20.062 22.938 1 95.62 43 ARG B N 1
ATOM 3064 C CA . ARG B 1 43 ? -17.812 20.641 24.25 1 95.62 43 ARG B CA 1
ATOM 3065 C C . ARG B 1 43 ? -18.172 19.562 25.25 1 95.62 43 ARG B C 1
ATOM 3067 O O . ARG B 1 43 ? -17.672 19.562 26.375 1 95.62 43 ARG B O 1
ATOM 3074 N N . GLN B 1 44 ? -19.031 18.688 24.828 1 93.69 44 GLN B N 1
ATOM 3075 C CA . GLN B 1 44 ? -19.484 17.609 25.703 1 93.69 44 GLN B CA 1
ATOM 3076 C C . GLN B 1 44 ? -18.328 16.703 26.109 1 93.69 44 GLN B C 1
ATOM 3078 O O . GLN B 1 44 ? -18.281 16.203 27.234 1 93.69 44 GLN B O 1
ATOM 3083 N N . GLN B 1 45 ? -17.438 16.531 25.188 1 94 45 GLN B N 1
ATOM 3084 C CA . GLN B 1 45 ? -16.312 15.625 25.438 1 94 45 GLN B CA 1
ATOM 3085 C C . GLN B 1 45 ? -15.164 16.344 26.125 1 94 45 GLN B C 1
ATOM 3087 O O . GLN B 1 45 ? -14.125 15.742 26.391 1 94 45 GLN B O 1
ATOM 3092 N N . GLY B 1 46 ? -15.305 17.656 26.359 1 95.06 46 GLY B N 1
ATOM 3093 C CA . GLY B 1 46 ? -14.289 18.422 27.062 1 95.06 46 GLY B CA 1
ATOM 3094 C C . GLY B 1 46 ? -13.102 18.781 26.203 1 95.06 46 GLY B C 1
ATOM 3095 O O . GLY B 1 46 ? -12.039 19.125 26.719 1 95.06 46 GLY B O 1
ATOM 3096 N N . MET B 1 47 ? -13.234 18.703 24.922 1 96.81 47 MET B N 1
ATOM 3097 C CA . MET B 1 47 ? -12.156 19.062 24 1 96.81 47 MET B CA 1
ATOM 3098 C C . MET B 1 47 ? -11.969 20.578 23.969 1 96.81 47 MET B C 1
ATOM 3100 O O . MET B 1 47 ? -10.844 21.062 23.797 1 96.81 47 MET B O 1
ATOM 3104 N N . ILE B 1 48 ? -13.125 21.234 24.094 1 98.06 48 ILE B N 1
ATOM 3105 C CA . ILE B 1 48 ? -13.102 22.688 24.109 1 98.06 48 ILE B CA 1
ATOM 3106 C C . ILE B 1 48 ? -13.891 23.203 25.312 1 98.06 48 ILE B C 1
ATOM 3108 O O . ILE B 1 48 ? -14.727 22.484 25.875 1 98.06 48 ILE B O 1
ATOM 3112 N N . ASP B 1 49 ? -13.562 24.391 25.688 1 97.69 49 ASP B N 1
ATOM 3113 C CA . ASP B 1 49 ? -14.227 25.016 26.844 1 97.69 49 ASP B CA 1
ATOM 3114 C C . ASP B 1 49 ? -15.375 25.906 26.391 1 97.69 49 ASP B C 1
ATOM 3116 O O . ASP B 1 49 ? -16.344 26.094 27.125 1 97.69 49 ASP B O 1
ATOM 3120 N N . ALA B 1 50 ? -15.234 26.516 25.219 1 96.38 50 ALA B N 1
ATOM 3121 C CA . ALA B 1 50 ? -16.25 27.391 24.641 1 96.38 50 ALA B CA 1
ATOM 3122 C C . ALA B 1 50 ? -16.25 27.297 23.109 1 96.38 50 ALA B C 1
ATOM 3124 O O . ALA B 1 50 ? -15.289 26.812 22.516 1 96.38 50 ALA B O 1
ATOM 3125 N N . SER B 1 51 ? -17.406 27.625 22.547 1 95.25 51 SER B N 1
ATOM 3126 C CA . SER B 1 51 ? -17.531 27.688 21.094 1 95.25 51 SER B CA 1
ATOM 3127 C C . SER B 1 51 ? -17.719 29.109 20.609 1 95.25 51 SER B C 1
ATOM 3129 O O . SER B 1 51 ? -18.344 29.922 21.281 1 95.25 51 SER B O 1
ATOM 3131 N N . GLY B 1 52 ? -17.094 29.422 19.547 1 90.62 52 GLY B N 1
ATOM 3132 C CA . GLY B 1 52 ? -17.312 30.703 18.891 1 90.62 52 GLY B CA 1
ATOM 3133 C C . GLY B 1 52 ? -18.078 30.562 17.578 1 90.62 52 GLY B C 1
ATOM 3134 O O . GLY B 1 52 ? -18.062 29.5 16.953 1 90.62 52 GLY B O 1
ATOM 3135 N N . THR B 1 53 ? -18.688 31.609 17.172 1 84.5 53 THR B N 1
ATOM 3136 C CA . THR B 1 53 ? -19.469 31.609 15.93 1 84.5 53 THR B CA 1
ATOM 3137 C C . THR B 1 53 ? -18.562 31.891 14.727 1 84.5 53 THR B C 1
ATOM 3139 O O . THR B 1 53 ? -18.734 31.297 13.656 1 84.5 53 THR B O 1
ATOM 3142 N N . ASP B 1 54 ? -17.719 32.844 14.938 1 90.25 54 ASP B N 1
ATOM 3143 C CA . ASP B 1 54 ? -16.766 33.188 13.891 1 90.25 54 ASP B CA 1
ATOM 3144 C C . ASP B 1 54 ? -15.492 33.781 14.477 1 90.25 54 ASP B C 1
ATOM 3146 O O . ASP B 1 54 ? -15.414 34.031 15.688 1 90.25 54 ASP B O 1
ATOM 3150 N N . LEU B 1 55 ? -14.492 34.062 13.625 1 93.81 55 LEU B N 1
ATOM 3151 C CA . LEU B 1 55 ? -13.195 34.562 14.047 1 93.81 55 LEU B CA 1
ATOM 3152 C C . LEU B 1 55 ? -13.328 35.969 14.656 1 93.81 55 LEU B C 1
ATOM 3154 O O . LEU B 1 55 ? -12.688 36.281 15.656 1 93.81 55 LEU B O 1
ATOM 3158 N N . ALA B 1 56 ? -14.133 36.75 14.086 1 90.62 56 ALA B N 1
ATOM 3159 C CA . ALA B 1 56 ? -14.297 38.156 14.516 1 90.62 56 ALA B CA 1
ATOM 3160 C C . ALA B 1 56 ? -14.742 38.219 15.969 1 90.62 56 ALA B C 1
ATOM 3162 O O . ALA B 1 56 ? -14.359 39.125 16.703 1 90.62 56 ALA B O 1
ATOM 3163 N N . ALA B 1 57 ? -15.422 37.25 16.391 1 90 57 ALA B N 1
ATOM 3164 C CA . ALA B 1 57 ? -16.031 37.281 17.719 1 90 57 ALA B CA 1
ATOM 3165 C C . ALA B 1 57 ? -15.023 36.875 18.781 1 90 57 ALA B C 1
ATOM 3167 O O . ALA B 1 57 ? -15.141 37.281 19.938 1 90 57 ALA B O 1
ATOM 3168 N N . VAL B 1 58 ? -13.969 36.156 18.406 1 94.06 58 VAL B N 1
ATOM 3169 C CA . VAL B 1 58 ? -13.25 35.531 19.5 1 94.06 58 VAL B CA 1
ATOM 3170 C C . VAL B 1 58 ? -11.75 35.656 19.281 1 94.06 58 VAL B C 1
ATOM 3172 O O . VAL B 1 58 ? -10.953 35.438 20.203 1 94.06 58 VAL B O 1
ATOM 3175 N N . ALA B 1 59 ? -11.297 36.062 18.172 1 96.12 59 ALA B N 1
ATOM 3176 C CA . ALA B 1 59 ? -9.875 36.062 17.844 1 96.12 59 ALA B CA 1
ATOM 3177 C C . ALA B 1 59 ? -9.086 37.031 18.719 1 96.12 59 ALA B C 1
ATOM 3179 O O . ALA B 1 59 ? -7.926 36.75 19.047 1 96.12 59 ALA B O 1
ATOM 3180 N N . SER B 1 60 ? -9.727 38.094 19.109 1 95.25 60 SER B N 1
ATOM 3181 C CA . SER B 1 60 ? -9.047 39.125 19.875 1 95.25 60 SER B CA 1
ATOM 3182 C C . SER B 1 60 ? -8.711 38.656 21.281 1 95.25 60 SER B C 1
ATOM 3184 O O . SER B 1 60 ? -7.883 39.281 21.953 1 95.25 60 SER B O 1
ATOM 3186 N N . ASP B 1 61 ? -9.281 37.594 21.719 1 93.75 61 ASP B N 1
ATOM 3187 C CA . ASP B 1 61 ? -9.07 37.094 23.062 1 93.75 61 ASP B CA 1
ATOM 3188 C C . ASP B 1 61 ? -7.988 36 23.078 1 93.75 61 ASP B C 1
ATOM 3190 O O . ASP B 1 61 ? -7.523 35.625 24.156 1 93.75 61 ASP B O 1
ATOM 3194 N N . ALA B 1 62 ? -7.578 35.656 21.969 1 97.75 62 ALA B N 1
ATOM 3195 C CA . ALA B 1 62 ? -6.75 34.438 21.875 1 97.75 62 ALA B CA 1
ATOM 3196 C C . ALA B 1 62 ? -5.27 34.781 22.016 1 97.75 62 ALA B C 1
ATOM 3198 O O . ALA B 1 62 ? -4.809 35.812 21.484 1 97.75 62 ALA B O 1
ATOM 3199 N N . ASP B 1 63 ? -4.527 33.938 22.75 1 98.19 63 ASP B N 1
ATOM 3200 C CA . ASP B 1 63 ? -3.07 34 22.828 1 98.19 63 ASP B CA 1
ATOM 3201 C C . ASP B 1 63 ? -2.424 33.219 21.688 1 98.19 63 ASP B C 1
ATOM 3203 O O . ASP B 1 63 ? -1.315 33.531 21.266 1 98.19 63 ASP B O 1
ATOM 3207 N N . VAL B 1 64 ? -3.072 32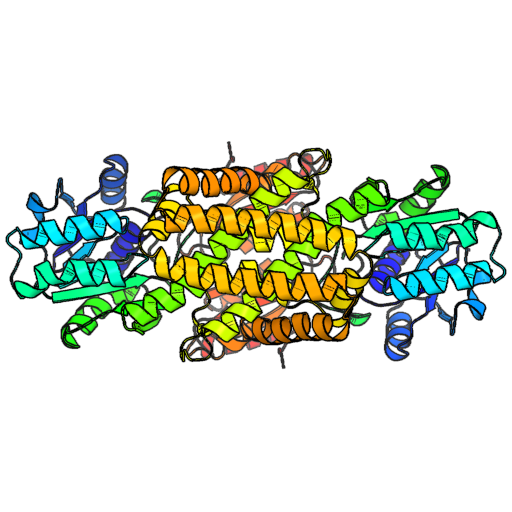.156 21.297 1 98.56 64 VAL B N 1
ATOM 3208 C CA . VAL B 1 64 ? -2.66 31.312 20.188 1 98.56 64 VAL B CA 1
ATOM 3209 C C . VAL B 1 64 ? -3.869 30.984 19.312 1 98.56 64 VAL B C 1
ATOM 3211 O O . VAL B 1 64 ? -4.949 30.688 19.828 1 98.56 64 VAL B O 1
ATOM 3214 N N . ILE B 1 65 ? -3.717 31.094 18 1 98.75 65 ILE B N 1
ATOM 3215 C CA . ILE B 1 65 ? -4.75 30.734 17.031 1 98.75 65 ILE B CA 1
ATOM 3216 C C . ILE B 1 65 ? -4.246 29.609 16.141 1 98.75 65 ILE B C 1
ATOM 3218 O O . ILE B 1 65 ? -3.209 29.734 15.484 1 98.75 65 ILE B O 1
ATOM 3222 N N . ILE B 1 66 ? -4.98 28.484 16.109 1 98.81 66 ILE B N 1
ATOM 3223 C CA . ILE B 1 66 ? -4.664 27.344 15.266 1 98.81 66 ILE B CA 1
ATOM 3224 C C . ILE B 1 66 ? -5.73 27.203 14.18 1 98.81 66 ILE B C 1
ATOM 3226 O O . ILE B 1 66 ? -6.895 26.922 14.477 1 98.81 66 ILE B O 1
ATOM 3230 N N . LEU B 1 67 ? -5.305 27.391 12.992 1 98.56 67 LEU B N 1
ATOM 3231 C CA . LEU B 1 67 ? -6.188 27.203 11.844 1 98.56 67 LEU B CA 1
ATOM 3232 C C . LEU B 1 67 ? -6.113 25.781 11.328 1 98.56 67 LEU B C 1
ATOM 3234 O O . LEU B 1 67 ? -5.109 25.375 10.742 1 98.56 67 LEU B O 1
ATOM 3238 N N . ALA B 1 68 ? -7.234 25.031 11.492 1 97.5 68 ALA B N 1
ATOM 3239 C CA . ALA B 1 68 ? -7.199 23.594 11.25 1 97.5 68 ALA B CA 1
ATOM 3240 C C . ALA B 1 68 ? -8.266 23.172 10.242 1 97.5 68 ALA B C 1
ATOM 3242 O O . ALA B 1 68 ? -8.836 22.094 10.344 1 97.5 68 ALA B O 1
ATOM 3243 N N . GLY B 1 69 ? -8.578 24.047 9.32 1 93.69 69 GLY B N 1
ATOM 3244 C CA . GLY B 1 69 ? -9.453 23.734 8.203 1 93.69 69 GLY B CA 1
ATOM 3245 C C . GLY B 1 69 ? -8.703 23.391 6.934 1 93.69 69 GLY B C 1
ATOM 3246 O O . GLY B 1 69 ? -7.48 23.25 6.953 1 93.69 69 GLY B O 1
ATOM 3247 N N . PRO B 1 70 ? -9.461 23.219 5.867 1 91.38 70 PRO B N 1
ATOM 3248 C CA . PRO B 1 70 ? -8.812 23.047 4.566 1 91.38 70 PRO B CA 1
ATOM 3249 C C . PRO B 1 70 ? -7.938 24.234 4.176 1 91.38 70 PRO B C 1
ATOM 3251 O O . PRO B 1 70 ? -8.156 25.359 4.664 1 91.38 70 PRO B O 1
ATOM 3254 N N . VAL B 1 71 ? -7.008 24.016 3.328 1 95 71 VAL B N 1
ATOM 3255 C CA . VAL B 1 71 ? -5.984 25 3.01 1 95 71 VAL B CA 1
ATOM 3256 C C . VAL B 1 71 ? -6.641 26.266 2.459 1 95 71 VAL B C 1
ATOM 3258 O O . VAL B 1 71 ? -6.246 27.375 2.809 1 95 71 VAL B O 1
ATOM 3261 N N . ASP B 1 72 ? -7.645 26.109 1.616 1 92.31 72 ASP B N 1
ATOM 3262 C CA . ASP B 1 72 ? -8.312 27.281 1.059 1 92.31 72 ASP B CA 1
ATOM 3263 C C . ASP B 1 72 ? -9.008 28.094 2.152 1 92.31 72 ASP B C 1
ATOM 3265 O O . ASP B 1 72 ? -9.031 29.328 2.102 1 92.31 72 ASP B O 1
ATOM 3269 N N . VAL B 1 73 ? -9.5 27.453 3.1 1 94.38 73 VAL B N 1
ATOM 3270 C CA . VAL B 1 73 ? -10.148 28.109 4.23 1 94.38 73 VAL B CA 1
ATOM 3271 C C . VAL B 1 73 ? -9.102 28.781 5.109 1 94.38 73 VAL B C 1
ATOM 3273 O O . VAL B 1 73 ? -9.312 29.906 5.59 1 94.38 73 VAL B O 1
ATOM 3276 N N . ILE B 1 74 ? -7.973 28.125 5.297 1 97.25 74 ILE B N 1
ATOM 3277 C CA . ILE B 1 74 ? -6.875 28.688 6.062 1 97.25 74 ILE B CA 1
ATOM 3278 C C . ILE B 1 74 ? -6.422 30 5.418 1 97.25 74 ILE B C 1
ATOM 3280 O O . ILE B 1 74 ? -6.23 31 6.105 1 97.25 74 ILE B O 1
ATOM 3284 N N . VAL B 1 75 ? -6.289 29.984 4.145 1 96.88 75 VAL B N 1
ATOM 3285 C CA . VAL B 1 75 ? -5.863 31.172 3.404 1 96.88 75 VAL B CA 1
ATOM 3286 C C . VAL B 1 75 ? -6.871 32.312 3.607 1 96.88 75 VAL B C 1
ATOM 3288 O O . VAL B 1 75 ? -6.488 33.438 3.906 1 96.88 75 VAL B O 1
ATOM 3291 N N . ALA B 1 76 ? -8.102 31.969 3.475 1 96.62 76 ALA B N 1
ATOM 3292 C CA . ALA B 1 76 ? -9.156 32.969 3.682 1 96.62 76 ALA B CA 1
ATOM 3293 C C . ALA B 1 76 ? -9.133 33.5 5.109 1 96.62 76 ALA B C 1
ATOM 3295 O O . ALA B 1 76 ? -9.312 34.688 5.332 1 96.62 76 ALA B O 1
ATOM 3296 N N . ASP B 1 77 ? -8.93 32.625 6.027 1 97.94 77 ASP B N 1
ATOM 3297 C CA . ASP B 1 77 ? -8.906 33 7.438 1 97.94 77 ASP B CA 1
ATOM 3298 C C . ASP B 1 77 ? -7.73 33.938 7.738 1 97.94 77 ASP B C 1
ATOM 3300 O O . ASP B 1 77 ? -7.855 34.875 8.539 1 97.94 77 ASP B O 1
ATOM 3304 N N . LEU B 1 78 ? -6.637 33.719 7.18 1 98.06 78 LEU B N 1
ATOM 3305 C CA . LEU B 1 78 ? -5.469 34.562 7.371 1 98.06 78 LEU B CA 1
ATOM 3306 C C . LEU B 1 78 ? -5.734 35.969 6.867 1 98.06 78 LEU B C 1
ATOM 3308 O O . LEU B 1 78 ? -5.355 36.969 7.516 1 98.06 78 LEU B O 1
ATOM 3312 N N . HIS B 1 79 ? -6.383 36.062 5.766 1 97.31 79 HIS B N 1
ATOM 3313 C CA . HIS B 1 79 ? -6.754 37.375 5.246 1 97.31 79 HIS B CA 1
ATOM 3314 C C . HIS B 1 79 ? -7.734 38.062 6.172 1 97.31 79 HIS B C 1
ATOM 3316 O O . HIS B 1 79 ? -7.641 39.281 6.383 1 97.31 79 HIS B O 1
ATOM 3322 N N . ARG B 1 80 ? -8.625 37.312 6.684 1 97.12 80 ARG B N 1
ATOM 3323 C CA . ARG B 1 80 ? -9.594 37.875 7.617 1 97.12 80 ARG B CA 1
ATOM 3324 C C . ARG B 1 80 ? -8.914 38.344 8.891 1 97.12 80 ARG B C 1
ATOM 3326 O O . ARG B 1 80 ? -9.211 39.438 9.391 1 97.12 80 ARG B O 1
ATOM 3333 N N . LEU B 1 81 ? -8.023 37.562 9.414 1 97.75 81 LEU B N 1
ATOM 3334 C CA . LEU B 1 81 ? -7.305 37.906 10.641 1 97.75 81 LEU B CA 1
ATOM 3335 C C . LEU B 1 81 ? -6.504 39.188 10.461 1 97.75 81 LEU B C 1
ATOM 3337 O O . LEU B 1 81 ? -6.336 39.969 11.406 1 97.75 81 LEU B O 1
ATOM 3341 N N . ALA B 1 82 ? -6.062 39.438 9.25 1 96.69 82 ALA B N 1
ATOM 3342 C CA . ALA B 1 82 ? -5.262 40.625 8.961 1 96.69 82 ALA B CA 1
ATOM 3343 C C . ALA B 1 82 ? -6.098 41.875 9.078 1 96.69 82 ALA B C 1
ATOM 3345 O O . ALA B 1 82 ? -5.559 42.969 9.25 1 96.69 82 ALA B O 1
ATOM 3346 N N . MET B 1 83 ? -7.402 41.688 9.023 1 95.06 83 MET B N 1
ATOM 3347 C CA . MET B 1 83 ? -8.297 42.844 9 1 95.06 83 MET B CA 1
ATOM 3348 C C . MET B 1 83 ? -8.969 43.031 10.359 1 95.06 83 MET B C 1
ATOM 3350 O O . MET B 1 83 ? -9.883 43.844 10.492 1 95.06 83 MET B O 1
ATOM 3354 N N . MET B 1 84 ? -8.523 42.281 11.266 1 94.12 84 MET B N 1
ATOM 3355 C CA . MET B 1 84 ? -9.195 42.375 12.562 1 94.12 84 MET B CA 1
ATOM 3356 C C . MET B 1 84 ? -8.188 42.594 13.688 1 94.12 84 MET B C 1
ATOM 3358 O O . MET B 1 84 ? -7 42.312 13.531 1 94.12 84 MET B O 1
ATOM 3362 N N . PRO B 1 85 ? -8.734 43.188 14.836 1 94.19 85 PRO B N 1
ATOM 3363 C CA . PRO B 1 85 ? -7.836 43.344 15.984 1 94.19 85 PRO B CA 1
ATOM 3364 C C . PRO B 1 85 ? -7.453 42.031 16.625 1 94.19 85 PRO B C 1
ATOM 3366 O O . PRO B 1 85 ? -8.305 41.156 16.812 1 94.19 85 PRO B O 1
ATOM 3369 N N . LEU B 1 86 ? -6.176 41.875 16.891 1 96.69 86 LEU B N 1
ATOM 3370 C CA . LEU B 1 86 ? -5.66 40.688 17.562 1 96.69 86 LEU B CA 1
ATOM 3371 C C . LEU B 1 86 ? -4.91 41.062 18.828 1 96.69 86 LEU B C 1
ATOM 3373 O O . LEU B 1 86 ? -4.492 42.219 18.984 1 96.69 86 LEU B O 1
ATOM 3377 N N . LYS B 1 87 ? -4.879 40.156 19.734 1 95.75 87 LYS B N 1
ATOM 3378 C CA . LYS B 1 87 ? -4.133 40.344 20.969 1 95.75 87 LYS B CA 1
ATOM 3379 C C . LYS B 1 87 ? -2.65 40.562 20.688 1 95.75 87 LYS B C 1
ATOM 3381 O O . LYS B 1 87 ? -2.068 39.875 19.844 1 95.75 87 LYS B O 1
ATOM 3386 N N . ALA B 1 88 ? -2.084 41.531 21.453 1 94 88 ALA B N 1
ATOM 3387 C CA . ALA B 1 88 ? -0.641 41.719 21.328 1 94 88 ALA B CA 1
ATOM 3388 C C . ALA B 1 88 ? 0.119 40.438 21.672 1 94 88 ALA B C 1
ATOM 3390 O O . ALA B 1 88 ? -0.137 39.844 22.703 1 94 88 ALA B O 1
ATOM 3391 N N . GLY B 1 89 ? 0.999 40.031 20.719 1 94.69 89 GLY B N 1
ATOM 3392 C CA . GLY B 1 89 ? 1.824 38.844 20.984 1 94.69 89 GLY B CA 1
ATOM 3393 C C . GLY B 1 89 ? 1.163 37.562 20.578 1 94.69 89 GLY B C 1
ATOM 3394 O O . GLY B 1 89 ? 1.708 36.469 20.828 1 94.69 89 GLY B O 1
ATOM 3395 N N . VAL B 1 90 ? 0.05 37.656 19.906 1 97.31 90 VAL B N 1
ATOM 3396 C CA . VAL B 1 90 ? -0.668 36.438 19.5 1 97.31 90 VAL B CA 1
ATOM 3397 C C . VAL B 1 90 ? 0.206 35.625 18.562 1 97.31 90 VAL B C 1
ATOM 3399 O O . VAL B 1 90 ? 0.93 36.188 17.719 1 97.31 90 VAL B O 1
ATOM 3402 N N . LEU B 1 91 ? 0.208 34.312 18.781 1 98.06 91 LEU B N 1
ATOM 3403 C CA . LEU B 1 91 ? 0.83 33.375 17.859 1 98.06 91 LEU B CA 1
ATOM 3404 C C . LEU B 1 91 ? -0.22 32.688 17 1 98.06 91 LEU B C 1
ATOM 3406 O O . LEU B 1 91 ? -1.173 32.094 17.531 1 98.06 91 LEU B O 1
ATOM 3410 N N . VAL B 1 92 ? -0.073 32.812 15.664 1 98.38 92 VAL B N 1
ATOM 3411 C CA . VAL B 1 92 ? -0.971 32.156 14.727 1 98.38 92 VAL B CA 1
ATOM 3412 C C . VAL B 1 92 ? -0.231 31.016 14.031 1 98.38 92 VAL B C 1
ATOM 3414 O O . VAL B 1 92 ? 0.928 31.156 13.641 1 98.38 92 VAL B O 1
ATOM 3417 N N . THR B 1 93 ? -0.854 29.828 13.953 1 98.62 93 THR B N 1
ATOM 3418 C CA . THR B 1 93 ? -0.31 28.672 13.234 1 98.62 93 THR B CA 1
ATOM 3419 C C . THR B 1 93 ? -1.412 27.938 12.477 1 98.62 93 THR B C 1
ATOM 3421 O O . THR B 1 93 ? -2.586 28.297 12.57 1 98.62 93 THR B O 1
ATOM 3424 N N . ASP B 1 94 ? -1.023 27.047 11.609 1 98.56 94 ASP B N 1
ATOM 3425 C CA . ASP B 1 94 ? -1.967 26.203 10.883 1 98.56 94 ASP B CA 1
ATOM 3426 C C . ASP B 1 94 ? -1.504 24.75 10.859 1 98.56 94 ASP B C 1
ATOM 3428 O O . ASP B 1 94 ? -0.476 24.406 11.453 1 98.56 94 ASP B O 1
ATOM 3432 N N . VAL B 1 95 ? -2.404 23.938 10.273 1 97.56 95 VAL B N 1
ATOM 3433 C CA . VAL B 1 95 ? -2.045 22.531 10.125 1 97.56 95 VAL B CA 1
ATOM 3434 C C . VAL B 1 95 ? -2.246 22.094 8.68 1 97.56 95 VAL B C 1
ATOM 3436 O O . VAL B 1 95 ? -2.469 20.906 8.406 1 97.56 95 VAL B O 1
ATOM 3439 N N . GLY B 1 96 ? -2.186 22.984 7.727 1 94.81 96 GLY B N 1
ATOM 3440 C CA . GLY B 1 96 ? -2.523 22.734 6.332 1 94.81 96 GLY B CA 1
ATOM 3441 C C . GLY B 1 96 ? -1.515 21.844 5.629 1 94.81 96 GLY B C 1
ATOM 3442 O O . GLY B 1 96 ? -0.343 21.812 6.008 1 94.81 96 GLY B O 1
ATOM 3443 N N . SER B 1 97 ? -1.928 21.312 4.523 1 93.62 97 SER B N 1
ATOM 3444 C CA . SER B 1 97 ? -1.159 20.297 3.811 1 93.62 97 SER B CA 1
ATOM 3445 C C . SER B 1 97 ? -0.232 20.922 2.779 1 93.62 97 SER B C 1
ATOM 3447 O O . SER B 1 97 ? 0.636 20.25 2.221 1 93.62 97 SER B O 1
ATOM 3449 N N . THR B 1 98 ? -0.4 22.141 2.457 1 95.62 98 THR B N 1
ATOM 3450 C CA . THR B 1 98 ? 0.483 22.906 1.586 1 95.62 98 THR B CA 1
ATOM 3451 C C . THR B 1 98 ? 0.956 24.172 2.281 1 95.62 98 THR B C 1
ATOM 3453 O O . THR B 1 98 ? 0.167 24.859 2.936 1 95.62 98 THR B O 1
ATOM 3456 N N . LYS B 1 99 ? 2.248 24.453 2.139 1 97 99 LYS B N 1
ATOM 3457 C CA . LYS B 1 99 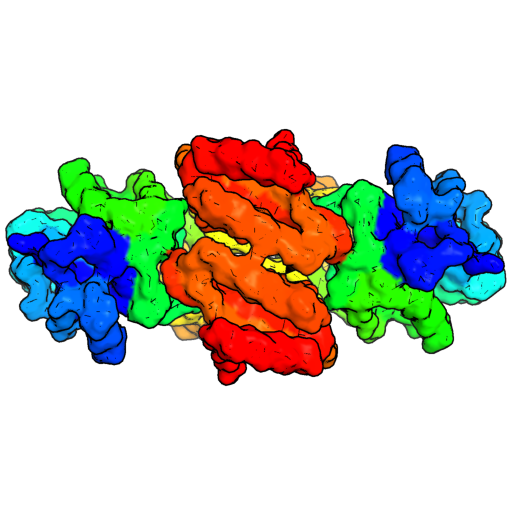? 2.785 25.5 3.002 1 97 99 LYS B CA 1
ATOM 3458 C C . LYS B 1 99 ? 3.129 26.75 2.199 1 97 99 LYS B C 1
ATOM 3460 O O . LYS B 1 99 ? 3.068 27.875 2.721 1 97 99 LYS B O 1
ATOM 3465 N N . GLN B 1 100 ? 3.518 26.672 0.913 1 95.81 100 GLN B N 1
ATOM 3466 C CA . GLN B 1 100 ? 3.861 27.875 0.162 1 95.81 100 GLN B CA 1
ATOM 3467 C C . GLN B 1 100 ? 2.676 28.844 0.089 1 95.81 100 GLN B C 1
ATOM 3469 O O . GLN B 1 100 ? 2.822 30.031 0.345 1 95.81 100 GLN B O 1
ATOM 3474 N N . VAL B 1 101 ? 1.522 28.328 -0.217 1 96.19 101 VAL B N 1
ATOM 3475 C CA . VAL B 1 101 ? 0.332 29.156 -0.35 1 96.19 101 VAL B CA 1
ATOM 3476 C C . VAL B 1 101 ? -0.055 29.734 1.013 1 96.19 101 VAL B C 1
ATOM 3478 O O . VAL B 1 101 ? -0.463 30.891 1.114 1 96.19 101 VAL B O 1
ATOM 3481 N N . VAL B 1 102 ? 0.076 28.984 2.041 1 97.56 102 VAL B N 1
ATOM 3482 C CA . VAL B 1 102 ? -0.281 29.422 3.391 1 97.56 102 VAL B CA 1
ATOM 3483 C C . VAL B 1 102 ? 0.686 30.5 3.865 1 97.56 102 VAL B C 1
ATOM 3485 O O . VAL B 1 102 ? 0.263 31.531 4.398 1 97.56 102 VAL B O 1
ATOM 3488 N N . MET B 1 103 ? 1.958 30.266 3.664 1 97.38 103 MET B N 1
ATOM 3489 C CA . MET B 1 103 ? 2.963 31.234 4.09 1 97.38 103 MET B CA 1
ATOM 3490 C C . MET B 1 103 ? 2.809 32.562 3.332 1 97.38 103 MET B C 1
ATOM 3492 O O . MET B 1 103 ? 3.045 33.625 3.887 1 97.38 103 MET B O 1
ATOM 3496 N N . HIS B 1 104 ? 2.441 32.438 2.104 1 96.81 104 HIS B N 1
ATOM 3497 C CA . HIS B 1 104 ? 2.191 33.656 1.328 1 96.81 104 HIS B CA 1
ATOM 3498 C C . HIS B 1 104 ? 1.016 34.438 1.899 1 96.81 104 HIS B C 1
ATOM 3500 O O . HIS B 1 104 ? 1.089 35.656 2.031 1 96.81 104 HIS B O 1
ATOM 3506 N N . ALA B 1 105 ? -0.026 33.75 2.221 1 97.31 105 ALA B N 1
ATOM 3507 C CA . ALA B 1 105 ? -1.201 34.375 2.803 1 97.31 105 ALA B CA 1
ATOM 3508 C C . ALA B 1 105 ? -0.877 35 4.168 1 97.31 105 ALA B C 1
ATOM 3510 O O . ALA B 1 105 ? -1.435 36.031 4.547 1 97.31 105 ALA B O 1
ATOM 3511 N N . ALA B 1 106 ? 0.029 34.375 4.883 1 97.75 106 ALA B N 1
ATOM 3512 C CA . ALA B 1 106 ? 0.366 34.781 6.246 1 97.75 106 ALA B CA 1
ATOM 3513 C C . ALA B 1 106 ? 1.115 36.125 6.25 1 97.75 106 ALA B C 1
ATOM 3515 O O . ALA B 1 106 ? 1.206 36.781 7.281 1 97.75 106 ALA B O 1
ATOM 3516 N N . LEU B 1 107 ? 1.655 36.531 5.117 1 96.56 107 LEU B N 1
ATOM 3517 C CA . LEU B 1 107 ? 2.359 37.781 5.023 1 96.56 107 LEU B CA 1
ATOM 3518 C C . LEU B 1 107 ? 1.455 38.938 5.445 1 96.56 107 LEU B C 1
ATOM 3520 O O . LEU B 1 107 ? 1.924 39.938 6.027 1 96.56 107 LEU B O 1
ATOM 3524 N N . ALA B 1 108 ? 0.195 38.781 5.172 1 95.56 108 ALA B N 1
ATOM 3525 C CA . ALA B 1 108 ? -0.769 39.844 5.473 1 95.56 108 ALA B CA 1
ATOM 3526 C C . ALA B 1 108 ? -0.817 40.125 6.973 1 95.56 108 ALA B C 1
ATOM 3528 O O . ALA B 1 108 ? -0.87 41.281 7.391 1 95.56 108 ALA B O 1
ATOM 3529 N N . ILE B 1 109 ? -0.771 39.094 7.797 1 95.38 109 ILE B N 1
ATOM 3530 C CA . ILE B 1 109 ? -0.844 39.312 9.234 1 95.38 109 ILE B CA 1
ATOM 3531 C C . ILE B 1 109 ? 0.546 39.656 9.781 1 95.38 109 ILE B C 1
ATOM 3533 O O . ILE B 1 109 ? 0.682 40.375 10.758 1 95.38 109 ILE B O 1
ATOM 3537 N N . GLN B 1 110 ? 1.524 39.156 9.164 1 94.88 110 GLN B N 1
ATOM 3538 C CA . GLN B 1 110 ? 2.893 39.406 9.594 1 94.88 110 GLN B CA 1
ATOM 3539 C C . GLN B 1 110 ? 3.258 40.875 9.398 1 94.88 110 GLN B C 1
ATOM 3541 O O . GLN B 1 110 ? 4.027 41.438 10.172 1 94.88 110 GLN B O 1
ATOM 3546 N N . GLN B 1 111 ? 2.727 41.438 8.375 1 92.31 111 GLN B N 1
ATOM 3547 C CA . GLN B 1 111 ? 2.955 42.875 8.109 1 92.31 111 GLN B CA 1
ATOM 3548 C C . GLN B 1 111 ? 2.438 43.719 9.258 1 92.31 111 GLN B C 1
ATOM 3550 O O . GLN B 1 111 ? 2.918 44.844 9.469 1 92.31 111 GLN B O 1
ATOM 3555 N N . HIS B 1 112 ? 1.516 43.188 10.008 1 93.06 112 HIS B N 1
ATOM 3556 C CA . HIS B 1 112 ? 0.953 43.906 11.148 1 93.06 112 HIS B CA 1
ATOM 3557 C C . HIS B 1 112 ? 1.635 43.5 12.445 1 93.06 112 HIS B C 1
ATOM 3559 O O . HIS B 1 112 ? 1.125 43.781 13.531 1 93.06 112 HIS B O 1
ATOM 3565 N N . GLY B 1 113 ? 2.703 42.781 12.305 1 93 113 GLY B N 1
ATOM 3566 C CA . GLY B 1 113 ? 3.51 42.438 13.461 1 93 113 GLY B CA 1
ATOM 3567 C C . GLY B 1 113 ? 3.055 41.156 14.141 1 93 113 GLY B C 1
ATOM 3568 O O . GLY B 1 113 ? 3.525 40.812 15.227 1 93 113 GLY B O 1
ATOM 3569 N N . VAL B 1 114 ? 2.168 40.438 13.555 1 96.25 114 VAL B N 1
ATOM 3570 C CA . VAL B 1 114 ? 1.654 39.219 14.141 1 96.25 114 VAL B CA 1
ATOM 3571 C C . VAL B 1 114 ? 2.59 38.062 13.797 1 96.25 114 VAL B C 1
ATOM 3573 O O . VAL B 1 114 ? 3.047 37.938 12.656 1 96.25 114 VAL B O 1
ATOM 3576 N N . THR B 1 115 ? 2.922 37.219 14.789 1 97 115 THR B N 1
ATOM 3577 C CA . THR B 1 115 ? 3.76 36.062 14.602 1 97 115 THR B CA 1
ATOM 3578 C C . THR B 1 115 ? 2.961 34.906 13.961 1 97 115 THR B C 1
ATOM 3580 O O . THR B 1 115 ? 1.867 34.594 14.414 1 97 115 THR B O 1
ATOM 3583 N N . PHE B 1 116 ? 3.539 34.375 12.836 1 98.19 116 PHE B N 1
ATOM 3584 C CA . PHE B 1 116 ? 2.936 33.219 12.188 1 98.19 116 PHE B CA 1
ATOM 3585 C C . PHE B 1 116 ? 3.959 32.094 12.016 1 98.19 116 PHE B C 1
ATOM 3587 O O . PHE B 1 116 ? 5.09 32.344 11.594 1 98.19 116 PHE B O 1
ATOM 3594 N N . ILE B 1 117 ? 3.592 30.875 12.398 1 98.31 117 ILE B N 1
ATOM 3595 C CA . ILE B 1 117 ? 4.391 29.688 12.156 1 98.31 117 ILE B CA 1
ATOM 3596 C C . ILE B 1 117 ? 3.555 28.656 11.406 1 98.31 117 ILE B C 1
ATOM 3598 O O . ILE B 1 117 ? 2.529 28.188 11.906 1 98.31 117 ILE B O 1
ATOM 3602 N N . GLY B 1 118 ? 3.98 28.312 10.156 1 98.31 118 GLY B N 1
ATOM 3603 C CA . GLY B 1 118 ? 3.32 27.219 9.477 1 98.31 118 GLY B CA 1
ATOM 3604 C C . GLY B 1 118 ? 3.539 25.875 10.148 1 98.31 118 GLY B C 1
ATOM 3605 O O . GLY B 1 118 ? 4.633 25.594 10.648 1 98.31 118 GLY B O 1
ATOM 3606 N N . GLY B 1 119 ? 2.49 25.078 10.164 1 98.12 119 GLY B N 1
ATOM 3607 C CA . GLY B 1 119 ? 2.58 23.734 10.742 1 98.12 119 GLY B CA 1
ATOM 3608 C C . GLY B 1 119 ? 1.866 22.688 9.922 1 98.12 119 GLY B C 1
ATOM 3609 O O . GLY B 1 119 ? 0.864 22.969 9.266 1 98.12 119 GLY B O 1
ATOM 3610 N N . HIS B 1 120 ? 2.42 21.516 9.945 1 96.75 120 HIS B N 1
ATOM 3611 C CA . HIS B 1 120 ? 1.805 20.375 9.266 1 96.75 120 HIS B CA 1
ATOM 3612 C C . HIS B 1 120 ? 2.123 19.078 9.977 1 96.75 120 HIS B C 1
ATOM 3614 O O . HIS B 1 120 ? 3.166 18.469 9.727 1 96.75 120 HIS B O 1
ATOM 3620 N N . PRO B 1 121 ? 1.183 18.641 10.836 1 94.25 121 PRO B N 1
ATOM 3621 C CA . PRO B 1 121 ? 1.369 17.281 11.359 1 94.25 121 PRO B CA 1
ATOM 3622 C C . PRO B 1 121 ? 1.168 16.203 10.297 1 94.25 121 PRO B C 1
ATOM 3624 O O . PRO B 1 121 ? 0.113 16.156 9.656 1 94.25 121 PRO B O 1
ATOM 3627 N N . MET B 1 122 ? 2.201 15.422 10.133 1 86.5 122 MET B N 1
ATOM 3628 C CA . MET B 1 122 ? 2.16 14.359 9.133 1 86.5 122 MET B CA 1
ATOM 3629 C C . MET B 1 122 ? 1.486 13.109 9.695 1 86.5 122 MET B C 1
ATOM 3631 O O . MET B 1 122 ? 2.092 12.039 9.734 1 86.5 122 MET B O 1
ATOM 3635 N N . ALA B 1 123 ? 0.315 13.305 10.109 1 78.06 123 ALA B N 1
ATOM 3636 C CA . ALA B 1 123 ? -0.493 12.242 10.695 1 78.06 123 ALA B CA 1
ATOM 3637 C C . ALA B 1 123 ? -1.926 12.289 10.172 1 78.06 123 ALA B C 1
ATOM 3639 O O . ALA B 1 123 ? -2.416 13.352 9.781 1 78.06 123 ALA B O 1
ATOM 3640 N N . GLY B 1 124 ? -2.508 11.188 10.055 1 72.19 124 GLY B N 1
ATOM 3641 C CA . GLY B 1 124 ? -3.887 11.07 9.609 1 72.19 124 GLY B CA 1
ATOM 3642 C C . GLY B 1 124 ? -4.492 9.703 9.875 1 72.19 124 GLY B C 1
ATOM 3643 O O . GLY B 1 124 ? -3.855 8.852 10.492 1 72.19 124 GLY B O 1
ATOM 3644 N N . SER B 1 125 ? -5.777 9.734 9.586 1 65.75 125 SER B N 1
ATOM 3645 C CA . SER B 1 125 ? -6.535 8.5 9.758 1 65.75 125 SER B CA 1
ATOM 3646 C C . SER B 1 125 ? -7.609 8.352 8.688 1 65.75 125 SER B C 1
ATOM 3648 O O . SER B 1 125 ? -7.98 9.328 8.031 1 65.75 125 SER B O 1
ATOM 3650 N N . HIS B 1 126 ? -7.977 7.18 8.445 1 59.53 126 HIS B N 1
ATOM 3651 C CA . HIS B 1 126 ? -9.109 6.93 7.562 1 59.53 126 HIS B CA 1
ATOM 3652 C C . HIS B 1 126 ? -10.414 7.445 8.172 1 59.53 126 HIS B C 1
ATOM 3654 O O . HIS B 1 126 ? -11.398 7.656 7.461 1 59.53 126 HIS B O 1
ATOM 3660 N N . LYS B 1 127 ? -10.406 7.66 9.445 1 63.38 127 LYS B N 1
ATOM 3661 C CA . LYS B 1 127 ? -11.547 8.25 10.133 1 63.38 127 LYS B CA 1
ATOM 3662 C C . LYS B 1 127 ? -11.484 9.781 10.078 1 63.38 127 LYS B C 1
ATOM 3664 O O . LYS B 1 127 ? -10.398 10.359 9.984 1 63.38 127 LYS B O 1
ATOM 3669 N N . SER B 1 128 ? -12.68 10.32 10 1 74.94 128 SER B N 1
ATOM 3670 C CA . SER B 1 128 ? -12.727 11.773 9.867 1 74.94 128 SER B CA 1
ATOM 3671 C C . SER B 1 128 ? -13.672 12.391 10.898 1 74.94 128 SER B C 1
ATOM 3673 O O . SER B 1 128 ? -14.484 11.688 11.508 1 74.94 128 SER B O 1
ATOM 3675 N N . GLY B 1 129 ? -13.445 13.703 11.117 1 85.31 129 GLY B N 1
ATOM 3676 C CA . GLY B 1 129 ? -14.375 14.461 11.945 1 85.31 129 GLY B CA 1
ATOM 3677 C C . GLY B 1 129 ? -13.961 14.523 13.398 1 85.31 129 GLY B C 1
ATOM 3678 O O . GLY B 1 129 ? -12.945 13.953 13.789 1 85.31 129 GLY B O 1
ATOM 3679 N N . VAL B 1 130 ? -14.836 15.203 14.133 1 90.5 130 VAL B N 1
ATOM 3680 C CA . VAL B 1 130 ? -14.555 15.516 15.531 1 90.5 130 VAL B CA 1
ATOM 3681 C C . VAL B 1 130 ? -14.602 14.234 16.359 1 90.5 130 VAL B C 1
ATOM 3683 O O . VAL B 1 130 ? -13.852 14.094 17.328 1 90.5 130 VAL B O 1
ATOM 3686 N N . THR B 1 131 ? -15.398 13.273 15.906 1 86.62 131 THR B N 1
ATOM 3687 C CA . THR B 1 131 ? -15.602 12.062 16.688 1 86.62 131 THR B CA 1
ATOM 3688 C C . THR B 1 131 ? -14.406 11.133 16.578 1 86.62 131 THR B C 1
ATOM 3690 O O . THR B 1 131 ? -14.227 10.227 17.406 1 86.62 131 THR B O 1
ATOM 3693 N N . ALA B 1 132 ? -13.602 11.422 15.633 1 83.81 132 ALA B N 1
ATOM 3694 C CA . ALA B 1 132 ? -12.422 10.594 15.422 1 83.81 132 ALA B CA 1
ATOM 3695 C C . ALA B 1 132 ? -11.203 11.18 16.141 1 83.81 132 ALA B C 1
ATOM 3697 O O . ALA B 1 132 ? -10.133 10.578 16.141 1 83.81 132 ALA B O 1
ATOM 3698 N N . GLY B 1 133 ? -11.43 12.32 16.734 1 88.75 133 GLY B N 1
ATOM 3699 C CA . GLY B 1 133 ? -10.32 12.977 17.422 1 88.75 133 GLY B CA 1
ATOM 3700 C C . GLY B 1 133 ? -9.781 12.164 18.578 1 88.75 133 GLY B C 1
ATOM 3701 O O . GLY B 1 133 ? -10.547 11.547 19.328 1 88.75 133 GLY B O 1
ATOM 3702 N N . ARG B 1 134 ? -8.375 12.141 18.656 1 86.88 134 ARG B N 1
ATOM 3703 C CA . ARG B 1 134 ? -7.723 11.445 19.766 1 86.88 134 ARG B CA 1
ATOM 3704 C C . ARG B 1 134 ? -6.391 12.102 20.109 1 86.88 134 ARG B C 1
ATOM 3706 O O . ARG B 1 134 ? -5.668 12.555 19.219 1 86.88 134 ARG B O 1
ATOM 3713 N N . ALA B 1 135 ? -6.07 12.117 21.359 1 84.75 135 ALA B N 1
ATOM 3714 C CA . ALA B 1 135 ? -4.918 12.859 21.875 1 84.75 135 ALA B CA 1
ATOM 3715 C C . ALA B 1 135 ? -3.613 12.266 21.344 1 84.75 135 ALA B C 1
ATOM 3717 O O . ALA B 1 135 ? -2.625 12.984 21.172 1 84.75 135 ALA B O 1
ATOM 3718 N N . ASN B 1 136 ? -3.594 10.969 21.031 1 82.75 136 ASN B N 1
ATOM 3719 C CA . ASN B 1 136 ? -2.352 10.305 20.641 1 82.75 136 ASN B CA 1
ATOM 3720 C C . ASN B 1 136 ? -2.25 10.133 19.141 1 82.75 136 ASN B C 1
ATOM 3722 O O . ASN B 1 136 ? -1.449 9.336 18.641 1 82.75 136 ASN B O 1
ATOM 3726 N N . LEU B 1 137 ? -3.008 10.898 18.375 1 83.31 137 LEU B N 1
ATOM 3727 C CA . LEU B 1 137 ? -3.039 10.789 16.922 1 83.31 137 LEU B CA 1
ATOM 3728 C C . LEU B 1 137 ? -1.655 11.039 16.328 1 83.31 137 LEU B C 1
ATOM 3730 O O . LEU B 1 137 ? -1.278 10.406 15.336 1 83.31 137 LEU B O 1
ATOM 3734 N N . PHE B 1 138 ? -0.917 11.867 17 1 86.56 138 PHE B N 1
ATOM 3735 C CA . PHE B 1 138 ? 0.279 12.406 16.359 1 86.56 138 PHE B CA 1
ATOM 3736 C C . PHE B 1 138 ? 1.534 11.734 16.906 1 86.56 138 PHE B C 1
ATOM 3738 O O . PHE B 1 138 ? 2.65 12.086 16.516 1 86.56 138 PHE B O 1
ATOM 3745 N N . GLU B 1 139 ? 1.347 10.859 17.766 1 80.38 139 GLU B N 1
ATOM 3746 C CA . GLU B 1 139 ? 2.492 10.273 18.469 1 80.38 139 GLU B CA 1
ATOM 3747 C C . GLU B 1 139 ? 3.502 9.695 17.469 1 80.38 139 GLU B C 1
ATOM 3749 O O . GLU B 1 139 ? 3.143 8.906 16.594 1 80.38 139 GLU B O 1
ATOM 3754 N N . ASN B 1 140 ? 4.711 10.211 17.5 1 73.56 140 ASN B N 1
ATOM 3755 C CA . ASN B 1 140 ? 5.875 9.75 16.75 1 73.56 140 ASN B CA 1
ATOM 3756 C C . ASN B 1 140 ? 5.793 10.148 15.281 1 73.56 140 ASN B C 1
ATOM 3758 O O . ASN B 1 140 ? 6.629 9.742 14.477 1 73.56 140 ASN B O 1
ATOM 3762 N N . ALA B 1 141 ? 4.805 10.891 15.031 1 80.75 141 ALA B N 1
ATOM 3763 C CA . ALA B 1 141 ? 4.727 11.445 13.68 1 80.75 141 ALA B CA 1
ATOM 3764 C C . ALA B 1 141 ? 5.574 12.703 13.547 1 80.75 141 ALA B C 1
ATOM 3766 O O . ALA B 1 141 ? 5.914 13.336 14.547 1 80.75 141 ALA B O 1
ATOM 3767 N N . PHE B 1 142 ? 5.953 12.938 12.375 1 84.19 142 PHE B N 1
ATOM 3768 C CA . PHE B 1 142 ? 6.645 14.203 12.141 1 84.19 142 PHE B CA 1
ATOM 3769 C C . PHE B 1 142 ? 5.664 15.367 12.164 1 84.19 142 PHE B C 1
ATOM 3771 O O . PHE B 1 142 ? 4.543 15.258 11.664 1 84.19 142 PHE B O 1
ATOM 3778 N N . TYR B 1 143 ? 6.066 16.406 12.812 1 93 143 TYR B N 1
ATOM 3779 C CA . TYR B 1 143 ? 5.406 17.703 12.734 1 93 143 TYR B CA 1
ATOM 3780 C C . TYR B 1 143 ? 6.312 18.734 12.078 1 93 143 TYR B C 1
ATOM 3782 O O . TYR B 1 143 ? 7.309 19.156 12.664 1 93 143 TYR B O 1
ATOM 3790 N N . LEU B 1 144 ? 5.977 19.062 10.844 1 93.5 144 LEU B N 1
ATOM 3791 C CA . LEU B 1 144 ? 6.801 20.016 10.094 1 93.5 144 LEU B CA 1
ATOM 3792 C C . LEU B 1 144 ? 6.43 21.453 10.453 1 93.5 144 LEU B C 1
ATOM 3794 O O . LEU B 1 144 ? 5.258 21.828 10.383 1 93.5 144 LEU B O 1
ATOM 3798 N N . LEU B 1 145 ? 7.434 22.172 10.883 1 95.94 145 LEU B N 1
ATOM 3799 C CA . LEU B 1 145 ? 7.254 23.578 11.211 1 95.94 145 LEU B CA 1
ATOM 3800 C C . LEU B 1 145 ? 7.918 24.469 10.164 1 95.94 145 LEU B C 1
ATOM 3802 O O . LEU B 1 145 ? 9.031 24.172 9.711 1 95.94 145 LEU B O 1
ATOM 3806 N N . VAL B 1 146 ? 7.184 25.484 9.719 1 96.44 146 VAL B N 1
ATOM 3807 C CA . VAL B 1 146 ? 7.695 26.516 8.805 1 96.44 146 VAL B CA 1
ATOM 3808 C C . VAL B 1 146 ? 7.676 27.875 9.492 1 96.44 146 VAL B C 1
ATOM 3810 O O . VAL B 1 146 ? 6.766 28.672 9.266 1 96.44 146 VAL B O 1
ATOM 3813 N N . PRO B 1 147 ? 8.719 28.203 10.172 1 94.25 147 PRO B N 1
ATOM 3814 C CA . PRO B 1 147 ? 8.719 29.422 10.961 1 94.25 147 PRO B CA 1
ATOM 3815 C C . PRO B 1 147 ? 8.914 30.672 10.102 1 94.25 147 PRO B C 1
ATOM 3817 O O . PRO B 1 147 ? 8.492 31.766 10.492 1 94.25 147 PRO B O 1
ATOM 3820 N N . GLY B 1 148 ? 9.445 30.453 8.938 1 87.94 148 GLY B N 1
ATOM 3821 C CA . GLY B 1 148 ? 9.781 31.625 8.156 1 87.94 148 GLY B CA 1
ATOM 3822 C C . GLY B 1 148 ? 10.727 32.562 8.875 1 87.94 148 GLY B C 1
ATOM 3823 O O . GLY B 1 148 ? 11.812 32.188 9.289 1 87.94 148 GLY B O 1
ATOM 3824 N N . ARG B 1 149 ? 10.25 33.875 9.141 1 81.62 149 ARG B N 1
ATOM 3825 C CA . ARG B 1 149 ? 11.094 34.906 9.758 1 81.62 149 ARG B CA 1
ATOM 3826 C C . ARG B 1 149 ? 10.859 35 11.258 1 81.62 149 ARG B C 1
ATOM 3828 O O . ARG B 1 149 ? 11.414 35.844 11.938 1 81.62 149 ARG B O 1
ATOM 3835 N N . THR B 1 150 ? 10.086 34.031 11.719 1 85 150 THR B N 1
ATOM 3836 C CA . THR B 1 150 ? 9.703 34.062 13.133 1 85 150 THR B CA 1
ATOM 3837 C C . THR B 1 150 ? 10.891 33.688 14.016 1 85 150 THR B C 1
ATOM 3839 O O . THR B 1 150 ? 11.797 32.969 13.578 1 85 150 THR B O 1
ATOM 3842 N N . ASN B 1 151 ? 10.883 34.188 15.25 1 83.31 151 ASN B N 1
ATOM 3843 C CA . ASN B 1 151 ? 11.984 33.938 16.172 1 83.31 151 ASN B CA 1
ATOM 3844 C C . ASN B 1 151 ? 11.844 32.562 16.859 1 83.31 151 ASN B C 1
ATOM 3846 O O . ASN B 1 151 ? 10.758 31.984 16.859 1 83.31 151 ASN B O 1
ATOM 3850 N N . GLN B 1 152 ? 12.945 32.125 17.359 1 90 152 GLN B N 1
ATOM 3851 C CA . GLN B 1 152 ? 13.039 30.812 17.984 1 90 152 GLN B CA 1
ATOM 3852 C C . GLN B 1 152 ? 12.156 30.734 19.219 1 90 152 GLN B C 1
ATOM 3854 O O . GLN B 1 152 ? 11.609 29.672 19.531 1 90 152 GLN B O 1
ATOM 3859 N N . ALA B 1 153 ? 12 31.828 19.844 1 92.38 153 ALA B N 1
ATOM 3860 C CA . ALA B 1 153 ? 11.172 31.844 21.047 1 92.38 153 ALA B CA 1
ATOM 3861 C C . ALA B 1 153 ? 9.727 31.469 20.734 1 92.38 153 ALA B C 1
ATOM 3863 O O . ALA B 1 153 ? 9.078 30.766 21.5 1 92.38 153 ALA B O 1
ATOM 3864 N N . ALA B 1 154 ? 9.219 32 19.672 1 94.75 154 ALA B N 1
ATOM 3865 C CA . ALA B 1 154 ? 7.859 31.688 19.25 1 94.75 154 ALA B CA 1
ATOM 3866 C C . ALA B 1 154 ? 7.727 30.203 18.891 1 94.75 154 ALA B C 1
ATOM 3868 O O . ALA B 1 154 ? 6.715 29.578 19.219 1 94.75 154 ALA B O 1
ATOM 3869 N N . VAL B 1 155 ? 8.734 29.688 18.234 1 95.94 155 VAL B N 1
ATOM 3870 C CA . VAL B 1 155 ? 8.742 28.266 17.891 1 95.94 155 VAL B CA 1
ATOM 3871 C C . VAL B 1 155 ? 8.711 27.422 19.156 1 95.94 155 VAL B C 1
ATOM 3873 O O . VAL B 1 155 ? 7.93 26.469 19.25 1 95.94 155 VAL B O 1
ATOM 3876 N N . GLN B 1 156 ? 9.453 27.734 20.109 1 94.69 156 GLN B N 1
ATOM 3877 C CA . GLN B 1 156 ? 9.5 27.016 21.375 1 94.69 156 GLN B CA 1
ATOM 3878 C C . GLN B 1 156 ? 8.164 27.109 22.094 1 94.69 156 GLN B C 1
ATOM 3880 O O . GLN B 1 156 ? 7.719 26.141 22.719 1 94.69 156 GLN B O 1
ATOM 3885 N N . ARG B 1 157 ? 7.59 28.297 22.031 1 96.75 157 ARG B N 1
ATOM 3886 C CA . ARG B 1 157 ? 6.281 28.5 22.656 1 96.75 157 ARG B CA 1
ATOM 3887 C C . ARG B 1 157 ? 5.246 27.547 22.062 1 96.75 157 ARG B C 1
ATOM 3889 O O . ARG B 1 157 ? 4.473 26.922 22.781 1 96.75 157 ARG B O 1
ATOM 3896 N N . LEU B 1 158 ? 5.262 27.453 20.766 1 98 158 LEU B N 1
ATOM 3897 C CA . LEU B 1 158 ? 4.332 26.562 20.078 1 98 158 LEU B CA 1
ATOM 3898 C C . LEU B 1 158 ? 4.613 25.109 20.438 1 98 158 LEU B C 1
ATOM 3900 O O . LEU B 1 158 ? 3.689 24.344 20.734 1 98 158 LEU B O 1
ATOM 3904 N N . GLN B 1 159 ? 5.848 24.719 20.406 1 96.88 159 GLN B N 1
ATOM 3905 C CA . GLN B 1 159 ? 6.238 23.344 20.734 1 96.88 159 GLN B CA 1
ATOM 3906 C C . GLN B 1 159 ? 5.859 22.984 22.172 1 96.88 159 GLN B C 1
ATOM 3908 O O . GLN B 1 159 ? 5.426 21.859 22.438 1 96.88 159 GLN B O 1
ATOM 3913 N N . ALA B 1 160 ? 6.039 23.906 23.062 1 96.88 160 ALA B N 1
ATOM 3914 C CA . ALA B 1 160 ? 5.664 23.688 24.453 1 96.88 160 ALA B CA 1
ATOM 3915 C C . ALA B 1 160 ? 4.156 23.484 24.594 1 96.88 160 ALA B C 1
ATOM 3917 O O . ALA B 1 160 ? 3.707 22.625 25.344 1 96.88 160 ALA B O 1
ATOM 3918 N N . LEU B 1 161 ? 3.408 24.328 23.891 1 98.12 161 LEU B N 1
ATOM 3919 C CA . LEU B 1 161 ? 1.953 24.203 23.906 1 98.12 161 LEU B CA 1
ATOM 3920 C C . LEU B 1 161 ? 1.511 22.828 23.422 1 98.12 161 LEU B C 1
ATOM 3922 O O . LEU B 1 161 ? 0.566 22.25 23.969 1 98.12 161 LEU B O 1
ATOM 3926 N N . LEU B 1 162 ? 2.262 22.297 22.359 1 98.19 162 LEU B N 1
ATOM 3927 C CA . LEU B 1 162 ? 1.853 21.062 21.703 1 98.19 162 LEU B CA 1
ATOM 3928 C C . LEU B 1 162 ? 2.703 19.891 22.156 1 98.19 162 LEU B C 1
ATOM 3930 O O . LEU B 1 162 ? 2.768 18.859 21.484 1 98.19 162 LEU B O 1
ATOM 3934 N N . GLN B 1 163 ? 3.285 19.984 23.281 1 96.12 163 GLN B N 1
ATOM 3935 C CA . GLN B 1 163 ? 4.289 19.016 23.719 1 96.12 163 GLN B CA 1
ATOM 3936 C C . GLN B 1 163 ? 3.682 17.625 23.906 1 96.12 163 GLN B C 1
ATOM 3938 O O . GLN B 1 163 ? 4.355 16.625 23.703 1 96.12 163 GLN B O 1
ATOM 3943 N N . ALA B 1 164 ? 2.432 17.578 24.219 1 94.81 164 ALA B N 1
ATOM 3944 C CA . ALA B 1 164 ? 1.803 16.297 24.531 1 94.81 164 ALA B CA 1
ATOM 3945 C C . ALA B 1 164 ? 1.475 15.523 23.25 1 94.81 164 ALA B C 1
ATOM 3947 O O . ALA B 1 164 ? 1.076 14.359 23.297 1 94.81 164 ALA B O 1
ATOM 3948 N N . THR B 1 165 ? 1.728 16.109 22.125 1 92.5 165 THR B N 1
ATOM 3949 C CA . THR B 1 165 ? 1.552 15.383 20.859 1 92.5 165 THR B CA 1
ATOM 3950 C C . THR B 1 165 ? 2.65 14.344 20.688 1 92.5 165 THR B C 1
ATOM 3952 O O . THR B 1 165 ? 2.494 13.398 19.906 1 92.5 165 THR B O 1
ATOM 3955 N N . HIS B 1 166 ? 3.775 14.562 21.297 1 89.38 166 HIS B N 1
ATOM 3956 C CA . HIS B 1 166 ? 4.934 13.68 21.25 1 89.38 166 HIS B CA 1
ATOM 3957 C C . HIS B 1 166 ? 5.387 13.461 19.797 1 89.38 166 HIS B C 1
ATOM 3959 O O . HIS B 1 166 ? 5.738 12.344 19.422 1 89.38 166 HIS B O 1
ATOM 3965 N N . VAL B 1 167 ? 5.324 14.516 19.078 1 87.69 167 VAL B N 1
ATOM 3966 C CA . VAL B 1 167 ? 5.707 14.469 17.672 1 87.69 167 VAL B CA 1
ATOM 3967 C C . VAL B 1 167 ? 7.219 14.648 17.547 1 87.69 167 VAL B C 1
ATOM 3969 O O . VAL B 1 167 ? 7.891 15.023 18.516 1 87.69 167 VAL B O 1
ATOM 3972 N N . LYS B 1 168 ? 7.719 14.273 16.391 1 82.88 168 LYS B N 1
ATOM 3973 C CA . LYS B 1 168 ? 9.07 14.648 15.969 1 82.88 168 LYS B CA 1
ATOM 3974 C C . LYS B 1 168 ? 9.055 15.961 15.188 1 82.88 168 LYS B C 1
ATOM 3976 O O . LYS B 1 168 ? 8.57 16.016 14.055 1 82.88 168 LYS B O 1
ATOM 3981 N N . TRP B 1 169 ? 9.703 16.953 15.828 1 88.75 169 TRP B N 1
ATOM 3982 C CA . TRP B 1 169 ? 9.688 18.281 15.227 1 88.75 169 TRP B CA 1
ATOM 3983 C C . TRP B 1 169 ? 10.742 18.391 14.133 1 88.75 169 TRP B C 1
ATOM 3985 O O . TRP B 1 169 ? 11.883 17.969 14.312 1 88.75 169 TRP B O 1
ATOM 3995 N N . LEU B 1 170 ? 10.352 18.844 13.031 1 87.31 170 LEU B N 1
ATOM 3996 C CA . LEU B 1 170 ? 11.289 19.156 11.953 1 87.31 170 LEU B CA 1
ATOM 3997 C C . LEU B 1 170 ? 10.992 20.531 11.367 1 87.31 170 LEU B C 1
ATOM 3999 O O . LEU B 1 170 ? 9.844 20.844 11.055 1 87.31 170 LEU B O 1
ATOM 4003 N N . THR B 1 171 ? 12.016 21.312 11.297 1 90.25 171 THR B N 1
ATOM 4004 C CA . THR B 1 171 ? 11.867 22.625 10.688 1 90.25 171 THR B CA 1
ATOM 4005 C C . THR B 1 171 ? 12.281 22.594 9.219 1 90.25 171 THR B C 1
ATOM 4007 O O . THR B 1 171 ? 13.359 22.094 8.883 1 90.25 171 THR B O 1
ATOM 4010 N N . VAL B 1 172 ? 11.414 23.078 8.383 1 89.88 172 VAL B N 1
ATOM 4011 C CA . VAL B 1 172 ? 11.672 23.125 6.949 1 89.88 172 VAL B CA 1
ATOM 4012 C C . VAL B 1 172 ? 11.211 24.453 6.375 1 89.88 172 VAL B C 1
ATOM 4014 O O . VAL B 1 172 ? 10.508 25.219 7.039 1 89.88 172 VAL B O 1
ATOM 4017 N N . THR B 1 173 ? 11.688 24.781 5.152 1 91.75 173 THR B N 1
ATOM 4018 C CA . THR B 1 173 ? 11.109 25.906 4.418 1 91.75 173 THR B CA 1
ATOM 4019 C C . THR B 1 173 ? 9.789 25.5 3.758 1 91.75 173 THR B C 1
ATOM 4021 O O . THR B 1 173 ? 9.492 24.312 3.641 1 91.75 173 THR B O 1
ATOM 4024 N N . ALA B 1 174 ? 9.055 26.516 3.375 1 95 174 ALA B N 1
ATOM 4025 C CA . ALA B 1 174 ? 7.789 26.219 2.697 1 95 174 ALA B CA 1
ATOM 4026 C C . ALA B 1 174 ? 8.023 25.453 1.398 1 95 174 ALA B C 1
ATOM 4028 O O . ALA B 1 174 ? 7.281 24.531 1.075 1 95 174 ALA B O 1
ATOM 4029 N N . ILE B 1 175 ? 9.047 25.844 0.651 1 91.81 175 ILE B N 1
ATOM 4030 C CA . ILE B 1 175 ? 9.391 25.203 -0.62 1 91.81 175 ILE B CA 1
ATOM 4031 C C . ILE B 1 175 ? 9.812 23.75 -0.38 1 91.81 175 ILE B C 1
ATOM 4033 O O . ILE B 1 175 ? 9.352 22.844 -1.074 1 91.81 175 ILE B O 1
ATOM 4037 N N . GLN B 1 176 ? 10.641 23.516 0.621 1 90.19 176 GLN B N 1
ATOM 4038 C CA . GLN B 1 176 ? 11.07 22.172 0.969 1 90.19 176 GLN B CA 1
ATOM 4039 C C . GLN B 1 176 ? 9.883 21.312 1.391 1 90.19 176 GLN B C 1
ATOM 4041 O O . GLN B 1 176 ? 9.766 20.156 0.974 1 90.19 176 GLN B O 1
ATOM 4046 N N . HIS B 1 177 ? 9.055 21.891 2.219 1 94.06 177 HIS B N 1
ATOM 4047 C CA . HIS B 1 177 ? 7.867 21.188 2.684 1 94.06 177 HIS B CA 1
ATOM 4048 C C . HIS B 1 177 ? 7.031 20.688 1.512 1 94.06 177 HIS B C 1
ATOM 4050 O O . HIS B 1 177 ? 6.754 19.484 1.407 1 94.06 177 HIS B O 1
ATOM 4056 N N . ASP B 1 178 ? 6.676 21.594 0.653 1 94.94 178 ASP B N 1
ATOM 4057 C CA . ASP B 1 178 ? 5.758 21.25 -0.428 1 94.94 178 ASP B CA 1
ATOM 4058 C C . ASP B 1 178 ? 6.387 20.234 -1.387 1 94.94 178 ASP B C 1
ATOM 4060 O O . ASP B 1 178 ? 5.695 19.375 -1.92 1 94.94 178 ASP B O 1
ATOM 4064 N N . ARG B 1 179 ? 7.672 20.391 -1.614 1 92.5 179 ARG B N 1
ATOM 4065 C CA . ARG B 1 179 ? 8.375 19.453 -2.473 1 92.5 179 ARG B CA 1
ATOM 4066 C C . ARG B 1 179 ? 8.336 18.047 -1.884 1 92.5 179 ARG B C 1
ATOM 4068 O O . ARG B 1 179 ? 8.016 17.078 -2.584 1 92.5 179 ARG B O 1
ATOM 4075 N N . ILE B 1 180 ? 8.586 17.922 -0.63 1 92 180 ILE B N 1
ATOM 4076 C CA . ILE B 1 180 ? 8.68 16.641 0.048 1 92 180 ILE B CA 1
ATOM 4077 C C . ILE B 1 180 ? 7.293 16.016 0.157 1 92 180 ILE B C 1
ATOM 4079 O O . ILE B 1 180 ? 7.098 14.852 -0.221 1 92 180 ILE B O 1
ATOM 4083 N N . VAL B 1 181 ? 6.34 16.75 0.615 1 93.75 181 VAL B N 1
ATOM 4084 C CA . VAL B 1 181 ? 5 16.219 0.841 1 93.75 181 VAL B CA 1
ATOM 4085 C C . VAL B 1 181 ? 4.328 15.93 -0.499 1 93.75 181 VAL B C 1
ATOM 4087 O O . VAL B 1 181 ? 3.557 14.977 -0.618 1 93.75 181 VAL B O 1
ATOM 4090 N N . GLY B 1 182 ? 4.641 16.781 -1.51 1 95.5 182 GLY B N 1
ATOM 4091 C CA . GLY B 1 182 ? 4.148 16.484 -2.846 1 95.5 182 GLY B CA 1
ATOM 4092 C C . GLY B 1 182 ? 4.59 15.125 -3.352 1 95.5 182 GLY B C 1
ATOM 4093 O O . GLY B 1 182 ? 3.787 14.367 -3.908 1 95.5 182 GLY B O 1
ATOM 4094 N N . GLN B 1 183 ? 5.836 14.828 -3.082 1 95.06 183 GLN B N 1
ATOM 4095 C CA . GLN B 1 183 ? 6.445 13.602 -3.578 1 95.06 183 GLN B CA 1
ATOM 4096 C C . GLN B 1 183 ? 6.012 12.398 -2.744 1 95.06 183 GLN B C 1
ATOM 4098 O O . GLN B 1 183 ? 5.773 11.312 -3.281 1 95.06 183 GLN B O 1
ATOM 4103 N N . LEU B 1 184 ? 5.879 12.578 -1.482 1 93 184 LEU B N 1
ATOM 4104 C CA . LEU B 1 184 ? 5.723 11.445 -0.576 1 93 184 LEU B CA 1
ATOM 4105 C C . LEU B 1 184 ? 4.254 11.227 -0.235 1 93 184 LEU B C 1
ATOM 4107 O O . LEU B 1 184 ? 3.883 10.156 0.252 1 93 184 LEU B O 1
ATOM 4111 N N . SER B 1 185 ? 3.426 12.18 -0.464 1 93.38 185 SER B N 1
ATOM 4112 C CA . SER B 1 185 ? 2.029 12.055 -0.06 1 93.38 185 SER B CA 1
ATOM 4113 C C . SER B 1 185 ? 1.09 12.336 -1.229 1 93.38 185 SER B C 1
ATOM 4115 O O . SER B 1 185 ? 0.275 11.484 -1.594 1 93.38 185 SER B O 1
ATOM 4117 N N . HIS B 1 186 ? 1.24 13.484 -1.883 1 95.94 186 HIS B N 1
ATOM 4118 C CA . HIS B 1 186 ? 0.269 13.883 -2.896 1 95.94 186 HIS B CA 1
ATOM 4119 C C . HIS B 1 186 ? 0.352 12.977 -4.121 1 95.94 186 HIS B C 1
ATOM 4121 O O . HIS B 1 186 ? -0.66 12.422 -4.555 1 95.94 186 HIS B O 1
ATOM 4127 N N . LEU B 1 187 ? 1.564 12.805 -4.629 1 97.12 187 LEU B N 1
ATOM 4128 C CA . LEU B 1 187 ? 1.768 11.961 -5.801 1 97.12 187 LEU B CA 1
ATOM 4129 C C . LEU B 1 187 ? 1.307 10.531 -5.527 1 97.12 187 LEU B C 1
ATOM 4131 O O . LEU B 1 187 ? 0.549 9.953 -6.312 1 97.12 187 LEU B O 1
ATOM 4135 N N . PRO B 1 188 ? 1.63 9.953 -4.395 1 96.75 188 PRO B N 1
ATOM 4136 C CA . PRO B 1 188 ? 1.17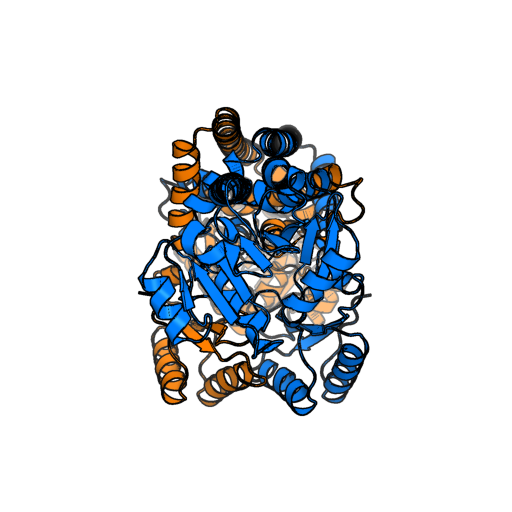9 8.586 -4.098 1 96.75 188 PRO B CA 1
ATOM 4137 C C . PRO B 1 188 ? -0.343 8.461 -4.102 1 96.75 188 PRO B C 1
ATOM 4139 O O . PRO B 1 188 ? -0.875 7.434 -4.543 1 96.75 188 PRO B O 1
ATOM 4142 N N . HIS B 1 189 ? -1.056 9.43 -3.6 1 96 189 HIS B N 1
ATOM 4143 C CA . HIS B 1 189 ? -2.512 9.359 -3.594 1 96 189 HIS B CA 1
ATOM 4144 C C . HIS B 1 189 ? -3.068 9.367 -5.012 1 96 189 HIS B C 1
ATOM 4146 O O . HIS B 1 189 ? -4.043 8.672 -5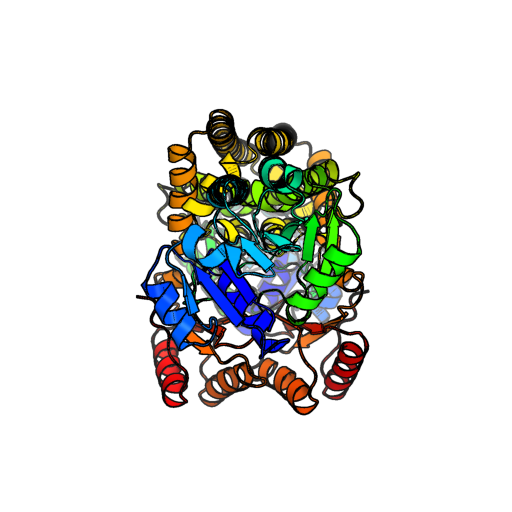.309 1 96 189 HIS B O 1
ATOM 4152 N N . ILE B 1 190 ? -2.461 10.156 -5.895 1 98.19 190 ILE B N 1
ATOM 4153 C CA . ILE B 1 190 ? -2.852 10.164 -7.301 1 98.19 190 ILE B CA 1
ATOM 4154 C C . ILE B 1 190 ? -2.586 8.797 -7.918 1 98.19 190 ILE B C 1
ATOM 4156 O O . ILE B 1 190 ? -3.451 8.234 -8.586 1 98.19 190 ILE B O 1
ATOM 4160 N N . VAL B 1 191 ? -1.43 8.25 -7.645 1 98.5 191 VAL B N 1
ATOM 4161 C CA . VAL B 1 191 ? -0.987 6.977 -8.203 1 98.5 191 VAL B CA 1
ATOM 4162 C C . VAL B 1 191 ? -1.942 5.867 -7.766 1 98.5 191 VAL B C 1
ATOM 4164 O O . VAL B 1 191 ? -2.391 5.066 -8.594 1 98.5 191 VAL B O 1
ATOM 4167 N N . ALA B 1 192 ? -2.285 5.852 -6.516 1 97.31 192 ALA B N 1
ATOM 4168 C CA . ALA B 1 192 ? -3.166 4.816 -5.973 1 97.31 192 ALA B CA 1
ATOM 4169 C C . ALA B 1 192 ? -4.566 4.922 -6.57 1 97.31 192 ALA B C 1
ATOM 4171 O O . ALA B 1 192 ? -5.129 3.924 -7.031 1 97.31 192 ALA B O 1
ATOM 4172 N N . ALA B 1 193 ? -5.117 6.105 -6.508 1 97.25 193 ALA B N 1
ATOM 4173 C CA . ALA B 1 193 ? -6.469 6.312 -7.023 1 97.25 193 ALA B CA 1
ATOM 4174 C C . ALA B 1 193 ? -6.547 5.973 -8.508 1 97.25 193 ALA B C 1
ATOM 4176 O O . ALA B 1 193 ? -7.508 5.34 -8.953 1 97.25 193 ALA B O 1
ATOM 4177 N N . ALA B 1 194 ? -5.559 6.387 -9.297 1 98.44 194 ALA B N 1
ATOM 4178 C CA . ALA B 1 194 ? -5.527 6.102 -10.727 1 98.44 194 ALA B CA 1
ATOM 4179 C C . ALA B 1 194 ? -5.496 4.598 -10.984 1 98.44 194 ALA B C 1
ATOM 4181 O O . ALA B 1 194 ? -6.129 4.109 -11.922 1 98.44 194 ALA B O 1
ATOM 4182 N N . LEU B 1 195 ? -4.723 3.871 -10.203 1 97.94 195 LEU B N 1
ATOM 4183 C CA . LEU B 1 195 ? -4.625 2.426 -10.367 1 97.94 195 LEU B CA 1
ATOM 4184 C C . LEU B 1 195 ? -5.977 1.76 -10.125 1 97.94 195 LEU B C 1
ATOM 4186 O O . LEU B 1 195 ? -6.391 0.89 -10.891 1 97.94 195 LEU B O 1
ATOM 4190 N N . VAL B 1 196 ? -6.672 2.184 -9.039 1 95.19 196 VAL B N 1
ATOM 4191 C CA . VAL B 1 196 ? -7.988 1.635 -8.727 1 95.19 196 VAL B CA 1
ATOM 4192 C C . VAL B 1 196 ? -8.945 1.905 -9.891 1 95.19 196 VAL B C 1
ATOM 4194 O O . VAL B 1 196 ? -9.602 0.988 -10.383 1 95.19 196 VAL B O 1
ATOM 4197 N N . ASP B 1 197 ? -8.977 3.139 -10.289 1 94.25 197 ASP B N 1
ATOM 4198 C CA . ASP B 1 197 ? -9.922 3.547 -11.32 1 94.25 197 ASP B CA 1
ATOM 4199 C C . ASP B 1 197 ? -9.648 2.824 -12.641 1 94.25 197 ASP B C 1
ATOM 4201 O O . ASP B 1 197 ? -10.57 2.322 -13.281 1 94.25 197 ASP B O 1
ATOM 4205 N N . GLN B 1 198 ? -8.422 2.828 -13.047 1 95.31 198 GLN B N 1
ATOM 4206 C CA . GLN B 1 198 ? -8.07 2.178 -14.305 1 95.31 198 GLN B CA 1
ATOM 4207 C C . GLN B 1 198 ? -8.344 0.678 -14.25 1 95.31 198 GLN B C 1
ATOM 4209 O O . GLN B 1 198 ? -8.766 0.081 -15.242 1 95.31 198 GLN B O 1
ATOM 4214 N N . THR B 1 199 ? -8.062 0.041 -13.133 1 94.88 199 THR B N 1
ATOM 4215 C CA . THR B 1 199 ? -8.312 -1.387 -12.969 1 94.88 199 THR B CA 1
ATOM 4216 C C . THR B 1 199 ? -9.805 -1.685 -13.07 1 94.88 199 THR B C 1
ATOM 4218 O O . THR B 1 199 ? -10.211 -2.68 -13.68 1 94.88 199 THR B O 1
ATOM 4221 N N . GLN B 1 200 ? -10.57 -0.851 -12.398 1 88.69 200 GLN B N 1
ATOM 4222 C CA . GLN B 1 200 ? -12.016 -1.016 -12.484 1 88.69 200 GLN B CA 1
ATOM 4223 C C . GLN B 1 200 ? -12.5 -0.999 -13.93 1 88.69 200 GLN B C 1
ATOM 4225 O O . GLN B 1 200 ? -13.328 -1.82 -14.328 1 88.69 200 GLN B O 1
ATOM 4230 N N . VAL B 1 201 ? -11.992 -0.089 -14.719 1 88.88 201 VAL B N 1
ATOM 4231 C CA . VAL B 1 201 ? -12.375 0.025 -16.125 1 88.88 201 VAL B CA 1
ATOM 4232 C C . VAL B 1 201 ? -11.844 -1.177 -16.906 1 88.88 201 VAL B C 1
ATOM 4234 O O . VAL B 1 201 ? -12.57 -1.771 -17.703 1 88.88 201 VAL B O 1
ATOM 4237 N N . ALA B 1 202 ? -10.625 -1.556 -16.672 1 90.81 202 ALA B N 1
ATOM 4238 C CA . ALA B 1 202 ? -9.961 -2.629 -17.406 1 90.81 202 ALA B CA 1
ATOM 4239 C C . ALA B 1 202 ? -10.641 -3.971 -17.156 1 90.81 202 ALA B C 1
ATOM 4241 O O . ALA B 1 202 ? -10.656 -4.84 -18.016 1 90.81 202 ALA B O 1
ATOM 4242 N N . LEU B 1 203 ? -11.195 -4.121 -15.969 1 88 203 LEU B N 1
ATOM 4243 C CA . LEU B 1 203 ? -11.773 -5.41 -15.609 1 88 203 LEU B CA 1
ATOM 4244 C C . LEU B 1 203 ? -13.297 -5.312 -15.516 1 88 203 LEU B C 1
ATOM 4246 O O . LEU B 1 203 ? -13.938 -6.168 -14.906 1 88 203 LEU B O 1
ATOM 4250 N N . ALA B 1 204 ? -13.867 -4.328 -16.031 1 79.5 204 ALA B N 1
ATOM 4251 C CA . ALA B 1 204 ? -15.312 -4.086 -15.969 1 79.5 204 ALA B CA 1
ATOM 4252 C C . ALA B 1 204 ? -16.094 -5.273 -16.531 1 79.5 204 ALA B C 1
ATOM 4254 O O . ALA B 1 204 ? -17.188 -5.574 -16.062 1 79.5 204 ALA B O 1
ATOM 4255 N N . ASP B 1 205 ? -15.492 -5.98 -17.422 1 75.62 205 ASP B N 1
ATOM 4256 C CA . ASP B 1 205 ? -16.188 -7.082 -18.094 1 75.62 205 ASP B CA 1
ATOM 4257 C C . ASP B 1 205 ? -15.836 -8.422 -17.438 1 75.62 205 ASP B C 1
ATOM 4259 O O . ASP B 1 205 ? -16.25 -9.477 -17.922 1 75.62 205 ASP B O 1
ATOM 4263 N N . SER B 1 206 ? -15.062 -8.375 -16.469 1 75.56 206 SER B N 1
ATOM 4264 C CA . SER B 1 206 ? -14.68 -9.609 -15.812 1 75.56 206 SER B CA 1
ATOM 4265 C C . SER B 1 206 ? -15.539 -9.875 -14.578 1 75.56 206 SER B C 1
ATOM 4267 O O . SER B 1 206 ? -15.641 -9.023 -13.695 1 75.56 206 SER B O 1
ATOM 4269 N N . ALA B 1 207 ? -16.156 -10.922 -14.594 1 60 207 ALA B N 1
ATOM 4270 C CA . ALA B 1 207 ? -17 -11.312 -13.461 1 60 207 ALA B CA 1
ATOM 4271 C C . ALA B 1 207 ? -16.172 -11.438 -12.18 1 60 207 ALA B C 1
ATOM 4273 O O . ALA B 1 207 ? -16.656 -11.133 -11.086 1 60 207 ALA B O 1
ATOM 4274 N N . LEU B 1 208 ? -15.031 -11.977 -12.336 1 68.94 208 LEU B N 1
ATOM 4275 C CA . LEU B 1 208 ? -14.141 -12.172 -11.195 1 68.94 208 LEU B CA 1
ATOM 4276 C C . LEU B 1 208 ? -13.531 -10.852 -10.742 1 68.94 208 LEU B C 1
ATOM 4278 O O . LEU B 1 208 ? -13.516 -10.539 -9.555 1 68.94 208 LEU B O 1
ATOM 4282 N N . GLY B 1 209 ? -13.203 -10.023 -11.82 1 67.25 209 GLY B N 1
ATOM 4283 C CA . GLY B 1 209 ? -12.789 -8.633 -11.68 1 67.25 209 GLY B CA 1
ATOM 4284 C C . GLY B 1 209 ? -11.906 -8.398 -10.469 1 67.25 209 GLY B C 1
ATOM 4285 O O . GLY B 1 209 ? -10.891 -9.078 -10.297 1 67.25 209 GLY B O 1
ATOM 4286 N N . LEU B 1 210 ? -12.336 -7.445 -9.648 1 75.62 210 LEU B N 1
ATOM 4287 C CA . LEU B 1 210 ? -11.625 -6.895 -8.5 1 75.62 210 LEU B CA 1
ATOM 4288 C C . LEU B 1 210 ? -11.727 -7.828 -7.297 1 75.62 210 LEU B C 1
ATOM 4290 O O . LEU B 1 210 ? -10.977 -7.68 -6.328 1 75.62 210 LEU B O 1
ATOM 4294 N N . ARG B 1 211 ? -12.445 -8.891 -7.512 1 69.88 211 ARG B N 1
ATOM 4295 C CA . ARG B 1 211 ? -12.617 -9.836 -6.418 1 69.88 211 ARG B CA 1
ATOM 4296 C C . ARG B 1 211 ? -11.344 -10.641 -6.184 1 69.88 211 ARG B C 1
ATOM 4298 O O . ARG B 1 211 ? -11.133 -11.172 -5.094 1 69.88 211 ARG B O 1
ATOM 4305 N N . LEU B 1 212 ? -10.578 -10.719 -7.164 1 78.62 212 LEU B N 1
ATOM 4306 C CA . LEU B 1 212 ? -9.352 -11.508 -7.086 1 78.62 212 LEU B CA 1
ATOM 4307 C C . LEU B 1 212 ? -8.195 -10.672 -6.539 1 78.62 212 LEU B C 1
ATOM 4309 O O . LEU B 1 212 ? -7.086 -11.18 -6.375 1 78.62 212 LEU B O 1
ATOM 4313 N N . ALA B 1 213 ? -8.609 -9.414 -6.281 1 78.81 213 ALA B N 1
ATOM 4314 C CA . ALA B 1 213 ? -7.559 -8.562 -5.738 1 78.81 213 ALA B CA 1
ATOM 4315 C C . ALA B 1 213 ? -6.98 -9.148 -4.457 1 78.81 213 ALA B C 1
ATOM 4317 O O . ALA B 1 213 ? -7.723 -9.484 -3.531 1 78.81 213 ALA B O 1
ATOM 4318 N N . ALA B 1 214 ? -5.68 -9.312 -4.477 1 74.06 214 ALA B N 1
ATOM 4319 C CA . ALA B 1 214 ? -4.977 -9.898 -3.338 1 74.06 214 ALA B CA 1
ATOM 4320 C C . ALA B 1 214 ? -4.262 -8.828 -2.52 1 74.06 214 ALA B C 1
ATOM 4322 O O . ALA B 1 214 ? -4.57 -7.637 -2.641 1 74.06 214 ALA B O 1
ATOM 4323 N N . GLY B 1 215 ? -3.396 -9.25 -1.654 1 72.88 215 GLY B N 1
ATOM 4324 C CA . GLY B 1 215 ? -2.738 -8.391 -0.686 1 72.88 215 GLY B CA 1
ATOM 4325 C C . GLY B 1 215 ? -1.896 -7.305 -1.328 1 72.88 215 GLY B C 1
ATOM 4326 O O . GLY B 1 215 ? -1.89 -6.16 -0.864 1 72.88 215 GLY B O 1
ATOM 4327 N N . GLY B 1 216 ? -1.289 -7.66 -2.441 1 80.19 216 GLY B N 1
ATOM 4328 C CA . GLY B 1 216 ? -0.459 -6.664 -3.102 1 80.19 216 GLY B CA 1
ATOM 4329 C C . GLY B 1 216 ? -1.254 -5.492 -3.648 1 80.19 216 GLY B C 1
ATOM 4330 O O . GLY B 1 216 ? -0.905 -4.336 -3.412 1 80.19 216 GLY B O 1
ATOM 4331 N N . PHE B 1 217 ? -2.379 -5.785 -4.285 1 89 217 PHE B N 1
ATOM 4332 C CA . PHE B 1 217 ? -3.236 -4.746 -4.84 1 89 217 PHE B CA 1
ATOM 4333 C C . PHE B 1 217 ? -3.896 -3.938 -3.73 1 89 217 PHE B C 1
ATOM 4335 O O . PHE B 1 217 ? -3.986 -2.711 -3.818 1 89 217 PHE B O 1
ATOM 4342 N N . LYS B 1 218 ? -4.305 -4.621 -2.723 1 81.81 218 LYS B N 1
ATOM 4343 C CA . LYS B 1 218 ? -4.969 -3.955 -1.605 1 81.81 218 LYS B CA 1
ATOM 4344 C C . LYS B 1 218 ? -4.012 -3.006 -0.886 1 81.81 218 LYS B C 1
ATOM 4346 O O . LYS B 1 218 ? -4.398 -1.898 -0.508 1 81.81 218 LYS B O 1
ATOM 4351 N N . SER B 1 219 ? -2.82 -3.414 -0.773 1 82 219 SER B N 1
ATOM 4352 C CA . SER B 1 219 ? -1.842 -2.58 -0.082 1 82 219 SER B CA 1
ATOM 4353 C C . SER B 1 219 ? -1.517 -1.325 -0.888 1 82 219 SER B C 1
ATOM 4355 O O . SER B 1 219 ? -1.508 -0.218 -0.346 1 82 219 SER B O 1
ATOM 4357 N N . ILE B 1 220 ? -1.294 -1.505 -2.127 1 91 220 ILE B N 1
ATOM 4358 C CA . ILE B 1 220 ? -0.853 -0.384 -2.947 1 91 220 ILE B CA 1
ATOM 4359 C C . ILE B 1 220 ? -2.004 0.602 -3.137 1 91 220 ILE B C 1
ATOM 4361 O O . ILE B 1 220 ? -1.778 1.796 -3.348 1 91 220 ILE B O 1
ATOM 4365 N N . THR B 1 221 ? -3.213 0.122 -2.936 1 92.75 221 THR B N 1
ATOM 4366 C CA . THR B 1 221 ? -4.344 0.998 -3.219 1 92.75 221 THR B CA 1
ATOM 4367 C C . THR B 1 221 ? -5.023 1.441 -1.925 1 92.75 221 THR B C 1
ATOM 4369 O O . THR B 1 221 ? -6.086 2.064 -1.956 1 92.75 221 THR B O 1
ATOM 4372 N N . ARG B 1 222 ? -4.496 1.123 -0.846 1 84.81 222 ARG B N 1
ATOM 4373 C CA . ARG B 1 222 ? -5.102 1.406 0.452 1 84.81 222 ARG B CA 1
ATOM 4374 C C . ARG B 1 222 ? -5.48 2.879 0.569 1 84.81 222 ARG B C 1
ATOM 4376 O O . ARG B 1 222 ? -6.59 3.207 0.99 1 84.81 222 ARG B O 1
ATOM 4383 N N . ILE B 1 223 ? -4.625 3.768 0.142 1 87.25 223 ILE B N 1
ATOM 4384 C CA . ILE B 1 223 ? -4.805 5.195 0.385 1 87.25 223 ILE B CA 1
ATOM 4385 C C . ILE B 1 223 ? -5.754 5.781 -0.657 1 87.25 223 ILE B C 1
ATOM 4387 O O . ILE B 1 223 ? -6.109 6.961 -0.59 1 87.25 223 ILE B O 1
ATOM 4391 N N . ALA B 1 224 ? -6.246 4.949 -1.567 1 92.25 224 ALA B N 1
ATOM 4392 C CA . ALA B 1 224 ? -7.246 5.402 -2.531 1 92.25 224 ALA B CA 1
ATOM 4393 C C . ALA B 1 224 ? -8.609 5.586 -1.862 1 92.25 224 ALA B C 1
ATOM 4395 O O . ALA B 1 224 ? -9.508 6.195 -2.439 1 92.25 224 ALA B O 1
ATOM 4396 N N . SER B 1 225 ? -8.812 5.074 -0.683 1 86 225 SER B N 1
ATOM 4397 C CA . SER B 1 225 ? -10.039 5.25 0.091 1 86 225 SER B CA 1
ATOM 4398 C C . SER B 1 225 ? -10.055 6.602 0.801 1 86 225 SER B C 1
ATOM 4400 O O . SER B 1 225 ? -10.906 6.848 1.659 1 86 225 SER B O 1
ATOM 4402 N N . SER B 1 226 ? -9.336 7.531 0.433 1 82.62 226 SER B N 1
ATOM 4403 C CA . SER B 1 226 ? -9.188 8.828 1.089 1 82.62 226 SER B CA 1
ATOM 4404 C C . SER B 1 226 ? -10.312 9.773 0.7 1 82.62 226 SER B C 1
ATOM 4406 O O . SER B 1 226 ? -10.992 9.562 -0.305 1 82.62 226 SER B O 1
ATOM 4408 N N . ASP B 1 227 ? -10.516 10.828 1.492 1 82.88 227 ASP B N 1
ATOM 4409 C CA . ASP B 1 227 ? -11.609 11.781 1.309 1 82.88 227 ASP B CA 1
ATOM 4410 C C . ASP B 1 227 ? -11.438 12.57 0.015 1 82.88 227 ASP B C 1
ATOM 4412 O O . ASP B 1 227 ? -10.477 13.336 -0.124 1 82.88 227 ASP B O 1
ATOM 4416 N N . PRO B 1 228 ? -12.453 12.477 -0.919 1 89.69 228 PRO B N 1
ATOM 4417 C CA . PRO B 1 228 ? -12.305 13.109 -2.23 1 89.69 228 PRO B CA 1
ATOM 4418 C C . PRO B 1 228 ? -12.281 14.641 -2.15 1 89.69 228 PRO B C 1
ATOM 4420 O O . PRO B 1 228 ? -11.57 15.289 -2.914 1 89.69 228 PRO B O 1
ATOM 4423 N N . THR B 1 229 ? -13.047 15.203 -1.281 1 85.12 229 THR B N 1
ATOM 4424 C CA . THR B 1 229 ? -13.094 16.656 -1.133 1 85.12 229 THR B CA 1
ATOM 4425 C C . THR B 1 229 ? -11.727 17.203 -0.699 1 85.12 229 THR B C 1
ATOM 4427 O O . THR B 1 229 ? -11.227 18.156 -1.278 1 85.12 229 THR B O 1
ATOM 4430 N N . MET B 1 230 ? -11.18 16.562 0.24 1 85.62 230 MET B N 1
ATOM 4431 C CA . MET B 1 230 ? -9.891 16.984 0.78 1 85.62 230 MET B CA 1
ATOM 4432 C C . MET B 1 230 ? -8.797 16.891 -0.282 1 85.62 230 MET B C 1
ATOM 4434 O O . MET B 1 230 ? -8.039 17.844 -0.481 1 85.62 230 MET B O 1
ATOM 4438 N N . TRP B 1 231 ? -8.766 15.836 -0.983 1 92.5 231 TRP B N 1
ATOM 4439 C CA . TRP B 1 231 ? -7.648 15.594 -1.89 1 92.5 231 TRP B CA 1
ATOM 4440 C C . TRP B 1 231 ? -7.789 16.422 -3.16 1 92.5 231 TRP B C 1
ATOM 4442 O O . TRP B 1 231 ? -6.793 16.875 -3.723 1 92.5 231 TRP B O 1
ATOM 4452 N N . ALA B 1 232 ? -9.023 16.609 -3.605 1 92.88 232 ALA B N 1
ATOM 4453 C CA . ALA B 1 232 ? -9.219 17.547 -4.715 1 92.88 232 ALA B CA 1
ATOM 4454 C C . ALA B 1 232 ? -8.719 18.938 -4.359 1 92.88 232 ALA B C 1
ATOM 4456 O O . ALA B 1 232 ? -8.062 19.594 -5.168 1 92.88 232 ALA B O 1
ATOM 4457 N N . ALA B 1 233 ? -8.969 19.328 -3.18 1 89.44 233 ALA B N 1
ATOM 4458 C CA . ALA B 1 233 ? -8.555 20.656 -2.717 1 89.44 233 ALA B CA 1
ATOM 4459 C C . ALA B 1 233 ? -7.035 20.75 -2.617 1 89.44 233 ALA B C 1
ATOM 4461 O O . ALA B 1 233 ? -6.445 21.766 -2.984 1 89.44 233 ALA B O 1
ATOM 4462 N N . ILE B 1 234 ? -6.422 19.734 -2.096 1 91.69 234 ILE B N 1
ATOM 4463 C CA . ILE B 1 234 ? -4.973 19.703 -1.929 1 91.69 234 ILE B CA 1
ATOM 4464 C C . ILE B 1 234 ? -4.293 19.859 -3.287 1 91.69 234 ILE B C 1
ATOM 4466 O O . ILE B 1 234 ? -3.357 20.656 -3.432 1 91.69 234 ILE B O 1
ATOM 4470 N N . LEU B 1 235 ? -4.781 19.172 -4.301 1 94.62 235 LEU B N 1
ATOM 4471 C CA . LEU B 1 235 ? -4.152 19.188 -5.613 1 94.62 235 LEU B CA 1
ATOM 4472 C C . LEU B 1 235 ? -4.305 20.562 -6.27 1 94.62 235 LEU B C 1
ATOM 4474 O O . LEU B 1 235 ? -3.488 20.938 -7.109 1 94.62 235 LEU B O 1
ATOM 4478 N N . MET B 1 236 ? -5.289 21.312 -5.832 1 91.31 236 MET B N 1
ATOM 4479 C CA . MET B 1 236 ? -5.535 22.656 -6.367 1 91.31 236 MET B CA 1
ATOM 4480 C C . MET B 1 236 ? -4.523 23.656 -5.82 1 91.31 236 MET B C 1
ATOM 4482 O O . MET B 1 236 ? -4.203 24.641 -6.48 1 91.31 236 MET B O 1
ATOM 4486 N N . THR B 1 237 ? -3.955 23.406 -4.707 1 90.19 237 THR B N 1
ATOM 4487 C CA . THR B 1 237 ? -3.145 24.391 -4.008 1 90.19 237 THR B CA 1
ATOM 4488 C C . THR B 1 237 ? -1.674 24.25 -4.391 1 90.19 237 THR B C 1
ATOM 4490 O O . THR B 1 237 ? -0.856 25.109 -4.051 1 90.19 237 THR B O 1
ATOM 4493 N N . ASN B 1 238 ? -1.264 23.266 -5.113 1 90.69 238 ASN B N 1
ATOM 4494 C CA . ASN B 1 238 ? 0.12 23.062 -5.531 1 90.69 238 ASN B CA 1
ATOM 4495 C C . ASN B 1 238 ? 0.2 22.438 -6.922 1 90.69 238 ASN B C 1
ATOM 4497 O O . ASN B 1 238 ? 1.016 21.547 -7.156 1 90.69 238 ASN B O 1
ATOM 4501 N N . ALA B 1 239 ? -0.601 22.922 -7.773 1 94.12 239 ALA B N 1
ATOM 4502 C CA . ALA B 1 239 ? -0.824 22.328 -9.086 1 94.12 239 ALA B CA 1
ATOM 4503 C C . ALA B 1 239 ? 0.48 22.234 -9.875 1 94.12 239 ALA B C 1
ATOM 4505 O O . ALA B 1 239 ? 0.784 21.188 -10.461 1 94.12 239 ALA B O 1
ATOM 4506 N N . GLU B 1 240 ? 1.242 23.266 -9.914 1 94.94 240 GLU B N 1
ATOM 4507 C CA . GLU B 1 240 ? 2.469 23.281 -10.711 1 94.94 240 GLU B CA 1
ATOM 4508 C C . GLU B 1 240 ? 3.465 22.25 -10.203 1 94.94 240 GLU B C 1
ATOM 4510 O O . GLU B 1 240 ? 4.027 21.484 -10.992 1 94.94 240 GLU B O 1
ATOM 4515 N N . LEU B 1 241 ? 3.68 22.266 -8.953 1 95.56 241 LEU B N 1
ATOM 4516 C CA . LEU B 1 241 ? 4.617 21.328 -8.344 1 95.56 241 LEU B CA 1
ATOM 4517 C C . LEU B 1 241 ? 4.176 19.891 -8.578 1 95.56 241 LEU B C 1
ATOM 4519 O O . LEU B 1 241 ? 4.98 19.047 -9 1 95.56 241 LEU B O 1
ATOM 4523 N N . ILE B 1 242 ? 2.951 19.594 -8.367 1 96.62 242 ILE B N 1
ATOM 4524 C CA . ILE B 1 242 ? 2.416 18.25 -8.461 1 96.62 242 ILE B CA 1
ATOM 4525 C C . ILE B 1 242 ? 2.484 17.766 -9.906 1 96.62 242 ILE B C 1
ATOM 4527 O O . ILE B 1 242 ? 2.811 16.609 -10.172 1 96.62 242 ILE B O 1
ATOM 4531 N N . THR B 1 243 ? 2.141 18.641 -10.875 1 97.81 243 THR B N 1
ATOM 4532 C CA . THR B 1 243 ? 2.172 18.234 -12.281 1 97.81 243 THR B CA 1
ATOM 4533 C C . THR B 1 243 ? 3.596 17.922 -12.727 1 97.81 243 THR B C 1
ATOM 4535 O O . THR B 1 243 ? 3.812 17.016 -13.531 1 97.81 243 THR B O 1
ATOM 4538 N N . ASN B 1 244 ? 4.555 18.672 -12.211 1 97.31 244 ASN B N 1
ATOM 4539 C CA . ASN B 1 244 ? 5.953 18.375 -12.516 1 97.31 244 ASN B CA 1
ATOM 4540 C C . ASN B 1 244 ? 6.387 17.031 -11.945 1 97.31 244 ASN B C 1
ATOM 4542 O O . ASN B 1 244 ? 7.039 16.25 -12.625 1 97.31 244 ASN B O 1
ATOM 4546 N N . GLN B 1 245 ? 6.051 16.781 -10.727 1 97.31 245 GLN B N 1
ATOM 4547 C CA . GLN B 1 245 ? 6.391 15.516 -10.094 1 97.31 245 GLN B CA 1
ATOM 4548 C C . GLN B 1 245 ? 5.688 14.352 -10.781 1 97.31 245 GLN B C 1
ATOM 4550 O O . GLN B 1 245 ? 6.285 13.289 -10.992 1 97.31 245 GLN B O 1
ATOM 4555 N N . LEU B 1 246 ? 4.43 14.539 -11.117 1 98.31 246 LEU B N 1
ATOM 4556 C CA . LEU B 1 246 ? 3.656 13.531 -11.836 1 98.31 246 LEU B CA 1
ATOM 4557 C C . LEU B 1 246 ? 4.273 13.234 -13.195 1 98.31 246 LEU B C 1
ATOM 4559 O O . LEU B 1 246 ? 4.309 12.078 -13.625 1 98.31 246 LEU B O 1
ATOM 4563 N N . GLN B 1 247 ? 4.754 14.305 -13.867 1 98.25 247 GLN B N 1
ATOM 4564 C CA . GLN B 1 247 ? 5.41 14.102 -15.156 1 98.25 247 GLN B CA 1
ATOM 4565 C C . GLN B 1 247 ? 6.668 13.25 -15.008 1 98.25 247 GLN B C 1
ATOM 4567 O O . GLN B 1 247 ? 6.945 12.391 -15.844 1 98.25 247 GLN B O 1
ATOM 4572 N N . GLY B 1 248 ? 7.461 13.57 -13.992 1 97.88 248 GLY B N 1
ATOM 4573 C CA . GLY B 1 248 ? 8.625 12.742 -13.734 1 97.88 248 GLY B CA 1
ATOM 4574 C C . GLY B 1 248 ? 8.281 11.273 -13.547 1 97.88 248 GLY B C 1
ATOM 4575 O O . GLY B 1 248 ? 8.977 10.398 -14.07 1 97.88 248 GLY B O 1
ATOM 4576 N N . TYR B 1 249 ? 7.254 11 -12.828 1 98.69 249 TYR B N 1
ATOM 4577 C CA . TYR B 1 249 ? 6.781 9.641 -12.594 1 98.69 249 TYR B CA 1
ATOM 4578 C C . TYR B 1 249 ? 6.324 8.992 -13.898 1 98.69 249 TYR B C 1
ATOM 4580 O O . TYR B 1 249 ? 6.672 7.848 -14.18 1 98.69 249 TYR B O 1
ATOM 4588 N N . ILE B 1 250 ? 5.527 9.688 -14.727 1 98.56 250 ILE B N 1
ATOM 4589 C CA . ILE B 1 250 ? 5.035 9.195 -16 1 98.56 250 ILE B CA 1
ATOM 4590 C C . ILE B 1 250 ? 6.215 8.867 -16.922 1 98.56 250 ILE B C 1
ATOM 4592 O O . ILE B 1 250 ? 6.211 7.844 -17.609 1 98.56 250 ILE B O 1
ATOM 4596 N N . ASP B 1 251 ? 7.195 9.727 -16.906 1 98.25 251 ASP B N 1
ATOM 4597 C CA . ASP B 1 251 ? 8.383 9.484 -17.719 1 98.25 251 ASP B CA 1
ATOM 4598 C C . ASP B 1 251 ? 9.062 8.172 -17.328 1 98.25 251 ASP B C 1
ATOM 4600 O O . ASP B 1 251 ? 9.547 7.441 -18.188 1 98.25 251 ASP B O 1
ATOM 4604 N N . GLN B 1 252 ? 9.141 7.934 -16.031 1 97.62 252 GLN B N 1
ATOM 4605 C CA . GLN B 1 252 ? 9.711 6.676 -15.562 1 97.62 252 GLN B CA 1
ATOM 4606 C C . GLN B 1 252 ? 8.898 5.484 -16.062 1 97.62 252 GLN B C 1
ATOM 4608 O O . GLN B 1 252 ? 9.461 4.473 -16.484 1 97.62 252 GLN B O 1
ATOM 4613 N N . LEU B 1 253 ? 7.586 5.539 -16 1 98.56 253 LEU B N 1
ATOM 4614 C CA . LEU B 1 253 ? 6.719 4.469 -16.484 1 98.56 253 LEU B CA 1
ATOM 4615 C C . LEU B 1 253 ? 6.93 4.23 -17.984 1 98.56 253 LEU B C 1
ATOM 4617 O O . LEU B 1 253 ? 6.941 3.082 -18.422 1 98.56 253 LEU B O 1
ATOM 4621 N N . LEU B 1 254 ? 7.047 5.32 -18.719 1 98.31 254 LEU B N 1
ATOM 4622 C CA . LEU B 1 254 ? 7.25 5.203 -20.156 1 98.31 254 LEU B CA 1
ATOM 4623 C C . LEU B 1 254 ? 8.578 4.52 -20.469 1 98.31 254 LEU B C 1
ATOM 4625 O O . LEU B 1 254 ? 8.672 3.725 -21.406 1 98.31 254 LEU B O 1
ATOM 4629 N N . ARG B 1 255 ? 9.594 4.848 -19.703 1 97.75 255 ARG B N 1
ATOM 4630 C CA . ARG B 1 255 ? 10.891 4.199 -19.875 1 97.75 255 ARG B CA 1
ATOM 4631 C C . ARG B 1 255 ? 10.781 2.695 -19.656 1 97.75 255 ARG B C 1
ATOM 4633 O O . ARG B 1 255 ? 11.328 1.906 -20.422 1 97.75 255 ARG B O 1
ATOM 4640 N N . ILE B 1 256 ? 10.102 2.291 -18.609 1 97.88 256 ILE B N 1
ATOM 4641 C CA . ILE B 1 256 ? 9.984 0.875 -18.281 1 97.88 256 ILE B CA 1
ATOM 4642 C C . ILE B 1 256 ? 9.086 0.18 -19.312 1 97.88 256 ILE B C 1
ATOM 4644 O O . ILE B 1 256 ? 9.328 -0.975 -19.672 1 97.88 256 ILE B O 1
ATOM 4648 N N . LYS B 1 257 ? 8.008 0.868 -19.719 1 98.12 257 LYS B N 1
ATOM 4649 C CA . LYS B 1 257 ? 7.16 0.33 -20.781 1 98.12 257 LYS B CA 1
ATOM 4650 C C . LYS B 1 257 ? 7.984 -0.029 -22.016 1 98.12 257 LYS B C 1
ATOM 4652 O O . LYS B 1 257 ? 7.801 -1.098 -22.609 1 98.12 257 LYS B O 1
ATOM 4657 N N . THR B 1 258 ? 8.891 0.845 -22.406 1 98.25 258 THR B N 1
ATOM 4658 C CA . THR B 1 258 ? 9.766 0.605 -23.547 1 98.25 258 THR B CA 1
ATOM 4659 C C . THR B 1 258 ? 10.664 -0.602 -23.281 1 98.25 258 THR B C 1
ATOM 4661 O O . THR B 1 258 ? 10.852 -1.444 -24.172 1 98.25 258 THR B O 1
ATOM 4664 N N . ALA B 1 259 ? 11.227 -0.69 -22.094 1 98.06 259 ALA B N 1
ATOM 4665 C CA . ALA B 1 259 ? 12.086 -1.813 -21.75 1 98.06 259 ALA B CA 1
ATOM 4666 C C . ALA B 1 259 ? 11.336 -3.137 -21.844 1 98.06 259 ALA B C 1
ATOM 4668 O O . ALA B 1 259 ? 11.891 -4.145 -22.281 1 98.06 259 ALA B O 1
ATOM 4669 N N . ILE B 1 260 ? 10.031 -3.152 -21.344 1 97.69 260 ILE B N 1
ATOM 4670 C CA . ILE B 1 260 ? 9.211 -4.352 -21.438 1 97.69 260 ILE B CA 1
ATOM 4671 C C . ILE B 1 260 ? 8.984 -4.719 -22.906 1 97.69 260 ILE B C 1
ATOM 4673 O O . ILE B 1 260 ? 9.148 -5.875 -23.297 1 97.69 260 ILE B O 1
ATOM 4677 N N . ARG B 1 261 ? 8.664 -3.734 -23.719 1 96.56 261 ARG B N 1
ATOM 4678 C CA . ARG B 1 261 ? 8.328 -3.934 -25.125 1 96.56 261 ARG B CA 1
ATOM 4679 C C . ARG B 1 261 ? 9.5 -4.559 -25.891 1 96.56 261 ARG B C 1
ATOM 4681 O O . ARG B 1 261 ? 9.297 -5.422 -26.734 1 96.56 261 ARG B O 1
ATOM 4688 N N . VAL B 1 262 ? 10.703 -4.188 -25.562 1 96.56 262 VAL B N 1
ATOM 4689 C CA . VAL B 1 262 ? 11.859 -4.652 -26.328 1 96.56 262 VAL B CA 1
ATOM 4690 C C . VAL B 1 262 ? 12.531 -5.805 -25.594 1 96.56 262 VAL B C 1
ATOM 4692 O O . VAL B 1 262 ? 13.656 -6.191 -25.922 1 96.56 262 VAL B O 1
ATOM 4695 N N . HIS B 1 263 ? 11.93 -6.285 -24.469 1 95.75 263 HIS B N 1
ATOM 4696 C CA . HIS B 1 263 ? 12.398 -7.426 -23.703 1 95.75 263 HIS B CA 1
ATOM 4697 C C . HIS B 1 263 ? 13.812 -7.191 -23.172 1 95.75 263 HIS B C 1
ATOM 4699 O O . HIS B 1 263 ? 14.68 -8.062 -23.281 1 95.75 263 HIS B O 1
ATOM 4705 N N . ASP B 1 264 ? 14.039 -5.984 -22.75 1 96.5 264 ASP B N 1
ATOM 4706 C CA . ASP B 1 264 ? 15.312 -5.629 -22.125 1 96.5 264 ASP B CA 1
ATOM 4707 C C . ASP B 1 264 ? 15.375 -6.113 -20.688 1 96.5 264 ASP B C 1
ATOM 4709 O O . ASP B 1 264 ? 15.195 -5.328 -19.75 1 96.5 264 ASP B O 1
ATOM 4713 N N . GLN B 1 265 ? 15.719 -7.352 -20.516 1 94.06 265 GLN B N 1
ATOM 4714 C CA . GLN B 1 265 ? 15.688 -8 -19.203 1 94.06 265 GLN B CA 1
ATOM 4715 C C . GLN B 1 265 ? 16.625 -7.316 -18.219 1 94.06 265 GLN B C 1
ATOM 4717 O O . GLN B 1 265 ? 16.344 -7.223 -17.031 1 94.06 265 GLN B O 1
ATOM 4722 N N . ALA B 1 266 ? 17.75 -6.875 -18.688 1 93.38 266 ALA B N 1
ATOM 4723 C CA . ALA B 1 266 ? 18.75 -6.234 -17.812 1 93.38 266 ALA B CA 1
ATOM 4724 C C . ALA B 1 266 ? 18.203 -4.949 -17.203 1 93.38 266 ALA B C 1
ATOM 4726 O O . ALA B 1 266 ? 18.344 -4.711 -16.016 1 93.38 266 ALA B O 1
ATOM 4727 N N . THR B 1 267 ? 17.609 -4.145 -18.031 1 95.94 267 THR B N 1
ATOM 4728 C CA . THR B 1 267 ? 17.016 -2.898 -17.562 1 95.94 267 THR B CA 1
ATOM 4729 C C . THR B 1 267 ? 15.891 -3.176 -16.562 1 95.94 267 THR B C 1
ATOM 4731 O O . THR B 1 267 ? 15.773 -2.486 -15.547 1 95.94 267 THR B O 1
ATOM 4734 N N . LEU B 1 268 ? 15.102 -4.199 -16.844 1 97.19 268 LEU B N 1
ATOM 4735 C CA . LEU B 1 268 ? 13.992 -4.539 -15.961 1 97.19 268 LEU B CA 1
ATOM 4736 C C . LEU B 1 268 ? 14.5 -5.055 -14.617 1 97.19 268 LEU B C 1
ATOM 4738 O O . LEU B 1 268 ? 13.945 -4.723 -13.57 1 97.19 268 LEU B O 1
ATOM 4742 N N . TYR B 1 269 ? 15.523 -5.871 -14.688 1 94.69 269 TYR B N 1
ATOM 4743 C CA . TYR B 1 269 ? 16.141 -6.34 -13.453 1 94.69 269 TYR B CA 1
ATOM 4744 C C . TYR B 1 269 ? 16.625 -5.172 -12.609 1 94.69 269 TYR B C 1
ATOM 4746 O O . TYR B 1 269 ? 16.359 -5.102 -11.414 1 94.69 269 TYR B O 1
ATOM 4754 N N . GLU B 1 270 ? 17.344 -4.258 -13.188 1 93.38 270 GLU B N 1
ATOM 4755 C CA . GLU B 1 270 ? 17.891 -3.107 -12.469 1 93.38 270 GLU B CA 1
ATOM 4756 C C . GLU B 1 270 ? 16.781 -2.234 -11.891 1 93.38 270 GLU B C 1
ATOM 4758 O O . GLU B 1 270 ? 16.922 -1.688 -10.797 1 93.38 270 GLU B O 1
ATOM 4763 N N . PHE B 1 271 ? 15.797 -2.08 -12.633 1 96.81 271 PHE B N 1
ATOM 4764 C CA . PHE B 1 271 ? 14.625 -1.312 -12.227 1 96.81 271 PHE B CA 1
ATOM 4765 C C . PHE B 1 271 ? 14.055 -1.841 -10.914 1 96.81 271 PHE B C 1
ATOM 4767 O O . PHE B 1 271 ? 13.883 -1.085 -9.961 1 96.81 271 PHE B O 1
ATOM 4774 N N . PHE B 1 272 ? 13.812 -3.127 -10.836 1 95.31 272 PHE B N 1
ATOM 4775 C CA . PHE B 1 272 ? 13.258 -3.732 -9.633 1 95.31 272 PHE B CA 1
ATOM 4776 C C . PHE B 1 272 ? 14.305 -3.809 -8.523 1 95.31 272 PHE B C 1
ATOM 4778 O O . PHE B 1 272 ? 13.977 -3.662 -7.348 1 95.31 272 PHE B O 1
ATOM 4785 N N . ALA B 1 273 ? 15.523 -4.031 -8.906 1 90.75 273 ALA B N 1
ATOM 4786 C CA . ALA B 1 273 ? 16.594 -4.16 -7.922 1 90.75 273 ALA B CA 1
ATOM 4787 C C . ALA B 1 273 ? 16.812 -2.85 -7.168 1 90.75 273 ALA B C 1
ATOM 4789 O O . ALA B 1 273 ? 16.938 -2.848 -5.941 1 90.75 273 ALA B O 1
ATOM 4790 N N . THR B 1 274 ? 16.844 -1.8 -7.879 1 91.12 274 THR B N 1
ATOM 4791 C CA . THR B 1 274 ? 17.031 -0.494 -7.258 1 91.12 274 THR B CA 1
ATOM 4792 C C . THR B 1 274 ? 15.867 -0.151 -6.344 1 91.12 274 THR B C 1
ATOM 4794 O O . THR B 1 274 ? 16.062 0.361 -5.242 1 91.12 274 THR B O 1
ATOM 4797 N N . ALA B 1 275 ? 14.695 -0.415 -6.801 1 94.38 275 ALA B N 1
ATOM 4798 C CA . ALA B 1 275 ? 13.508 -0.156 -5.992 1 94.38 275 ALA B CA 1
ATOM 4799 C C . ALA B 1 275 ? 13.539 -0.967 -4.699 1 94.38 275 ALA B C 1
ATOM 4801 O O . ALA B 1 275 ? 13.219 -0.449 -3.627 1 94.38 275 ALA B O 1
ATOM 4802 N N . LYS B 1 276 ? 13.93 -2.223 -4.848 1 89.19 276 LYS B N 1
ATOM 4803 C CA . LYS B 1 276 ? 13.984 -3.102 -3.682 1 89.19 276 LYS B CA 1
ATOM 4804 C C . LYS B 1 276 ? 14.961 -2.568 -2.633 1 89.19 276 LYS B C 1
ATOM 4806 O O . LYS B 1 276 ? 14.625 -2.502 -1.448 1 89.19 276 LYS B O 1
ATOM 4811 N N . VAL B 1 277 ? 16.062 -2.186 -3.059 1 82.69 277 VAL B N 1
ATOM 4812 C CA . VAL B 1 277 ? 17.078 -1.688 -2.15 1 82.69 277 VAL B CA 1
ATOM 4813 C C . VAL B 1 277 ? 16.578 -0.443 -1.426 1 82.69 277 VAL B C 1
ATOM 4815 O O . VAL B 1 277 ? 16.672 -0.346 -0.201 1 82.69 277 VAL B O 1
ATOM 4818 N N . THR B 1 278 ? 16.031 0.445 -2.148 1 84.38 278 THR B N 1
ATOM 4819 C CA . THR B 1 278 ? 15.523 1.687 -1.572 1 84.38 278 THR B CA 1
ATOM 4820 C C . THR B 1 278 ? 14.375 1.408 -0.612 1 84.38 278 THR B C 1
ATOM 4822 O O . THR B 1 278 ? 14.344 1.936 0.502 1 84.38 278 THR B O 1
ATOM 4825 N N . ARG B 1 279 ? 13.461 0.579 -1.05 1 87.75 279 ARG B N 1
ATOM 4826 C CA . ARG B 1 279 ? 12.289 0.284 -0.236 1 87.75 279 ARG B CA 1
ATOM 4827 C C . ARG B 1 279 ? 12.68 -0.456 1.04 1 87.75 279 ARG B C 1
ATOM 4829 O O . ARG B 1 279 ? 12.102 -0.218 2.102 1 87.75 279 ARG B O 1
ATOM 4836 N N . ASP B 1 280 ? 13.555 -1.412 0.886 1 75.94 280 ASP B N 1
ATOM 4837 C CA . ASP B 1 280 ? 14.016 -2.184 2.037 1 75.94 280 ASP B CA 1
ATOM 4838 C C . ASP B 1 280 ? 14.633 -1.275 3.098 1 75.94 280 ASP B C 1
ATOM 4840 O O . ASP B 1 280 ? 14.633 -1.607 4.285 1 75.94 280 ASP B O 1
ATOM 4844 N N . HIS B 1 281 ? 15.047 -0.149 2.643 1 72 281 HIS B N 1
ATOM 4845 C CA . HIS B 1 281 ? 15.672 0.792 3.562 1 72 281 HIS B CA 1
ATOM 4846 C C . HIS B 1 281 ? 14.633 1.647 4.273 1 72 281 HIS B C 1
ATOM 4848 O O . HIS B 1 281 ? 14.953 2.359 5.227 1 72 281 HIS B O 1
ATOM 4854 N N . LEU B 1 282 ? 13.398 1.693 3.701 1 69.62 282 LEU B N 1
ATOM 4855 C CA . LEU B 1 282 ? 12.32 2.439 4.344 1 69.62 282 LEU B CA 1
ATOM 4856 C C . LEU B 1 282 ? 11.742 1.654 5.516 1 69.62 282 LEU B C 1
ATOM 4858 O O . LEU B 1 282 ? 10.984 2.201 6.32 1 69.62 282 LEU B O 1
ATOM 4862 N N . GLY B 1 283 ? 11.828 0.338 5.52 1 51.94 283 GLY B N 1
ATOM 4863 C CA . GLY B 1 283 ? 11.25 -0.529 6.535 1 51.94 283 GLY B CA 1
ATOM 4864 C C . GLY B 1 283 ? 11.734 -0.212 7.938 1 51.94 283 GLY B C 1
ATOM 4865 O O . GLY B 1 283 ? 12.617 0.628 8.117 1 51.94 283 GLY B O 1
ATOM 4866 N N . PRO B 1 284 ? 10.898 -0.688 8.812 1 43.97 284 PRO B N 1
ATOM 4867 C CA . PRO B 1 284 ? 11.156 -0.435 10.234 1 43.97 284 PRO B CA 1
ATOM 4868 C C . PRO B 1 284 ? 12.641 -0.504 10.578 1 43.97 284 PRO B C 1
ATOM 4870 O O . PRO B 1 284 ? 13.055 0.004 11.625 1 43.97 284 PRO B O 1
ATOM 4873 N N . GLU B 1 285 ? 13.336 -1.257 9.836 1 37.38 285 GLU B N 1
ATOM 4874 C CA . GLU B 1 285 ? 14.688 -1.429 10.352 1 37.38 285 GLU B CA 1
ATOM 4875 C C . GLU B 1 285 ? 15.391 -0.084 10.516 1 37.38 285 GLU B C 1
ATOM 4877 O O . GLU B 1 285 ? 16.266 0.068 11.375 1 37.38 285 GLU B O 1
ATOM 4882 N N . GLN B 1 286 ? 15.156 0.729 9.562 1 34.72 286 GLN B N 1
ATOM 4883 C CA . GLN B 1 286 ? 15.938 1.938 9.82 1 34.72 286 GLN B CA 1
ATOM 4884 C C . GLN B 1 286 ? 15.18 2.895 10.734 1 34.72 286 GLN B C 1
ATOM 4886 O O . GLN B 1 286 ? 15.609 4.027 10.961 1 34.72 286 GLN B O 1
ATOM 4891 N N . LEU B 1 287 ? 14.008 2.666 10.867 1 36.19 287 LEU B N 1
ATOM 4892 C CA . LEU B 1 287 ? 13.523 3.479 11.977 1 36.19 287 LEU B CA 1
ATOM 4893 C C . LEU B 1 287 ? 14.445 3.355 13.18 1 36.19 287 LEU B C 1
ATOM 4895 O O . LEU B 1 287 ? 14.445 4.227 14.055 1 36.19 287 LEU B O 1
ATOM 4899 N N . GLY B 1 288 ? 14.836 2.16 13.43 1 33.81 288 GLY B N 1
ATOM 4900 C CA . GLY B 1 288 ? 15.867 2.141 14.461 1 33.81 288 GLY B CA 1
ATOM 4901 C C . GLY B 1 288 ? 16.922 3.215 14.273 1 33.81 288 GLY B C 1
ATOM 4902 O O . GLY B 1 288 ? 17.75 3.441 15.156 1 33.81 288 GLY B O 1
ATOM 4903 N N . GLY B 1 289 ? 17.047 3.467 13.047 1 32.28 289 GLY B N 1
ATOM 4904 C CA . GLY B 1 289 ? 18 4.555 12.914 1 32.28 289 GLY B CA 1
ATOM 4905 C C . GLY B 1 289 ? 17.391 5.922 13.148 1 32.28 289 GLY B C 1
ATOM 4906 O O . GLY B 1 289 ? 18.031 6.945 12.945 1 32.28 289 GLY B O 1
ATOM 4907 N N . LEU B 1 290 ? 16.047 5.992 12.992 1 35.12 290 LEU B N 1
ATOM 4908 C CA . LEU B 1 290 ? 15.695 7.332 13.453 1 35.12 290 LEU B CA 1
ATOM 4909 C C . LEU B 1 290 ? 16.094 7.527 14.914 1 35.12 290 LEU B C 1
ATOM 4911 O O . LEU B 1 290 ? 16.125 6.57 15.688 1 35.12 290 LEU B O 1
ATOM 4915 N N . PRO B 1 291 ? 16.203 8.594 15.188 1 39.31 291 PRO B N 1
ATOM 4916 C CA . PRO B 1 291 ? 16.516 8.906 16.594 1 39.31 291 PRO B CA 1
ATOM 4917 C C . PRO B 1 291 ? 15.336 8.656 17.531 1 39.31 291 PRO B C 1
ATOM 4919 O O . PRO B 1 291 ? 14.195 8.992 17.188 1 39.31 291 PRO B O 1
ATOM 4922 N N . ASN B 1 292 ? 15.117 7.559 18.406 1 44 292 ASN B N 1
ATOM 4923 C CA . ASN B 1 292 ? 14.398 7.316 19.656 1 44 292 ASN B CA 1
ATOM 4924 C C . ASN B 1 292 ? 13.375 6.195 19.5 1 44 292 ASN B C 1
ATOM 4926 O O . ASN B 1 292 ? 12.453 6.082 20.312 1 44 292 ASN B O 1
ATOM 4930 N N . PHE B 1 293 ? 13.039 5.461 18.25 1 48.09 293 PHE B N 1
ATOM 4931 C CA . PHE B 1 293 ? 12.234 4.246 18.312 1 48.09 293 PHE B CA 1
ATOM 4932 C C . PHE B 1 293 ? 13.102 3.014 18.047 1 48.09 293 PHE B C 1
ATOM 4934 O O . PHE B 1 293 ? 14.039 3.059 17.266 1 48.09 293 PHE B O 1
ATOM 4941 N N . TYR B 1 294 ? 12.672 1.876 18.734 1 58.28 294 TYR B N 1
ATOM 4942 C CA . TYR B 1 294 ? 13.484 0.664 18.781 1 58.28 294 TYR B CA 1
ATOM 4943 C C . TYR B 1 294 ? 12.633 -0.57 18.484 1 58.28 294 TYR B C 1
ATOM 4945 O O . TYR B 1 294 ? 11.688 -0.862 19.219 1 58.28 294 TYR B O 1
ATOM 4953 N N . ASP B 1 295 ? 12.875 -1.234 17.344 1 59.47 295 ASP B N 1
ATOM 4954 C CA . ASP B 1 295 ? 12.078 -2.395 16.969 1 59.47 295 ASP B CA 1
ATOM 4955 C C . ASP B 1 295 ? 12.672 -3.682 17.531 1 59.47 295 ASP B C 1
ATOM 4957 O O . ASP B 1 295 ? 13.891 -3.812 17.641 1 59.47 295 ASP B O 1
ATOM 4961 N N . LEU B 1 296 ? 11.641 -4.602 17.969 1 74.69 296 LEU B N 1
ATOM 4962 C CA . LEU B 1 296 ? 11.938 -5.973 18.375 1 74.69 296 LEU B CA 1
ATOM 4963 C C . LEU B 1 296 ? 11.18 -6.969 17.5 1 74.69 296 LEU B C 1
ATOM 4965 O O . LEU B 1 296 ? 9.969 -6.844 17.312 1 74.69 296 LEU B O 1
ATOM 4969 N N . PHE B 1 297 ? 11.875 -7.754 16.875 1 65.5 297 PHE B N 1
ATOM 4970 C CA . PHE B 1 297 ? 11.25 -8.773 16.047 1 65.5 297 PHE B CA 1
ATOM 4971 C C . PHE B 1 297 ? 11.312 -10.141 16.703 1 65.5 297 PHE B C 1
ATOM 4973 O O . PHE B 1 297 ? 12.367 -10.539 17.203 1 65.5 297 PHE B O 1
ATOM 4980 N N . LEU B 1 298 ? 10.062 -10.742 16.781 1 75.19 298 LEU B N 1
ATOM 4981 C CA . LEU B 1 298 ? 10.109 -12.07 17.375 1 75.19 298 LEU B CA 1
ATOM 4982 C C . LEU B 1 298 ? 9.227 -13.047 16.609 1 75.19 298 LEU B C 1
ATOM 4984 O O . LEU B 1 298 ? 8.211 -12.656 16.047 1 75.19 298 LEU B O 1
ATOM 4988 N N . ASN B 1 299 ? 9.656 -14.25 16.531 1 65.94 299 ASN B N 1
ATOM 4989 C CA . ASN B 1 299 ? 8.859 -15.344 16 1 65.94 299 ASN B CA 1
ATOM 4990 C C . ASN B 1 299 ? 7.703 -15.703 16.938 1 65.94 299 ASN B C 1
ATOM 4992 O O . ASN B 1 299 ? 7.902 -15.859 18.141 1 65.94 299 ASN B O 1
ATOM 4996 N N . VAL B 1 300 ? 6.496 -15.641 16.328 1 67.62 300 VAL B N 1
ATOM 4997 C CA . VAL B 1 300 ? 5.344 -16.047 17.125 1 67.62 300 VAL B CA 1
ATOM 4998 C C . VAL B 1 300 ? 4.672 -17.266 16.5 1 67.62 300 VAL B C 1
ATOM 5000 O O . VAL B 1 300 ? 4.414 -17.281 15.297 1 67.62 300 VAL B O 1
ATOM 5003 N N . PRO B 1 301 ? 4.68 -18.359 17.25 1 60.06 301 PRO B N 1
ATOM 5004 C CA . PRO B 1 301 ? 3.979 -19.516 16.719 1 60.06 301 PRO B CA 1
ATOM 5005 C C . PRO B 1 301 ? 2.543 -19.203 16.297 1 60.06 301 PRO B C 1
ATOM 5007 O O . PRO B 1 301 ? 1.892 -18.359 16.906 1 60.06 301 PRO B O 1
ATOM 5010 N N . ASP B 1 302 ? 2.166 -19.766 15.227 1 52.91 302 ASP B N 1
ATOM 5011 C CA . ASP B 1 302 ? 0.801 -19.594 14.742 1 52.91 302 ASP B CA 1
ATOM 5012 C C . ASP B 1 302 ? -0.185 -20.422 15.562 1 52.91 302 ASP B C 1
ATOM 5014 O O . ASP B 1 302 ? -0.764 -21.391 15.062 1 52.91 302 ASP B O 1
ATOM 5018 N N . ARG B 1 303 ? -0.324 -20.375 16.734 1 59.12 303 ARG B N 1
ATOM 5019 C CA . ARG B 1 303 ? -1.26 -21.016 17.641 1 59.12 303 ARG B CA 1
ATOM 5020 C C . ARG B 1 303 ? -2.105 -20 18.391 1 59.12 303 ARG B C 1
ATOM 5022 O O . ARG B 1 303 ? -1.641 -18.891 18.672 1 59.12 303 ARG B O 1
ATOM 5029 N N . VAL B 1 304 ? -3.336 -20.484 18.578 1 60.59 304 VAL B N 1
ATOM 5030 C CA . VAL B 1 304 ? -4.266 -19.672 19.359 1 60.59 304 VAL B CA 1
ATOM 5031 C C . VAL B 1 304 ? -3.633 -19.312 20.703 1 60.59 304 VAL B C 1
ATOM 5033 O O . VAL B 1 304 ? -3.086 -20.172 21.391 1 60.59 304 VAL B O 1
ATOM 5036 N N . GLY B 1 305 ? -3.465 -17.969 20.984 1 68.19 305 GLY B N 1
ATOM 5037 C CA . GLY B 1 305 ? -2.994 -17.516 22.281 1 68.19 305 GLY B CA 1
ATOM 5038 C C . GLY B 1 305 ? -1.581 -16.953 22.25 1 68.19 305 GLY B C 1
ATOM 5039 O O . GLY B 1 305 ? -1.125 -16.344 23.219 1 68.19 305 GLY B O 1
ATOM 5040 N N . ALA B 1 306 ? -0.868 -17.172 21.172 1 70.31 306 ALA B N 1
ATOM 5041 C CA . ALA B 1 306 ? 0.523 -16.734 21.125 1 70.31 306 ALA B CA 1
ATOM 5042 C C . ALA B 1 306 ? 0.616 -15.211 21.203 1 70.31 306 ALA B C 1
ATOM 5044 O O . ALA B 1 306 ? 1.423 -14.664 21.953 1 70.31 306 ALA B O 1
ATOM 5045 N N . LEU B 1 307 ? -0.117 -14.578 20.438 1 71.62 307 LEU B N 1
ATOM 5046 C CA . LEU B 1 307 ? -0.136 -13.117 20.484 1 71.62 307 LEU B CA 1
ATOM 5047 C C . LEU B 1 307 ? -0.597 -12.625 21.844 1 71.62 307 LEU B C 1
ATOM 5049 O O . LEU B 1 307 ? -0.054 -11.648 22.375 1 71.62 307 LEU B O 1
ATOM 5053 N N . ALA B 1 308 ? -1.598 -13.352 22.312 1 73.94 308 ALA B N 1
ATOM 5054 C CA . ALA B 1 308 ? -2.064 -13.016 23.656 1 73.94 308 ALA B CA 1
ATOM 5055 C C . ALA B 1 308 ? -0.947 -13.18 24.688 1 73.94 308 ALA B C 1
ATOM 5057 O O . ALA B 1 308 ? -0.8 -12.352 25.594 1 73.94 308 ALA B O 1
ATOM 5058 N N . ASP B 1 309 ? -0.238 -14.164 24.531 1 80.69 309 ASP B N 1
ATOM 5059 C CA . ASP B 1 309 ? 0.867 -14.406 25.453 1 80.69 309 ASP B CA 1
ATOM 5060 C C . ASP B 1 309 ? 1.902 -13.289 25.391 1 80.69 309 ASP B C 1
ATOM 5062 O O . ASP B 1 309 ? 2.32 -12.75 26.422 1 80.69 309 ASP B O 1
ATOM 5066 N N . VAL B 1 310 ? 2.236 -12.883 24.203 1 79.81 310 VAL B N 1
ATOM 5067 C CA . VAL B 1 310 ? 3.24 -11.844 23.984 1 79.81 310 VAL B CA 1
ATOM 5068 C C . VAL B 1 310 ? 2.754 -10.523 24.594 1 79.81 310 VAL B C 1
ATOM 5070 O O . VAL B 1 310 ? 3.469 -9.883 25.359 1 79.81 310 VAL B O 1
ATOM 5073 N N . THR B 1 311 ? 1.599 -10.211 24.266 1 78.75 311 THR B N 1
ATOM 5074 C CA . THR B 1 311 ? 1.094 -8.922 24.734 1 78.75 311 THR B CA 1
ATOM 5075 C C . THR B 1 311 ? 0.845 -8.938 26.234 1 78.75 311 THR B C 1
ATOM 5077 O O . THR B 1 311 ? 1.031 -7.926 26.906 1 78.75 311 THR B O 1
ATOM 5080 N N . GLN B 1 312 ? 0.434 -10.078 26.734 1 79.69 312 GLN B N 1
ATOM 5081 C CA . GLN B 1 312 ? 0.245 -10.211 28.172 1 79.69 312 GLN B CA 1
ATOM 5082 C C . GLN B 1 312 ? 1.567 -10.062 28.922 1 79.69 312 GLN B C 1
ATOM 5084 O O . GLN B 1 312 ? 1.63 -9.398 29.953 1 79.69 312 GLN B O 1
ATOM 5089 N N . ARG B 1 313 ? 2.496 -10.586 28.406 1 84.81 313 ARG B N 1
ATOM 5090 C CA . ARG B 1 313 ? 3.812 -10.5 29.031 1 84.81 313 ARG B CA 1
ATOM 5091 C C . ARG B 1 313 ? 4.34 -9.07 29.016 1 84.81 313 ARG B C 1
ATOM 5093 O O . ARG B 1 313 ? 4.898 -8.594 30 1 84.81 313 ARG B O 1
ATOM 5100 N N . LEU B 1 314 ? 4.129 -8.438 27.969 1 81.94 314 LEU B N 1
ATOM 5101 C CA . LEU B 1 314 ? 4.555 -7.051 27.875 1 81.94 314 LEU B CA 1
ATOM 5102 C C . LEU B 1 314 ? 3.768 -6.172 28.844 1 81.94 314 LEU B C 1
ATOM 5104 O O . LEU B 1 314 ? 4.336 -5.297 29.5 1 81.94 314 LEU B O 1
ATOM 5108 N N . ALA B 1 315 ? 2.504 -6.465 28.953 1 78.31 315 ALA B N 1
ATOM 5109 C CA . ALA B 1 315 ? 1.646 -5.711 29.875 1 78.31 315 ALA B CA 1
ATOM 5110 C C . ALA B 1 315 ? 2.049 -5.949 31.328 1 78.31 315 ALA B C 1
ATOM 5112 O O . ALA B 1 315 ? 2.104 -5.012 32.125 1 78.31 315 ALA B O 1
ATOM 5113 N N . GLN B 1 316 ? 2.27 -7.141 31.609 1 83.56 316 GLN B N 1
ATOM 5114 C CA . GLN B 1 316 ? 2.672 -7.488 32.969 1 83.56 316 GLN B CA 1
ATOM 5115 C C . GLN B 1 316 ? 3.984 -6.805 33.344 1 83.56 316 GLN B C 1
ATOM 5117 O O . GLN B 1 316 ? 4.176 -6.402 34.5 1 83.56 316 GLN B O 1
ATOM 5122 N N . ALA B 1 317 ? 4.797 -6.598 32.438 1 83.94 317 ALA B N 1
ATOM 5123 C CA . ALA B 1 317 ? 6.094 -5.961 32.656 1 83.94 317 ALA B CA 1
ATOM 5124 C C . ALA B 1 317 ? 6.004 -4.449 32.438 1 83.94 317 ALA B C 1
ATOM 5126 O O . ALA B 1 317 ? 7.016 -3.746 32.531 1 83.94 317 ALA B O 1
ATOM 5127 N N . GLN B 1 318 ? 4.828 -3.949 32.094 1 78.06 318 GLN B N 1
ATOM 5128 C CA . GLN B 1 318 ? 4.555 -2.529 31.891 1 78.06 318 GLN B CA 1
ATOM 5129 C C . GLN B 1 318 ? 5.414 -1.952 30.781 1 78.06 318 GLN B C 1
ATOM 5131 O O . GLN B 1 318 ? 5.988 -0.87 30.922 1 78.06 318 GLN B O 1
ATOM 5136 N N . LEU B 1 319 ? 5.691 -2.73 29.766 1 79.56 319 LEU B N 1
ATOM 5137 C CA . LEU B 1 319 ? 6.398 -2.275 28.578 1 79.56 319 LEU B CA 1
ATOM 5138 C C . LEU B 1 319 ? 5.414 -1.824 27.5 1 79.56 319 LEU B C 1
ATOM 5140 O O . LEU B 1 319 ? 4.637 -2.631 26.984 1 79.56 319 LEU B O 1
ATOM 5144 N N . SER B 1 320 ? 5.613 -0.545 27.25 1 67.44 320 SER B N 1
ATOM 5145 C CA . SER B 1 320 ? 4.66 0.054 26.312 1 67.44 320 SER B CA 1
ATOM 5146 C C . SER B 1 320 ? 5.062 -0.207 24.859 1 67.44 320 SER B C 1
ATOM 5148 O O . SER B 1 320 ? 6.215 0.022 24.484 1 67.44 320 SER B O 1
ATOM 5150 N N . LEU B 1 321 ? 4.145 -0.718 24.094 1 65.88 321 LEU B N 1
ATOM 5151 C CA . LEU B 1 321 ? 4.312 -0.955 22.656 1 65.88 321 LEU B CA 1
ATOM 5152 C C . LEU B 1 321 ? 3.801 0.229 21.844 1 65.88 321 LEU B C 1
ATOM 5154 O O . LEU B 1 321 ? 2.725 0.762 22.125 1 65.88 321 LEU B O 1
ATOM 5158 N N . VAL B 1 322 ? 4.785 0.69 21.078 1 53.34 322 VAL B N 1
ATOM 5159 C CA . VAL B 1 322 ? 4.359 1.729 20.156 1 53.34 322 VAL B CA 1
ATOM 5160 C C . VAL B 1 322 ? 3.514 1.109 19.047 1 53.34 322 VAL B C 1
ATOM 5162 O O . VAL B 1 322 ? 2.523 1.701 18.609 1 53.34 322 VAL B O 1
ATOM 5165 N N . ASN B 1 323 ? 4.016 -0.011 18.656 1 52.75 323 ASN B N 1
ATOM 5166 C CA . ASN B 1 323 ? 3.367 -0.674 17.531 1 52.75 323 ASN B CA 1
ATOM 5167 C C . ASN B 1 323 ? 3.65 -2.174 17.516 1 52.75 323 ASN B C 1
ATOM 5169 O O . ASN B 1 323 ? 4.668 -2.619 18.047 1 52.75 323 ASN B O 1
ATOM 5173 N N . ILE B 1 324 ? 2.596 -2.92 17.141 1 58.03 324 ILE B N 1
ATOM 5174 C CA . ILE B 1 324 ? 2.775 -4.355 16.938 1 58.03 324 ILE B CA 1
ATOM 5175 C C . ILE B 1 324 ? 2.273 -4.754 15.562 1 58.03 324 ILE B C 1
ATOM 5177 O O . ILE B 1 324 ? 1.206 -4.309 15.125 1 58.03 324 ILE B O 1
ATOM 5181 N N . HIS B 1 325 ? 3.16 -5.219 14.93 1 52.94 325 HIS B N 1
ATOM 5182 C CA . HIS B 1 325 ? 2.822 -5.68 13.586 1 52.94 325 HIS B CA 1
ATOM 5183 C C . HIS B 1 325 ? 3.123 -7.164 13.422 1 52.94 325 HIS B C 1
ATOM 5185 O O . HIS B 1 325 ? 4.195 -7.629 13.805 1 52.94 325 HIS B O 1
ATOM 5191 N N . ILE B 1 326 ? 2.031 -7.781 13.18 1 50 326 ILE B N 1
ATOM 5192 C CA . ILE B 1 326 ? 2.346 -9.141 12.742 1 50 326 ILE B CA 1
ATOM 5193 C C . ILE B 1 326 ? 2.766 -9.125 11.281 1 50 326 ILE B C 1
ATOM 5195 O O . ILE B 1 326 ? 1.97 -8.789 10.398 1 50 326 ILE B O 1
ATOM 5199 N N . LEU B 1 327 ? 3.887 -8.891 11.258 1 41.53 327 LEU B N 1
ATOM 5200 C CA . LEU B 1 327 ? 4.398 -8.781 9.891 1 41.53 327 LEU B CA 1
ATOM 5201 C C . LEU B 1 327 ? 3.98 -9.992 9.062 1 41.53 327 LEU B C 1
ATOM 5203 O O . LEU B 1 327 ? 3.734 -9.867 7.859 1 41.53 327 LEU B O 1
ATOM 5207 N N . GLU B 1 328 ? 4.266 -11.148 9.406 1 40.94 328 GLU B N 1
ATOM 5208 C CA . GLU B 1 328 ? 4 -12.328 8.586 1 40.94 328 GLU B CA 1
ATOM 5209 C C . GLU B 1 328 ? 2.912 -13.203 9.211 1 40.94 328 GLU B C 1
ATOM 5211 O O . GLU B 1 328 ? 3.033 -13.625 10.367 1 40.94 328 GLU B O 1
ATOM 5216 N N . ILE B 1 329 ? 1.597 -12.805 9.125 1 36.03 329 ILE B N 1
ATOM 5217 C CA . ILE B 1 329 ? 0.715 -13.836 9.648 1 36.03 329 ILE B CA 1
ATOM 5218 C C . ILE B 1 329 ? 0.836 -15.102 8.797 1 36.03 329 ILE B C 1
ATOM 5220 O O . ILE B 1 329 ? 0.278 -15.172 7.699 1 36.03 329 ILE B O 1
ATOM 5224 N N . ARG B 1 330 ? 1.722 -15.648 8.414 1 31.61 330 ARG B N 1
ATOM 5225 C CA . ARG B 1 330 ? 1.38 -16.922 7.773 1 31.61 330 ARG B CA 1
ATOM 5226 C C . ARG B 1 330 ? 0.751 -17.875 8.773 1 31.61 330 ARG B C 1
ATOM 5228 O O . ARG B 1 330 ? 0.926 -17.734 9.984 1 31.61 330 ARG B O 1
ATOM 5235 N N . GLU B 1 331 ? 0.088 -19 8.344 1 32 331 GLU B N 1
ATOM 5236 C CA . GLU B 1 331 ? -0.537 -20.094 9.086 1 32 331 GLU B CA 1
ATOM 5237 C C . GLU B 1 331 ? 0.366 -20.562 10.219 1 32 331 GLU B C 1
ATOM 5239 O O . GLU B 1 331 ? -0.058 -20.625 11.375 1 32 331 GLU B O 1
ATOM 5244 N N . GLU B 1 332 ? 1.041 -21.828 10 1 34.75 332 GLU B N 1
ATOM 5245 C CA . GLU B 1 332 ? 1.438 -22.781 11.031 1 34.75 332 GLU B CA 1
ATOM 5246 C C . GLU B 1 332 ? 2.668 -22.297 11.789 1 34.75 332 GLU B C 1
ATOM 5248 O O . GLU B 1 332 ? 3.102 -22.938 12.75 1 34.75 332 GLU B O 1
ATOM 5253 N N . ILE B 1 333 ? 3.652 -21.656 11.062 1 39 333 ILE B N 1
ATOM 5254 C CA . ILE B 1 333 ? 4.867 -21.391 11.828 1 39 333 ILE B CA 1
ATOM 5255 C C . ILE B 1 333 ? 4.754 -20.047 12.547 1 39 333 ILE B C 1
ATOM 5257 O O . ILE B 1 333 ? 3.877 -19.25 12.227 1 39 333 ILE B O 1
ATOM 5261 N N . ASP B 1 334 ? 5.891 -19.609 13.148 1 47.09 334 ASP B N 1
ATOM 5262 C CA . ASP B 1 334 ? 5.996 -18.453 14.047 1 47.09 334 ASP B CA 1
ATOM 5263 C C . ASP B 1 334 ? 5.844 -17.141 13.281 1 47.09 334 ASP B C 1
ATOM 5265 O O . ASP B 1 334 ? 6.344 -17.016 12.164 1 47.09 334 ASP B O 1
ATOM 5269 N N . GLY B 1 335 ? 4.789 -16.547 13.297 1 53.47 335 GLY B N 1
ATOM 5270 C CA . GLY B 1 335 ? 4.691 -15.164 12.852 1 53.47 335 GLY B CA 1
ATOM 5271 C C . GLY B 1 335 ? 5.758 -14.266 13.453 1 53.47 335 GLY B C 1
ATOM 5272 O O . GLY B 1 335 ? 6.34 -14.594 14.492 1 53.47 335 GLY B O 1
ATOM 5273 N N . VAL B 1 336 ? 6.277 -13.523 12.523 1 57.53 336 VAL B N 1
ATOM 5274 C CA . VAL B 1 336 ? 7.164 -12.531 13.125 1 57.53 336 VAL B CA 1
ATOM 5275 C C . VAL B 1 336 ? 6.352 -11.336 13.609 1 57.53 336 VAL B C 1
ATOM 5277 O O . VAL B 1 336 ? 5.578 -10.758 12.844 1 57.53 336 VAL B O 1
ATOM 5280 N N . LEU B 1 337 ? 6.402 -11.242 14.812 1 68.94 337 LEU B N 1
ATOM 5281 C CA . LEU B 1 337 ? 5.801 -10.086 15.453 1 68.94 337 LEU B CA 1
ATOM 5282 C C . LEU B 1 337 ? 6.789 -8.922 15.523 1 68.94 337 LEU B C 1
ATOM 5284 O O . LEU B 1 337 ? 7.926 -9.094 15.961 1 68.94 337 LEU B O 1
ATOM 5288 N N . GLN B 1 338 ? 6.422 -7.973 14.836 1 61.75 338 GLN B N 1
ATOM 5289 C CA . GLN B 1 338 ? 7.18 -6.738 15.031 1 61.75 338 GLN B CA 1
ATOM 5290 C C . GLN B 1 338 ? 6.57 -5.891 16.141 1 61.75 338 GLN B C 1
ATOM 5292 O O . GLN B 1 338 ? 5.406 -5.496 16.062 1 61.75 338 GLN B O 1
ATOM 5297 N N . LEU B 1 339 ? 7.488 -5.805 17.172 1 70.19 339 LEU B N 1
ATOM 5298 C CA . LEU B 1 339 ? 7.141 -4.914 18.281 1 70.19 339 LEU B CA 1
ATOM 5299 C C . LEU B 1 339 ? 7.949 -3.623 18.203 1 70.19 339 LEU B C 1
ATOM 5301 O O . LEU B 1 339 ? 9.18 -3.66 18.078 1 70.19 339 LEU B O 1
ATOM 5305 N N . THR B 1 340 ? 7.328 -2.549 18.156 1 60.22 340 THR B N 1
ATOM 5306 C CA . THR B 1 340 ? 8.008 -1.259 18.094 1 60.22 340 THR B CA 1
ATOM 5307 C C . THR B 1 340 ? 7.887 -0.527 19.438 1 60.22 340 THR B C 1
ATOM 5309 O O . THR B 1 340 ? 6.797 -0.446 20 1 60.22 340 THR B O 1
ATOM 5312 N N . PHE B 1 341 ? 9.055 -0.135 19.906 1 64.12 341 PHE B N 1
ATOM 5313 C CA . PHE B 1 341 ? 9.141 0.57 21.172 1 64.12 341 PHE B CA 1
ATOM 5314 C C . PHE B 1 341 ? 9.68 1.983 20.969 1 64.12 341 PHE B C 1
ATOM 5316 O O . PHE B 1 341 ? 10.391 2.252 20 1 64.12 341 PHE B O 1
ATOM 5323 N N . SER B 1 342 ? 9.305 2.826 21.906 1 57.47 342 SER B N 1
ATOM 5324 C CA . SER B 1 342 ? 9.648 4.242 21.828 1 57.47 342 SER B CA 1
ATOM 5325 C C . SER B 1 342 ? 11.086 4.492 22.25 1 57.47 342 SER B C 1
ATOM 5327 O O . SER B 1 342 ? 11.648 5.555 21.984 1 57.47 342 SER B O 1
ATOM 5329 N N . ASP B 1 343 ? 11.625 3.656 23.062 1 62.91 343 ASP B N 1
ATOM 5330 C CA . ASP B 1 343 ? 13 3.836 23.531 1 62.91 343 ASP B CA 1
ATOM 5331 C C . ASP B 1 343 ? 13.742 2.502 23.578 1 62.91 343 ASP B C 1
ATOM 5333 O O . ASP B 1 343 ? 13.117 1.443 23.672 1 62.91 343 ASP B O 1
ATOM 5337 N N . LEU B 1 344 ? 14.992 2.617 23.453 1 69.25 344 LEU B N 1
ATOM 5338 C CA . LEU B 1 344 ? 15.867 1.453 23.375 1 69.25 344 LEU B CA 1
ATOM 5339 C C . LEU B 1 344 ? 15.797 0.635 24.656 1 69.25 344 LEU B C 1
ATOM 5341 O O . LEU B 1 344 ? 15.852 -0.597 24.609 1 69.25 344 LEU B O 1
ATOM 5345 N N . LYS B 1 345 ? 15.641 1.341 25.719 1 77.94 345 LYS B N 1
ATOM 5346 C CA . LYS B 1 345 ? 15.57 0.656 27 1 77.94 345 LYS B CA 1
ATOM 5347 C C . LYS B 1 345 ? 14.375 -0.297 27.062 1 77.94 345 LYS B C 1
ATOM 5349 O O . LYS B 1 345 ? 14.523 -1.459 27.438 1 77.94 345 LYS B O 1
ATOM 5354 N N . THR B 1 346 ? 13.305 0.197 26.609 1 77.31 346 THR B N 1
ATOM 5355 C CA . THR B 1 346 ? 12.078 -0.597 26.625 1 77.31 346 THR B CA 1
ATOM 5356 C C . THR B 1 346 ? 12.188 -1.76 25.641 1 77.31 346 THR B C 1
ATOM 5358 O O . THR B 1 346 ? 11.781 -2.883 25.953 1 77.31 346 THR B O 1
ATOM 5361 N N . ARG B 1 347 ? 12.727 -1.487 24.547 1 80.81 347 ARG B N 1
ATOM 5362 C CA . ARG B 1 347 ? 12.891 -2.537 23.547 1 80.81 347 ARG B CA 1
ATOM 5363 C C . ARG B 1 347 ? 13.805 -3.643 24.062 1 80.81 347 ARG B C 1
ATOM 5365 O O . ARG B 1 347 ? 13.523 -4.828 23.875 1 80.81 347 ARG B O 1
ATOM 5372 N N . THR B 1 348 ? 14.836 -3.223 24.625 1 80.81 348 THR B N 1
ATOM 5373 C CA . THR B 1 348 ? 15.805 -4.176 25.156 1 80.81 348 THR B CA 1
ATOM 5374 C C . THR B 1 348 ? 15.188 -5.02 26.266 1 80.81 348 THR B C 1
ATOM 5376 O O . THR B 1 348 ? 15.391 -6.234 26.328 1 80.81 348 THR B O 1
ATOM 5379 N N . GLN B 1 349 ? 14.391 -4.391 27.047 1 87.12 349 GLN B N 1
ATOM 5380 C CA . GLN B 1 349 ? 13.695 -5.102 28.109 1 87.12 349 GLN B CA 1
ATOM 5381 C C . GLN B 1 349 ? 12.703 -6.113 27.531 1 87.12 349 GLN B C 1
ATOM 5383 O O . GLN B 1 349 ? 12.602 -7.238 28.031 1 87.12 349 GLN B O 1
ATOM 5388 N N . ALA B 1 350 ? 12.047 -5.66 26.531 1 87.25 350 ALA B N 1
ATOM 5389 C CA . ALA B 1 350 ? 11.07 -6.531 25.891 1 87.25 350 ALA B CA 1
ATOM 5390 C C . ALA B 1 350 ? 11.75 -7.738 25.25 1 87.25 350 ALA B C 1
ATOM 5392 O O . ALA B 1 350 ? 11.258 -8.859 25.344 1 87.25 350 ALA B O 1
ATOM 5393 N N . SER B 1 351 ? 12.797 -7.473 24.641 1 85.5 351 SER B N 1
ATOM 5394 C CA . SER B 1 351 ? 13.555 -8.547 24 1 85.5 351 SER B CA 1
ATOM 5395 C C . SER B 1 351 ? 13.961 -9.609 25.016 1 85.5 351 SER B C 1
ATOM 5397 O O . SER B 1 351 ? 13.773 -10.805 24.781 1 85.5 351 SER B O 1
ATOM 5399 N N . SER B 1 352 ? 14.477 -9.117 26.094 1 86.69 352 SER B N 1
ATOM 5400 C CA . SER B 1 352 ? 14.898 -10.039 27.141 1 86.69 352 SER B CA 1
ATOM 5401 C C . SER B 1 352 ? 13.711 -10.797 27.719 1 86.69 352 SER B C 1
ATOM 5403 O O . SER B 1 352 ? 13.781 -12.016 27.922 1 86.69 352 SER B O 1
ATOM 5405 N N . LEU B 1 353 ? 12.672 -10.094 27.938 1 89.56 353 LEU B N 1
ATOM 5406 C CA . LEU B 1 353 ? 11.461 -10.672 28.516 1 89.56 353 LEU B CA 1
ATOM 5407 C C . LEU B 1 353 ? 10.922 -11.789 27.625 1 89.56 353 LEU B C 1
ATOM 5409 O O . LEU B 1 353 ? 10.594 -12.875 28.109 1 89.56 353 LEU B O 1
ATOM 5413 N N . LEU B 1 354 ? 10.852 -11.547 26.359 1 88.12 354 LEU B N 1
ATOM 5414 C CA . LEU B 1 354 ? 10.227 -12.477 25.422 1 88.12 354 LEU B CA 1
ATOM 5415 C C . LEU B 1 354 ? 11.164 -13.633 25.094 1 88.12 354 LEU B C 1
ATOM 5417 O O . LEU B 1 354 ? 10.719 -14.766 24.922 1 88.12 354 LEU B O 1
ATOM 5421 N N . ALA B 1 355 ? 12.43 -13.336 25.109 1 84.62 355 ALA B N 1
ATOM 5422 C CA . ALA B 1 355 ? 13.414 -14.406 24.938 1 84.62 355 ALA B CA 1
ATOM 5423 C C . ALA B 1 355 ? 13.375 -15.375 26.125 1 84.62 355 ALA B C 1
ATOM 5425 O O . ALA B 1 355 ? 13.414 -16.594 25.938 1 84.62 355 ALA B O 1
ATOM 5426 N N . ASP B 1 356 ? 13.289 -14.797 27.219 1 86.88 356 ASP B N 1
ATOM 5427 C CA . ASP B 1 356 ? 13.219 -15.609 28.438 1 86.88 356 ASP B CA 1
ATOM 5428 C C . ASP B 1 356 ? 11.969 -16.484 28.422 1 86.88 356 ASP B C 1
ATOM 5430 O O . ASP B 1 356 ? 11.961 -17.562 29.031 1 86.88 356 ASP B O 1
ATOM 5434 N N . ALA B 1 357 ? 11 -16.031 27.75 1 84.88 357 ALA B N 1
ATOM 5435 C CA . ALA B 1 357 ? 9.742 -16.75 27.688 1 84.88 357 ALA B CA 1
ATOM 5436 C C . ALA B 1 357 ? 9.766 -17.797 26.578 1 84.88 357 ALA B C 1
ATOM 5438 O O . ALA B 1 357 ? 8.766 -18.484 26.344 1 84.88 357 ALA B O 1
ATOM 5439 N N . GLY B 1 358 ? 10.844 -17.766 25.812 1 80.44 358 GLY B N 1
ATOM 5440 C CA . GLY B 1 358 ? 11.008 -18.812 24.812 1 80.44 358 GLY B CA 1
ATOM 5441 C C . GLY B 1 358 ? 10.758 -18.328 23.406 1 80.44 358 GLY B C 1
ATOM 5442 O O . GLY B 1 358 ? 10.797 -19.125 22.453 1 80.44 358 GLY B O 1
ATOM 5443 N N . TYR B 1 359 ? 10.352 -17.062 23.328 1 80.94 359 TYR B N 1
ATOM 5444 C CA . TYR B 1 359 ? 10.164 -16.562 21.969 1 80.94 359 TYR B CA 1
ATOM 5445 C C . TYR B 1 359 ? 11.516 -16.359 21.281 1 80.94 359 TYR B C 1
ATOM 5447 O O . TYR B 1 359 ? 12.477 -15.906 21.906 1 80.94 359 TYR B O 1
ATOM 5455 N N . GLN B 1 360 ? 11.57 -16.641 20.109 1 74.62 360 GLN B N 1
ATOM 5456 C CA . GLN B 1 360 ? 12.781 -16.422 19.328 1 74.62 360 GLN B CA 1
ATOM 5457 C C . GLN B 1 360 ? 12.812 -15 18.75 1 74.62 360 GLN B C 1
ATOM 5459 O O . GLN B 1 360 ? 11.922 -14.609 18 1 74.62 360 GLN B O 1
ATOM 5464 N N . ILE B 1 361 ? 13.836 -14.258 19.344 1 75.31 361 ILE B N 1
ATOM 5465 C CA . ILE B 1 361 ? 14.047 -12.914 18.812 1 75.31 361 ILE B CA 1
ATOM 5466 C C . ILE B 1 361 ? 14.734 -12.992 17.453 1 75.31 361 ILE B C 1
ATOM 5468 O O . ILE B 1 361 ? 15.742 -13.688 17.297 1 75.31 361 ILE B O 1
ATOM 5472 N N . VAL B 1 362 ? 14.094 -12.461 16.578 1 60.97 362 VAL B N 1
ATOM 5473 C CA . VAL B 1 362 ? 14.633 -12.461 15.227 1 60.97 362 VAL B CA 1
ATOM 5474 C C . VAL B 1 362 ? 15.461 -11.195 15 1 60.97 362 VAL B C 1
ATOM 5476 O O . VAL B 1 362 ? 15.023 -10.094 15.336 1 60.97 362 VAL B O 1
ATOM 5479 N N . ARG B 1 363 ? 16.859 -11.258 15.094 1 48.09 363 ARG B N 1
ATOM 5480 C CA . ARG B 1 363 ? 17.75 -10.148 14.797 1 48.09 363 ARG B CA 1
ATOM 5481 C C . ARG B 1 363 ? 17.797 -9.867 13.297 1 48.09 363 ARG B C 1
ATOM 5483 O O . ARG B 1 363 ? 17.969 -10.789 12.492 1 48.09 363 ARG B O 1
ATOM 5490 N N . ARG B 1 364 ? 17.109 -8.906 12.922 1 39.12 364 ARG B N 1
ATOM 5491 C CA . ARG B 1 364 ? 17.375 -8.602 11.523 1 39.12 364 ARG B CA 1
ATOM 5492 C C . ARG B 1 364 ? 18.766 -7.996 11.344 1 39.12 364 ARG B C 1
ATOM 5494 O O . ARG B 1 364 ? 19.094 -6.996 11.992 1 39.12 364 ARG B O 1
ATOM 5501 N N . ASN B 1 365 ? 19.766 -8.953 11.125 1 30.25 365 ASN B N 1
ATOM 5502 C CA . ASN B 1 365 ? 21.094 -8.5 10.727 1 30.25 365 ASN B CA 1
ATOM 5503 C C . ASN B 1 365 ? 21.016 -7.406 9.656 1 30.25 365 ASN B C 1
ATOM 5505 O O . ASN B 1 365 ? 20.141 -7.449 8.789 1 30.25 365 ASN B O 1
#

Secondary structure (DSSP, 8-state):
--EEEEE--SHHHHHHHHHHHHH-TT-EEEEE-S-HHHHHHHHHTTS-SEE-S-HHHHGGG-SEEEE-S-HHHHHHHHHHHHTS---TT-EEEE--S-SHHHHHHHHHHHTTT-EEEEEEE----S--SGGG--TTTTTT-EEEEE-TT--HHHHHHHHHHTGGG--EEEE--HHHHHHHHIIIIIHHHHHHHHHHHHHHHHTTT-SSGGGG--HHHHHHTGGGGS-HHHHHHHHHHTHHHHHHHHHHHHHHHHHHHHHHHTT-HHHHHHHHHHHHHHHHTTSHHHHTTSTT-EEEEEEE-SSTTHHHHHHHHHHHTTPPPSEEEES---SSS-EEEEEEESSHHHHHHHHHHHHHTT--EE---/--EEEEE--SHHHHHHHHHHHHH-TT-EEEEE-S-HHHHHHHHHTTS-SEE-SSHHHHGGG-SEEEE-S-HHHHHHHHHHHHTS---TT-EEEE--S-SHHHHHHHHHHHTTT-EEEEEEE----S--SGGG--TTTTTT-EEEEE-TT--HHHHHHHHHHTGGG--EEEE--HHHHHHHHIIIIIHHHHHHHHHHHHHHHHTTT-SSGGGG--HHHHHHTGGGGS-HHHHHHHHHHTHHHHHHHHHHHHHHHHHHHHHHHTT-HHHHHHHHHHHHHHHHTTSHHHHTTSTT-EEEEEEE-SSTTHHHHHHHHHHHTTPPPSEEEES---SSS-EEEEEEESSHHHHHHHHHHHHHTT-EEE---

pLDDT: mean 85.5, std 16.19, range [30.22, 98.81]

Nearest PDB structures (foldseek):
  5uyy-assembly2_D  TM=7.633E-01  e=8.642E-38  Bacillus anthracis
  3b1f-assembly1_A-2  TM=9.671E-01  e=2.404E-31  Streptococcus mutans
  3dzb-assembly1_A  TM=9.605E-01  e=4.554E-29  Streptococcus thermophilus LMG 18311
  4wji-assembly1_A-2  TM=9.213E-01  e=4.150E-25  Sinorhizobium meliloti 1021
  2g5c-assembly1_A  TM=9.213E-01  e=4.881E-23  Aquifex aeolicus VF5

Organism: Lactiplantibacillus plantarum (strain ATCC BAA-793 / NCIMB 8826 / WCFS1) (NCBI:txid220668)

Radius of gyration: 27.97 Å; Cα contacts (8 Å, |Δi|>4): 1450; chains: 2; bounding box: 46×90×61 Å